Protein AF-A0A938NDD9-F1 (afdb_monomer)

Secondary structure (DSSP, 8-state):
--------EEEEEPPPBPPPS--SEEEEEPPPEEEEE-SS-EEEEEEEEEEE-SSS-B-EEEEEEEE--SSSS-EEEEEETTEEPPTT--EEEPPPB-TT-EEEEEEEEEE-S--SEEEEEEEEEESS-TT-EEEEEEEEEETT-SEEEEE--S-TTSTTHHHHHHGGGGTTS-EEEEETTT-PPPHHHHTT-SEEEEEEET-SS-S-HHHHHHHHHHHHTT-EEEEEESSHHHHHH-TTSTT--HHHHHHHHHHHSEEEEEE---SEEEEPTT-SSSTT-EEE-S-TTS-PEEEEE-SS-EEEEEETTSSEEEEEE-SSS-EEEESS-GGGS-HHHHHHHHHHHHHHHHSPPTT------SS-EEEEEESSSBSSEEEEEEEESS-EEEEEEEE-TT--EEEEEEEEEPSEEEEEEEE-B-TTSPBPPSEEEEEEEEETTEEEEEEEEE--

Nearest PDB structures (foldseek):
  4en2-assembly2_A  TM=3.956E-01  e=6.538E-02  Mus musculus
  7rwb-assembly1_M  TM=3.972E-01  e=9.165E-02  Mus musculus
  4hmy-assembly1_M  TM=3.831E-01  e=3.940E-02  Mus musculus
  1w63-assembly1_M  TM=3.929E-01  e=1.359E-01  Mus musculus
  7q62-assembly1_A  TM=2.021E-01  e=3.724E-02  Homo sapiens

Foldseek 3Di:
DDPDQQPDKDKAKFDKDDDPDDFQKDKDWDGWDFPDRDDQKTKIKTKMKIARQDQAKWKKKKFKDKDAPPDVQKFKWKDKQRRTDDRPDGIDIHDIAGHGGIIMIIIMIIGGNDFEKMKMKMKMATPVHRVNIIIIMMMMGRLQFQEEEEEQECDPVCLCVLVVLQVVLPVPGRYYYHHPNRHDDALVVLLSYQEYEYFNALHLCPQDPVNLVSLVSNQVSNHAYEYAYACNLVQDDPPVHPNYDPVSQVSCCVVFQKHWDDQALFFWKAFDVPALLRVPDIFGFQDRVSRFTFIDGNDPWAQTMAGPSGGGQWIFDQASGGYTYGSHGLSRGPSVSSSSNVVSSCVSRPDHRPVRPPQFPPAKAWDDWPPFQDAFKIKTKIAHSAWDKKKKFKADPVRDTFDIDIDTDHHTMDIHMDGQAGPVRHHDDFAKMKMWIDDPRDIDMDIGTYDD

Sequence (452 aa):
MRRHLLSSLLAWSLCGVALPAAAAVEFSWSTPTLVRTGGEFAYLEFYGLLSNTGTERDTYALHKEDLLPNDFVWSTSICVGGFCYAPFVTDITTPPVDPGSSLDIRLDFTIGMAVGTGYGRLRVSSVTDPQQMEERGFVAIHNAADLLVIDDCDDPFLAFGHFNAIAPQLAGETLGHWPRALQLPTLAELQTFPIVFWLTGESQSTLDASDRALLGSYLTGAGALLVSGDEIAWDLCDPASPHYSAANVQWVSSFFDITYELDMGGTSVVGAPGSDVGAGLAFALADPAANPDVISLSRAGALQFSYGGGGGAGSLSTGGKRILYLGFDLADVPAGPQAALLDNALIALAAPSASDTPALPARLTLLPNQPNPFNPKTTLRFQAPAAGLALVEVLDLRGRVLTSFTAELRAGENALPFTAVDAAGRPLASGTYFYRVQLNGESVSGKMTLLK

Radius of gyration: 27.54 Å; Cα contacts (8 Å, |Δi|>4): 1118; chains: 1; bounding box: 54×79×66 Å

Mean predicted aligned error: 13.43 Å

Structure (mmCIF, N/CA/C/O backbone):
data_AF-A0A938NDD9-F1
#
_entry.id   AF-A0A938NDD9-F1
#
loop_
_atom_site.group_PDB
_atom_site.id
_atom_site.type_symbol
_atom_site.label_atom_id
_atom_site.label_alt_id
_atom_site.label_comp_id
_atom_site.label_asym_id
_atom_site.label_entity_id
_atom_site.label_seq_id
_atom_site.pdbx_PDB_ins_code
_atom_site.Cartn_x
_atom_site.Cartn_y
_atom_site.Cartn_z
_atom_site.occupancy
_atom_site.B_iso_or_equiv
_atom_site.auth_seq_id
_atom_site.auth_comp_id
_atom_site.auth_asym_id
_atom_site.auth_atom_id
_atom_site.pdbx_PDB_model_num
ATOM 1 N N . MET A 1 1 ? -14.632 -15.851 -14.807 1.00 26.62 1 MET A N 1
ATOM 2 C CA . MET A 1 1 ? -15.510 -16.197 -13.664 1.00 26.62 1 MET A CA 1
ATOM 3 C C . MET A 1 1 ? -14.651 -16.724 -12.521 1.00 26.62 1 MET A C 1
ATOM 5 O O . MET A 1 1 ? -14.380 -17.918 -12.474 1.00 26.62 1 MET A O 1
ATOM 9 N N . ARG A 1 2 ? -14.168 -15.850 -11.632 1.00 31.27 2 ARG A N 1
ATOM 10 C CA . ARG A 1 2 ? -13.493 -16.271 -10.398 1.00 31.27 2 ARG A CA 1
ATOM 11 C C . ARG A 1 2 ? -14.512 -16.201 -9.264 1.00 31.27 2 ARG A C 1
ATOM 13 O O . ARG A 1 2 ? -15.023 -15.132 -8.961 1.00 31.27 2 ARG A O 1
ATOM 20 N N . ARG A 1 3 ? -14.863 -17.351 -8.684 1.00 29.61 3 ARG A N 1
ATOM 21 C CA . ARG A 1 3 ? -15.570 -17.397 -7.398 1.00 29.61 3 ARG A CA 1
ATOM 22 C C . ARG A 1 3 ? -14.522 -17.148 -6.318 1.00 29.61 3 ARG A C 1
ATOM 24 O O . ARG A 1 3 ? -13.796 -18.072 -5.963 1.00 29.61 3 ARG A O 1
ATOM 31 N N . HIS A 1 4 ? -14.416 -15.909 -5.855 1.00 37.78 4 HIS A N 1
ATOM 32 C CA . HIS A 1 4 ? -13.609 -15.574 -4.689 1.00 37.78 4 HIS A CA 1
ATOM 33 C C . HIS A 1 4 ? -14.416 -15.944 -3.442 1.00 37.78 4 HIS A C 1
ATOM 35 O O . HIS A 1 4 ? -15.384 -15.284 -3.088 1.00 37.78 4 HIS A O 1
ATOM 41 N N . LEU A 1 5 ? -14.064 -17.066 -2.814 1.00 38.53 5 LEU A N 1
ATOM 42 C CA . LEU A 1 5 ? -14.373 -17.252 -1.401 1.00 38.53 5 LEU A CA 1
ATOM 43 C C . LEU A 1 5 ? -13.483 -16.257 -0.646 1.00 38.53 5 LEU A C 1
ATOM 45 O O . LEU A 1 5 ? -12.270 -16.283 -0.844 1.00 38.53 5 LEU A O 1
ATOM 49 N N . LEU A 1 6 ? -14.086 -15.381 0.163 1.00 45.16 6 LEU A N 1
ATOM 50 C CA . LEU A 1 6 ? -13.425 -14.466 1.104 1.00 45.16 6 LEU A CA 1
ATOM 51 C C . LEU A 1 6 ? -12.530 -15.276 2.062 1.00 45.16 6 LEU A C 1
ATOM 53 O O . LEU A 1 6 ? -12.973 -15.697 3.129 1.00 45.16 6 LEU A O 1
ATOM 57 N N . SER A 1 7 ? -11.306 -15.607 1.649 1.00 46.94 7 SER A N 1
ATOM 58 C CA . SER A 1 7 ? -10.413 -16.495 2.408 1.00 46.94 7 SER A CA 1
ATOM 59 C C . SER A 1 7 ? -9.459 -15.755 3.349 1.00 46.94 7 SER A C 1
ATOM 61 O O . SER A 1 7 ? -8.748 -16.404 4.109 1.00 46.94 7 SER A O 1
ATOM 63 N N . SER A 1 8 ? -9.462 -14.423 3.335 1.00 56.59 8 SER A N 1
ATOM 64 C CA . SER A 1 8 ? -8.694 -13.567 4.247 1.00 56.59 8 SER A CA 1
ATOM 65 C C . SER A 1 8 ? -9.251 -12.143 4.179 1.00 56.59 8 SER A C 1
ATOM 67 O O . SER A 1 8 ? -9.709 -11.730 3.129 1.00 56.59 8 SER A O 1
ATOM 69 N N . LEU A 1 9 ? -9.262 -11.391 5.272 1.00 67.94 9 LEU A N 1
ATOM 70 C CA . LEU A 1 9 ? -9.542 -9.951 5.291 1.00 67.94 9 LEU A CA 1
ATOM 71 C C . LEU A 1 9 ? -8.440 -9.307 6.118 1.00 67.94 9 LEU A C 1
ATOM 73 O O . LEU A 1 9 ? -8.000 -9.911 7.098 1.00 67.94 9 LEU A O 1
ATOM 77 N N . LEU A 1 10 ? -7.994 -8.118 5.721 1.00 74.44 10 LEU A N 1
ATOM 78 C CA . LEU A 1 10 ? -7.074 -7.324 6.530 1.00 74.44 10 LEU A CA 1
ATOM 79 C C . LEU A 1 10 ? -7.901 -6.317 7.319 1.00 74.44 10 LEU A C 1
ATOM 81 O O . LEU A 1 10 ? -8.707 -5.594 6.734 1.00 74.44 10 LEU A O 1
ATOM 85 N N . ALA A 1 11 ? -7.740 -6.305 8.638 1.00 76.88 11 ALA A N 1
ATOM 86 C CA . ALA A 1 11 ? -8.528 -5.469 9.528 1.00 76.88 11 ALA A CA 1
ATOM 87 C C . ALA A 1 11 ? -7.724 -5.105 10.768 1.00 76.88 11 ALA A C 1
ATOM 89 O O . ALA A 1 11 ? -7.098 -5.989 11.356 1.00 76.88 11 ALA A O 1
ATOM 90 N N . TRP A 1 12 ? -7.767 -3.833 11.171 1.00 74.38 12 TRP A N 1
ATOM 91 C CA . TRP A 1 12 ? -6.928 -3.307 12.255 1.00 74.38 12 TRP A CA 1
ATOM 92 C C . TRP A 1 12 ? -7.608 -2.146 12.977 1.00 74.38 12 TRP A C 1
ATOM 94 O O . TRP A 1 12 ? -8.310 -1.340 12.362 1.00 74.38 12 TRP A O 1
ATOM 104 N N . SER A 1 13 ? -7.415 -2.081 14.294 1.00 66.44 13 SER A N 1
ATOM 105 C CA . SER A 1 13 ? -7.699 -0.880 15.074 1.00 66.44 13 SER A CA 1
ATOM 106 C C . SER A 1 13 ? -6.448 -0.016 15.060 1.00 66.44 13 SER A C 1
ATOM 108 O O . SER A 1 13 ? -5.395 -0.454 15.528 1.00 66.44 13 SER A O 1
ATOM 110 N N . LEU A 1 14 ? -6.565 1.194 14.547 1.00 63.34 14 LEU A N 1
ATOM 111 C CA . LEU A 1 14 ? -5.452 2.114 14.421 1.00 63.34 14 LEU A CA 1
ATOM 112 C C . LEU A 1 14 ? -5.219 2.858 15.744 1.00 63.34 14 LEU A C 1
ATOM 114 O O . LEU A 1 14 ? -6.073 2.840 16.640 1.00 63.34 14 LEU A O 1
ATOM 118 N N . CYS A 1 15 ? -4.043 3.461 15.916 1.00 57.12 15 CYS A N 1
ATOM 119 C CA . CYS A 1 15 ? -3.748 4.177 17.152 1.00 57.12 15 CYS A CA 1
ATOM 120 C C . CYS A 1 15 ? -4.562 5.475 17.221 1.00 57.12 15 CYS A C 1
ATOM 122 O O . CYS A 1 15 ? -4.749 6.162 16.219 1.00 57.12 15 CYS A O 1
ATOM 124 N N . GLY A 1 16 ? -5.080 5.773 18.408 1.00 53.62 16 GLY A N 1
ATOM 125 C CA . GLY A 1 16 ? -5.829 6.989 18.685 1.00 53.62 16 GLY A CA 1
ATOM 126 C C . GLY A 1 16 ? -4.946 8.098 19.237 1.00 53.62 16 GLY A C 1
ATOM 127 O O . GLY A 1 16 ? -3.890 7.824 19.808 1.00 53.62 16 GLY A O 1
ATOM 128 N N . VAL A 1 17 ? -5.390 9.350 19.126 1.00 54.59 17 VAL A N 1
ATOM 129 C CA . VAL A 1 17 ? -4.752 10.461 19.846 1.00 54.59 17 VAL A CA 1
ATOM 130 C C . VAL A 1 17 ? -5.033 10.274 21.339 1.00 54.59 17 VAL A C 1
ATOM 132 O O . VAL A 1 17 ? -6.167 10.430 21.788 1.00 54.59 17 VAL A O 1
ATOM 135 N N . ALA A 1 18 ? -4.004 9.899 22.101 1.00 48.75 18 ALA A N 1
ATOM 136 C CA . ALA A 1 18 ? -4.089 9.757 23.550 1.00 48.75 18 ALA A CA 1
ATOM 137 C C . ALA A 1 18 ? -3.927 11.118 24.249 1.00 48.75 18 ALA A C 1
ATOM 139 O O . ALA A 1 18 ? -3.080 11.935 23.882 1.00 48.75 18 ALA A O 1
ATOM 140 N N . LEU A 1 19 ? -4.739 11.344 25.281 1.00 50.09 19 LEU A N 1
ATOM 141 C CA . LEU A 1 19 ? -4.743 12.559 26.098 1.00 50.09 19 LEU A CA 1
ATOM 142 C C . LEU A 1 19 ? -3.541 12.663 27.057 1.00 50.09 19 LEU A C 1
ATOM 144 O O . LEU A 1 19 ? -2.886 11.661 27.351 1.00 50.09 19 LEU A O 1
ATOM 148 N N . PRO A 1 20 ? -3.265 13.864 27.613 1.00 47.09 20 PRO A N 1
ATOM 149 C CA . PRO A 1 20 ? -2.271 14.044 28.672 1.00 47.09 20 PRO A CA 1
ATOM 150 C C . PRO A 1 20 ? -2.564 13.199 29.929 1.00 47.09 20 PRO A C 1
ATOM 152 O O . PRO A 1 20 ? -3.694 12.806 30.200 1.00 47.09 20 PRO A O 1
ATOM 155 N N . ALA A 1 21 ? -1.506 12.957 30.713 1.00 44.34 21 ALA A N 1
ATOM 156 C CA . ALA A 1 21 ? -1.306 11.872 31.688 1.00 44.34 21 ALA A CA 1
ATOM 157 C C . ALA A 1 21 ? -2.221 11.800 32.944 1.00 44.34 21 ALA A C 1
ATOM 159 O O . ALA A 1 21 ? -1.785 11.309 33.985 1.00 44.34 21 ALA A O 1
ATOM 160 N N . ALA A 1 22 ? -3.471 12.260 32.886 1.00 51.06 22 ALA A N 1
ATOM 161 C CA . ALA A 1 22 ? -4.421 12.172 34.000 1.00 51.06 22 ALA A CA 1
ATOM 162 C C . ALA A 1 22 ? -5.885 11.989 33.542 1.00 51.06 22 ALA A C 1
ATOM 164 O O . ALA A 1 22 ? -6.784 12.618 34.095 1.00 51.06 22 ALA A O 1
ATOM 165 N N . ALA A 1 23 ? -6.140 11.167 32.520 1.00 55.59 23 ALA A N 1
ATOM 166 C CA . ALA A 1 23 ? -7.507 10.862 32.095 1.00 55.59 23 ALA A CA 1
ATOM 167 C C . ALA A 1 23 ? -8.235 9.990 33.142 1.00 55.59 23 ALA A C 1
ATOM 169 O O . ALA A 1 23 ? -7.685 8.990 33.605 1.00 55.59 23 ALA A O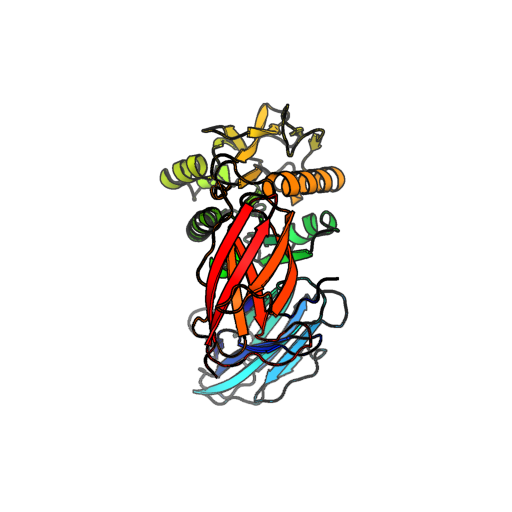 1
ATOM 170 N N . ALA A 1 24 ? -9.480 10.346 33.487 1.00 65.50 24 ALA A N 1
ATOM 171 C CA . ALA A 1 24 ? -10.397 9.548 34.316 1.00 65.50 24 ALA A CA 1
ATOM 172 C C . ALA A 1 24 ? -11.139 8.470 33.492 1.00 65.50 24 ALA A C 1
ATOM 174 O O . ALA A 1 24 ? -12.162 7.920 33.907 1.00 65.50 24 ALA A O 1
ATOM 175 N N . VAL A 1 25 ? -10.600 8.147 32.317 1.00 72.12 25 VAL A N 1
ATOM 176 C CA . VAL A 1 25 ? -11.083 7.100 31.428 1.00 72.12 25 VAL A CA 1
ATOM 177 C C . VAL A 1 25 ? -9.883 6.390 30.826 1.00 72.12 25 VAL A C 1
ATOM 179 O O . VAL A 1 25 ? -8.948 7.041 30.360 1.00 72.12 25 VAL A O 1
ATOM 182 N N . GLU A 1 26 ? -9.918 5.065 30.825 1.00 80.25 26 GLU A N 1
ATOM 183 C CA . GLU A 1 26 ? -8.954 4.229 30.117 1.00 80.25 26 GLU A CA 1
ATOM 184 C C . GLU A 1 26 ? -9.693 3.384 29.083 1.00 80.25 26 GLU A C 1
ATOM 186 O O . GLU A 1 26 ? -10.784 2.869 29.340 1.00 80.25 26 GLU A O 1
ATOM 191 N N . PHE A 1 27 ? -9.086 3.233 27.911 1.00 75.12 27 PHE A N 1
ATOM 192 C CA . PHE A 1 27 ? -9.596 2.378 26.856 1.00 75.12 27 PHE A CA 1
ATOM 193 C C . PHE A 1 27 ? -8.565 1.320 26.515 1.00 75.12 27 PHE A C 1
ATOM 195 O O . PHE A 1 27 ? -7.378 1.601 26.347 1.00 75.12 27 PHE A O 1
ATOM 202 N N . SER A 1 28 ? -9.040 0.095 26.333 1.00 76.38 28 SER A N 1
ATOM 203 C CA . SER A 1 28 ? -8.237 -0.960 25.728 1.00 76.38 28 SER A CA 1
ATOM 204 C C . SER A 1 28 ? -8.991 -1.568 24.561 1.00 76.38 28 SER A C 1
ATOM 206 O O . SER A 1 28 ? -10.202 -1.760 24.618 1.00 76.38 28 SER A O 1
ATOM 208 N N . TRP A 1 29 ? -8.266 -1.859 23.489 1.00 75.19 29 TRP A N 1
ATOM 209 C CA . TRP A 1 29 ? -8.818 -2.451 22.281 1.00 75.19 29 TRP A CA 1
ATOM 210 C C . TRP A 1 29 ? -8.132 -3.778 22.022 1.00 75.19 29 TRP A C 1
ATOM 212 O O . TRP A 1 29 ? -6.911 -3.905 22.126 1.00 75.19 29 TRP A O 1
ATOM 222 N N . SER A 1 30 ? -8.940 -4.782 21.720 1.00 74.19 30 SER A N 1
ATOM 223 C CA . SER A 1 30 ? -8.450 -6.088 21.305 1.00 74.19 30 SER A CA 1
ATOM 224 C C . SER A 1 30 ? -8.137 -6.095 19.812 1.00 74.19 30 SER A C 1
ATOM 226 O O . SER A 1 30 ? -8.624 -5.265 19.043 1.00 74.19 30 SER A O 1
ATOM 228 N N . THR A 1 31 ? -7.330 -7.065 19.392 1.00 69.31 31 THR A N 1
ATOM 229 C CA . THR A 1 31 ? -7.125 -7.350 17.972 1.00 69.31 31 THR A CA 1
ATOM 230 C C . THR A 1 31 ? -8.473 -7.720 17.341 1.00 69.31 31 THR A C 1
ATOM 232 O O . THR A 1 31 ? -9.217 -8.505 17.939 1.00 69.31 31 THR A O 1
ATOM 235 N N . PRO A 1 32 ? -8.814 -7.187 16.154 1.00 73.69 32 PRO A N 1
ATOM 236 C CA . PRO A 1 32 ? -10.083 -7.501 15.517 1.00 73.69 32 PRO A CA 1
ATOM 237 C C . PRO A 1 32 ? -10.246 -8.993 15.291 1.00 73.69 32 PRO A C 1
ATOM 239 O O . PRO A 1 32 ? -9.306 -9.703 14.928 1.00 73.69 32 PRO A O 1
ATOM 242 N N . THR A 1 33 ? -11.478 -9.457 15.461 1.00 72.88 33 THR A N 1
ATOM 243 C CA . THR A 1 33 ? -11.828 -10.852 15.213 1.00 72.88 33 THR A CA 1
ATOM 244 C C . THR A 1 33 ? -12.693 -10.941 13.963 1.00 72.88 33 THR A C 1
ATOM 246 O O . THR A 1 33 ? -13.735 -10.295 13.858 1.00 72.88 33 THR A O 1
ATOM 249 N N . LEU A 1 34 ? -12.274 -11.768 13.003 1.00 73.12 34 LEU A N 1
ATOM 250 C CA . LEU A 1 34 ? -13.118 -12.166 11.880 1.00 73.12 34 LEU A CA 1
ATOM 251 C C . LEU A 1 34 ? -14.116 -13.214 12.373 1.00 73.12 34 LEU A C 1
ATOM 253 O O . LEU A 1 34 ? -13.761 -14.374 12.585 1.00 73.12 34 LEU A O 1
ATOM 257 N N . VAL A 1 35 ? -15.363 -12.799 12.580 1.00 66.25 35 VAL A N 1
ATOM 258 C CA . VAL A 1 35 ? -16.364 -13.621 13.278 1.00 66.25 35 VAL A CA 1
ATOM 259 C C . VAL A 1 35 ? -17.106 -14.554 12.332 1.00 66.25 35 VAL A C 1
ATOM 261 O O . VAL A 1 35 ? -17.486 -15.663 12.715 1.00 66.25 35 VAL A O 1
ATOM 264 N N . ARG A 1 36 ? -17.297 -14.154 11.070 1.00 64.62 36 ARG A N 1
ATOM 265 C CA . ARG A 1 36 ? -17.959 -15.007 10.081 1.00 64.62 36 ARG A CA 1
ATOM 266 C C . ARG A 1 36 ? -17.565 -14.650 8.656 1.00 64.62 36 ARG A C 1
ATOM 268 O O . ARG A 1 36 ? -17.708 -13.506 8.234 1.00 64.62 36 ARG A O 1
ATOM 275 N N . THR A 1 37 ? -17.192 -15.673 7.894 1.00 59.97 37 THR A N 1
ATOM 276 C CA . THR A 1 37 ? -17.199 -15.666 6.430 1.00 59.97 37 THR A CA 1
ATOM 277 C C . THR A 1 37 ? -18.258 -16.667 5.973 1.00 59.97 37 THR A C 1
ATOM 279 O O . THR A 1 37 ? -18.211 -17.852 6.306 1.00 59.97 37 THR A O 1
ATOM 282 N N . GLY A 1 38 ? -19.300 -16.205 5.287 1.00 50.81 38 GLY A N 1
ATOM 283 C CA . GLY A 1 38 ? -20.362 -17.110 4.849 1.00 50.81 38 GLY A CA 1
ATOM 284 C C . GLY A 1 38 ? -21.503 -16.395 4.146 1.00 50.81 38 GLY A C 1
ATOM 285 O O . GLY A 1 38 ? -22.337 -15.780 4.802 1.00 50.81 38 GLY A O 1
ATOM 286 N N . GLY A 1 39 ? -21.559 -16.537 2.820 1.00 60.59 39 GLY A N 1
ATOM 287 C CA . GLY A 1 39 ? -22.465 -15.789 1.944 1.00 60.59 39 GLY A CA 1
ATOM 288 C C . GLY A 1 39 ? -21.720 -14.698 1.167 1.00 60.59 39 GLY A C 1
ATOM 289 O O . GLY A 1 39 ? -20.540 -14.868 0.873 1.00 60.59 39 GLY A O 1
ATOM 290 N N . GLU A 1 40 ? -22.417 -13.604 0.844 1.00 66.12 40 GLU A N 1
ATOM 291 C CA . GLU A 1 40 ? -21.900 -12.408 0.140 1.00 66.12 40 GLU A CA 1
ATOM 292 C C . GLU A 1 40 ? -21.222 -11.383 1.074 1.00 66.12 40 GLU A C 1
ATOM 294 O O . GLU A 1 40 ? -20.790 -10.333 0.610 1.00 66.12 40 GLU A O 1
ATOM 299 N N . PHE A 1 41 ? -21.127 -11.678 2.378 1.00 75.06 41 PHE A N 1
ATOM 300 C CA . PHE A 1 41 ? -20.628 -10.745 3.389 1.00 75.06 41 PHE A CA 1
ATOM 301 C C . PHE A 1 41 ? -19.592 -11.374 4.319 1.00 75.06 41 PHE A C 1
ATOM 303 O O . PHE A 1 41 ? -19.605 -12.586 4.585 1.00 75.06 41 PHE A O 1
ATOM 310 N N . ALA A 1 42 ? -18.754 -10.510 4.879 1.00 81.50 42 ALA A N 1
ATOM 311 C CA . ALA A 1 42 ? -17.901 -10.796 6.017 1.00 81.50 42 ALA A CA 1
ATOM 312 C C . ALA A 1 42 ? -18.185 -9.837 7.176 1.00 81.50 42 ALA A C 1
ATOM 314 O O . ALA A 1 42 ? -18.570 -8.688 6.968 1.00 81.50 42 ALA A O 1
ATOM 315 N N . TYR A 1 43 ? -17.978 -10.328 8.396 1.00 84.44 43 TYR A N 1
ATOM 316 C CA . TYR A 1 43 ? -18.195 -9.567 9.623 1.00 84.44 43 TYR A CA 1
ATOM 317 C C . TYR A 1 43 ? -16.903 -9.490 10.427 1.00 84.44 43 TYR A C 1
ATOM 319 O O . TYR A 1 43 ? -16.350 -10.529 10.809 1.00 84.44 43 TYR A O 1
ATOM 327 N N . LEU A 1 44 ? -16.444 -8.268 10.677 1.00 87.56 44 LEU A N 1
ATOM 328 C CA . LEU A 1 44 ? -15.294 -7.979 11.526 1.00 87.56 44 LEU A CA 1
ATOM 329 C C . LEU A 1 44 ? -15.774 -7.254 12.774 1.00 87.56 44 LEU A C 1
ATOM 331 O O . LEU A 1 44 ? -16.498 -6.267 12.675 1.00 87.56 44 LEU A O 1
ATOM 335 N N . GLU A 1 45 ? -15.349 -7.736 13.932 1.00 89.19 45 GLU A N 1
ATOM 336 C CA . GLU A 1 45 ? -15.661 -7.111 15.212 1.00 89.19 45 GLU A CA 1
ATOM 337 C C . GLU A 1 45 ? -14.392 -6.494 15.800 1.00 89.19 45 GLU A C 1
ATOM 339 O O . GLU A 1 45 ? -13.392 -7.190 16.018 1.00 89.19 45 GLU A O 1
ATOM 344 N N . PHE A 1 46 ? -14.445 -5.193 16.080 1.00 89.00 46 PHE A N 1
ATOM 345 C CA . PHE A 1 46 ? -13.421 -4.478 16.835 1.00 89.00 46 PHE A CA 1
ATOM 346 C C . PHE A 1 46 ? -13.911 -4.298 18.266 1.00 89.00 46 PHE A C 1
ATOM 348 O O . PHE A 1 46 ? -14.705 -3.402 18.546 1.00 89.00 46 PHE A O 1
ATOM 355 N N . TYR A 1 47 ? -13.472 -5.174 19.169 1.00 88.25 47 TYR A N 1
ATOM 356 C CA . TYR A 1 47 ? -13.883 -5.124 20.568 1.00 88.25 47 TYR A CA 1
ATOM 357 C C . TYR A 1 47 ? -12.966 -4.215 21.387 1.00 88.25 47 TYR A C 1
ATOM 359 O O . TYR A 1 47 ? -11.737 -4.324 21.307 1.00 88.25 47 TYR A O 1
ATOM 367 N N . GLY A 1 48 ? -13.586 -3.364 22.199 1.00 88.12 48 GLY A N 1
ATOM 368 C CA . GLY A 1 48 ? -12.942 -2.483 23.156 1.00 88.12 48 GLY A CA 1
ATOM 369 C C . GLY A 1 48 ? -13.592 -2.555 24.536 1.00 88.12 48 GLY A C 1
ATOM 370 O O . GLY A 1 48 ? -14.780 -2.847 24.686 1.00 88.12 48 GLY A O 1
ATOM 371 N N . LEU A 1 49 ? -12.791 -2.264 25.552 1.00 89.81 49 LEU A N 1
ATOM 372 C CA . LEU A 1 49 ? -13.215 -2.119 26.934 1.00 89.81 49 LEU A CA 1
ATOM 373 C C . LEU A 1 49 ? -13.012 -0.660 27.347 1.00 89.81 49 LEU A C 1
ATOM 375 O O . LEU A 1 49 ? -11.885 -0.162 27.340 1.00 89.81 49 LEU A O 1
ATOM 379 N N . LEU A 1 50 ? -14.113 0.005 27.689 1.00 90.81 50 LEU A N 1
ATOM 380 C CA . LEU A 1 50 ? -14.155 1.368 28.213 1.00 90.81 50 LEU A CA 1
ATOM 381 C C . LEU A 1 50 ? -14.203 1.303 29.741 1.00 90.81 50 LEU A C 1
ATOM 383 O O . LEU A 1 50 ? -15.172 0.794 30.304 1.00 90.81 50 LEU A O 1
ATOM 387 N N . SER A 1 51 ? -13.182 1.820 30.414 1.00 90.44 51 SER A N 1
ATOM 388 C CA . SER A 1 51 ? -13.039 1.774 31.870 1.00 90.44 51 SER A CA 1
ATOM 389 C C . SER A 1 51 ? -13.119 3.178 32.463 1.00 90.44 51 SER A C 1
ATOM 391 O O . SER A 1 51 ? -12.360 4.062 32.077 1.00 90.44 51 SER A O 1
ATOM 393 N N . ASN A 1 52 ? -14.009 3.383 33.438 1.00 91.69 52 ASN A N 1
ATOM 394 C CA . ASN A 1 52 ? -14.054 4.631 34.199 1.00 91.69 52 ASN A CA 1
ATOM 395 C C . ASN A 1 52 ? -12.977 4.583 35.293 1.00 91.69 52 ASN A C 1
ATOM 397 O O . ASN A 1 52 ? -13.135 3.883 36.294 1.00 91.69 52 ASN A O 1
ATOM 401 N N . THR A 1 53 ? -11.878 5.309 35.104 1.00 88.19 53 THR A N 1
ATOM 402 C CA . THR A 1 53 ? -10.781 5.424 36.082 1.00 88.19 53 THR A CA 1
ATOM 403 C C . THR A 1 53 ? -10.913 6.664 36.973 1.00 88.19 53 THR A C 1
ATOM 405 O O . THR A 1 53 ? -10.078 6.894 37.850 1.00 88.19 53 THR A O 1
ATOM 408 N N . GLY A 1 54 ? -11.974 7.451 36.780 1.00 85.50 54 GLY A N 1
ATOM 409 C CA . GLY A 1 54 ? -12.326 8.602 37.594 1.00 85.50 54 GLY A CA 1
ATOM 410 C C . GLY A 1 54 ? -12.881 8.245 38.965 1.00 85.50 54 GLY A C 1
ATOM 411 O O . GLY A 1 54 ? -13.007 7.087 39.360 1.00 85.50 54 GLY A O 1
ATOM 412 N N . THR A 1 55 ? -13.224 9.286 39.720 1.00 88.25 55 THR A N 1
ATOM 413 C CA . THR A 1 55 ? -13.757 9.168 41.085 1.00 88.25 55 THR A CA 1
ATOM 414 C C . THR A 1 55 ? -15.279 9.231 41.151 1.00 88.25 55 THR A C 1
ATOM 416 O O . THR A 1 55 ? -15.851 8.949 42.203 1.00 88.25 55 THR A O 1
ATOM 419 N N . GLU A 1 56 ? -15.941 9.607 40.056 1.00 90.06 56 GLU A N 1
ATOM 420 C CA . GLU A 1 56 ? -17.391 9.782 39.982 1.00 90.06 56 GLU A CA 1
ATOM 421 C C . GLU A 1 56 ? -18.009 8.925 38.876 1.00 90.06 56 GLU A C 1
ATOM 423 O O . GLU A 1 56 ? -17.349 8.524 37.919 1.00 90.06 56 GLU A O 1
ATOM 428 N N . ARG A 1 57 ? -19.298 8.613 39.037 1.00 93.56 57 ARG A N 1
ATOM 429 C CA . ARG A 1 57 ? -20.083 7.920 38.014 1.00 93.56 57 ARG A CA 1
ATOM 430 C C . ARG A 1 57 ? -20.236 8.830 36.802 1.00 93.56 57 ARG A C 1
ATOM 432 O O . ARG A 1 57 ? -20.652 9.973 36.958 1.00 93.56 57 ARG A O 1
ATOM 439 N N . ASP A 1 58 ? -20.013 8.279 35.616 1.00 93.62 58 ASP A N 1
ATOM 440 C CA . ASP A 1 58 ? -20.076 9.031 34.365 1.00 93.62 58 ASP A CA 1
ATOM 441 C C . ASP A 1 58 ? -20.869 8.283 33.287 1.00 93.62 58 ASP A C 1
ATOM 443 O O . ASP A 1 58 ? -21.173 7.097 33.414 1.00 93.62 58 ASP A O 1
ATOM 447 N N . THR A 1 59 ? -21.212 8.987 32.218 1.00 94.75 59 THR A N 1
ATOM 448 C CA . THR A 1 59 ? -21.711 8.434 30.958 1.00 94.75 59 THR A CA 1
ATOM 449 C C . THR A 1 59 ? -20.807 8.905 29.835 1.00 94.75 59 THR A C 1
ATOM 451 O O . THR A 1 59 ? -20.306 10.026 29.876 1.00 94.75 59 THR A O 1
ATOM 454 N N . TYR A 1 60 ? -20.654 8.091 28.800 1.00 93.62 60 TYR A N 1
ATOM 455 C CA . TYR A 1 60 ? -19.779 8.414 27.684 1.00 93.62 60 TYR A CA 1
ATOM 456 C C . TYR A 1 60 ? -20.598 8.588 26.409 1.00 93.62 60 TYR A C 1
ATOM 458 O O . TYR A 1 60 ? -21.461 7.767 26.091 1.00 93.62 60 TYR A O 1
ATOM 466 N N . ALA A 1 61 ? -20.356 9.681 25.692 1.00 94.81 61 ALA A N 1
ATOM 467 C CA . ALA A 1 61 ? -20.891 9.904 24.359 1.00 94.81 61 ALA A CA 1
ATOM 468 C C . ALA A 1 61 ? -19.974 9.217 23.346 1.00 94.81 61 ALA A C 1
ATOM 470 O O . ALA A 1 61 ? -18.766 9.445 23.353 1.00 94.81 61 ALA A O 1
ATOM 471 N N . LEU A 1 62 ? -20.542 8.359 22.504 1.00 95.06 62 LEU A N 1
ATOM 472 C CA . LEU A 1 62 ? -19.842 7.706 21.407 1.00 95.06 62 LEU A CA 1
ATOM 473 C C . LEU A 1 62 ? -20.351 8.314 20.105 1.00 95.06 62 LEU A C 1
ATOM 475 O O . LEU A 1 62 ? -21.556 8.308 19.853 1.00 95.06 62 LEU A O 1
ATOM 479 N N . HIS A 1 63 ? -19.422 8.798 19.293 1.00 94.25 63 HIS A N 1
ATOM 480 C CA . HIS A 1 63 ? -19.667 9.344 17.971 1.00 94.25 63 HIS A CA 1
ATOM 481 C C . HIS A 1 63 ? -18.913 8.515 16.933 1.00 94.25 63 HIS A C 1
ATOM 483 O O . HIS A 1 63 ? -17.702 8.318 17.048 1.00 94.25 63 HIS A O 1
ATOM 489 N N . LYS A 1 64 ? -19.632 8.024 15.928 1.00 92.44 64 LYS A N 1
ATOM 490 C CA . LYS A 1 64 ? -19.105 7.230 14.823 1.00 92.44 64 LYS A CA 1
ATOM 491 C C . LYS A 1 64 ? -19.139 8.029 13.527 1.00 92.44 64 LYS A C 1
ATOM 493 O O . LYS A 1 64 ? -20.198 8.515 13.131 1.00 92.44 64 LYS A O 1
ATOM 498 N N . GLU A 1 65 ? -18.005 8.053 12.840 1.00 89.00 65 GLU A N 1
ATOM 499 C CA . GLU A 1 65 ? -17.856 8.549 11.471 1.00 89.00 65 GLU A CA 1
ATOM 500 C C . GLU A 1 65 ? -17.379 7.400 10.579 1.00 89.00 65 GLU A C 1
ATOM 502 O O . GLU A 1 65 ? -16.523 6.619 10.991 1.00 89.00 65 GLU A O 1
ATOM 507 N N . ASP A 1 66 ? -17.892 7.301 9.353 1.00 86.88 66 ASP A N 1
ATOM 508 C CA . ASP A 1 66 ? -17.494 6.245 8.424 1.00 86.88 66 ASP A CA 1
ATOM 509 C C . ASP A 1 66 ? -17.167 6.804 7.042 1.00 86.88 66 ASP A C 1
ATOM 511 O O . ASP A 1 66 ? -17.866 7.679 6.526 1.00 86.88 66 ASP A O 1
ATOM 515 N N . LEU A 1 67 ? -16.144 6.231 6.415 1.00 83.56 67 LEU A N 1
ATOM 516 C CA . LEU A 1 67 ? -15.824 6.425 5.008 1.00 83.56 67 LEU A CA 1
ATOM 517 C C . LEU A 1 67 ? -15.755 5.045 4.354 1.00 83.56 67 LEU A C 1
ATOM 519 O O . LEU A 1 67 ? -14.743 4.349 4.432 1.00 83.56 67 LEU A O 1
ATOM 523 N N . LEU A 1 68 ? -16.871 4.617 3.769 1.00 85.31 68 LEU A N 1
ATOM 524 C CA . LEU A 1 68 ? -17.034 3.271 3.220 1.00 85.31 68 LEU A CA 1
ATOM 525 C C . LEU A 1 68 ? -17.142 3.311 1.690 1.00 85.31 68 LEU A C 1
ATOM 527 O O . LEU A 1 68 ? -17.612 4.313 1.142 1.00 85.31 68 LEU A O 1
ATOM 531 N N . PRO A 1 69 ? -16.764 2.226 0.990 1.00 78.75 69 PRO A N 1
ATOM 532 C CA . PRO A 1 69 ? -17.006 2.090 -0.440 1.00 78.75 69 PRO A CA 1
ATOM 533 C C . PRO A 1 69 ? -18.486 2.300 -0.799 1.00 78.75 69 PRO A C 1
ATOM 535 O O . PRO A 1 69 ? -19.400 1.895 -0.077 1.00 78.75 69 PRO A O 1
ATOM 538 N N . ASN A 1 70 ? -18.719 2.966 -1.930 1.00 64.50 70 ASN A N 1
ATOM 539 C CA . ASN A 1 70 ? -20.030 3.476 -2.334 1.00 64.50 70 ASN A CA 1
ATOM 540 C C . ASN A 1 70 ? -20.895 2.396 -3.016 1.00 64.50 70 ASN A C 1
ATOM 542 O O . ASN A 1 70 ? -21.075 2.423 -4.234 1.00 64.50 70 ASN A O 1
ATOM 546 N N . ASP A 1 71 ? -21.445 1.442 -2.259 1.00 62.19 71 ASP A N 1
ATOM 547 C CA . ASP A 1 71 ? -22.366 0.442 -2.833 1.00 62.19 71 ASP A CA 1
ATOM 548 C C . ASP A 1 71 ? -23.416 -0.170 -1.877 1.00 62.19 71 ASP A C 1
ATOM 550 O O . ASP A 1 71 ? -24.006 -1.205 -2.178 1.00 62.19 71 ASP A O 1
ATOM 554 N N . PHE A 1 72 ? -23.746 0.494 -0.761 1.00 68.06 72 PHE A N 1
ATOM 555 C CA . PHE A 1 72 ? -24.772 0.078 0.226 1.00 68.06 72 PHE A CA 1
ATOM 556 C C . PHE A 1 72 ? -24.557 -1.294 0.896 1.00 68.06 72 PHE A C 1
ATOM 558 O O . PHE A 1 72 ? -25.361 -1.682 1.745 1.00 68.06 72 PHE A O 1
ATOM 565 N N . VAL A 1 73 ? -23.503 -2.035 0.547 1.00 79.75 73 VAL A N 1
ATOM 566 C CA . VAL A 1 73 ? -23.203 -3.357 1.125 1.00 79.75 73 VAL A CA 1
ATOM 567 C C . VAL A 1 73 ? -22.114 -3.305 2.196 1.00 79.75 73 VAL A C 1
ATOM 569 O O . VAL A 1 73 ? -21.944 -4.279 2.928 1.00 79.75 73 VAL A O 1
ATOM 572 N N . TRP A 1 74 ? -21.425 -2.169 2.333 1.00 89.38 74 TRP A N 1
ATOM 573 C CA . TRP A 1 74 ? -20.571 -1.867 3.477 1.00 89.38 74 TRP A CA 1
ATOM 574 C C . TRP A 1 74 ? -21.344 -1.094 4.541 1.00 89.38 74 TRP A C 1
ATOM 576 O O . TRP A 1 74 ? -22.092 -0.164 4.238 1.00 89.38 74 TRP A O 1
ATOM 586 N N . SER A 1 75 ? -21.158 -1.466 5.804 1.00 91.19 75 SER A N 1
ATOM 587 C CA . SER A 1 75 ? -21.700 -0.704 6.928 1.00 91.19 75 SER A CA 1
ATOM 588 C C . SER A 1 75 ? -20.900 -0.940 8.201 1.00 91.19 75 SER A C 1
ATOM 590 O O . SER A 1 75 ? -20.241 -1.970 8.346 1.00 91.19 75 SER A O 1
ATOM 592 N N . THR A 1 76 ? -20.998 -0.012 9.143 1.00 92.88 76 THR A N 1
ATOM 593 C CA . THR A 1 76 ? -20.448 -0.157 10.492 1.00 92.88 76 THR A CA 1
ATOM 594 C C . THR A 1 76 ? -21.558 0.033 11.524 1.00 92.88 76 THR A C 1
ATOM 596 O O . THR A 1 76 ? -22.488 0.816 11.314 1.00 92.88 76 THR A O 1
ATOM 599 N N . SER A 1 77 ? -21.490 -0.667 12.651 1.00 94.44 77 SER A N 1
ATOM 600 C CA . SER A 1 77 ? -22.458 -0.546 13.749 1.00 94.44 77 SER A CA 1
ATOM 601 C C . SER A 1 77 ? -21.735 -0.371 15.077 1.00 94.44 77 SER A C 1
ATOM 603 O O . SER A 1 77 ? -20.769 -1.079 15.349 1.00 94.44 77 SER A O 1
ATOM 605 N N . ILE A 1 78 ? -22.210 0.554 15.914 1.00 95.56 78 ILE A N 1
ATOM 606 C CA . ILE A 1 78 ? -21.728 0.681 17.294 1.00 95.56 78 ILE A CA 1
ATOM 607 C C . ILE A 1 78 ? -22.466 -0.349 18.147 1.00 95.56 78 ILE A C 1
ATOM 609 O O . ILE A 1 78 ? -23.689 -0.469 18.043 1.00 95.56 78 ILE A O 1
ATOM 613 N N . CYS A 1 79 ? -21.756 -1.057 19.018 1.00 93.88 79 CYS A N 1
ATOM 614 C CA . CYS A 1 79 ? -22.353 -1.932 20.019 1.00 93.88 79 CYS A CA 1
ATOM 615 C C . CYS A 1 79 ? -21.905 -1.540 21.426 1.00 93.88 79 CYS A C 1
ATOM 617 O O . CYS A 1 79 ? -20.737 -1.231 21.638 1.00 93.88 79 CYS A O 1
ATOM 619 N N . VAL A 1 80 ? -22.823 -1.575 22.392 1.00 94.50 80 VAL A N 1
ATOM 620 C CA . VAL A 1 80 ? -22.563 -1.257 23.803 1.00 94.50 80 VAL A CA 1
ATOM 621 C C . VAL A 1 80 ? -23.263 -2.277 24.690 1.00 94.50 80 VAL A C 1
ATOM 623 O O . VAL A 1 80 ? -24.466 -2.498 24.549 1.00 94.50 80 VAL A O 1
ATOM 626 N N . GLY A 1 81 ? -22.523 -2.908 25.605 1.00 87.12 81 GLY A N 1
ATOM 627 C CA . GLY A 1 81 ? -23.087 -3.846 26.585 1.00 87.12 81 GLY A CA 1
ATOM 628 C C . GLY A 1 81 ? -23.864 -5.014 25.959 1.00 87.12 81 GLY A C 1
ATOM 629 O O . GLY A 1 81 ? -24.882 -5.441 26.499 1.00 87.12 81 GLY A O 1
ATOM 630 N N . GLY A 1 82 ? -23.426 -5.492 24.789 1.00 85.38 82 GLY A N 1
ATOM 631 C CA . GLY A 1 82 ? -24.069 -6.585 24.049 1.00 85.38 82 GLY A CA 1
ATOM 632 C C . GLY A 1 82 ? -25.250 -6.179 23.156 1.00 85.38 82 GLY A C 1
ATOM 633 O O . GLY A 1 82 ? -25.857 -7.048 22.533 1.00 85.38 82 GLY A O 1
ATOM 634 N N . PHE A 1 83 ? -25.575 -4.886 23.060 1.00 90.94 83 PHE A N 1
ATOM 635 C CA . PHE A 1 83 ? -26.583 -4.368 22.133 1.00 90.94 83 PHE A CA 1
ATOM 636 C C . PHE A 1 83 ? -25.929 -3.591 20.990 1.00 90.94 83 PHE A C 1
ATOM 638 O O . PHE A 1 83 ? -25.155 -2.674 21.249 1.00 90.94 83 PHE A O 1
ATOM 645 N N . CYS A 1 84 ? -26.266 -3.921 19.741 1.00 93.44 84 CYS A N 1
ATOM 646 C CA . CYS A 1 84 ? -25.778 -3.223 18.551 1.00 93.44 84 CYS A CA 1
ATOM 647 C C . CYS A 1 84 ? -26.853 -2.309 17.965 1.00 93.44 84 CYS A C 1
ATOM 649 O O . CYS A 1 84 ? -27.997 -2.722 17.757 1.00 93.44 84 CYS A O 1
ATOM 651 N N . TYR A 1 85 ? -26.470 -1.070 17.681 1.00 95.56 85 TYR A N 1
ATOM 652 C CA . TYR A 1 85 ? -27.332 -0.073 17.062 1.00 95.56 85 TYR A CA 1
ATOM 653 C C . TYR A 1 85 ? -27.355 -0.248 15.542 1.00 95.56 85 TYR A C 1
ATOM 655 O O . TYR A 1 85 ? -26.439 -0.817 14.952 1.00 95.56 85 TYR A O 1
ATOM 663 N N . ALA A 1 86 ? -28.420 0.233 14.897 1.00 94.44 86 ALA A N 1
ATOM 664 C CA . ALA A 1 86 ? -28.516 0.184 13.442 1.00 94.44 86 ALA A CA 1
ATOM 665 C C . ALA A 1 86 ? -27.386 1.010 12.790 1.00 94.44 86 ALA A C 1
ATOM 667 O O . ALA A 1 86 ? -27.002 2.034 13.355 1.00 94.44 86 ALA A O 1
ATOM 668 N N . PRO A 1 87 ? -26.900 0.650 11.588 1.00 91.88 87 PRO A N 1
ATOM 669 C CA . PRO A 1 87 ? -25.709 1.284 11.016 1.00 91.88 87 PRO A CA 1
ATOM 670 C C . PRO A 1 87 ? -25.788 2.799 10.792 1.00 91.88 87 PRO A C 1
ATOM 672 O O . PRO A 1 87 ? -24.768 3.480 10.795 1.00 91.88 87 PRO A O 1
ATOM 675 N N . PHE A 1 88 ? -26.996 3.337 10.605 1.00 91.00 88 PHE A N 1
ATOM 676 C CA . PHE A 1 88 ? -27.232 4.775 10.436 1.00 91.00 88 PHE A CA 1
ATOM 677 C C . PHE A 1 88 ? -27.193 5.564 11.755 1.00 91.00 88 PHE A C 1
ATOM 679 O O . PHE A 1 88 ? -27.324 6.784 11.737 1.00 91.00 88 PHE A O 1
ATOM 686 N N . VAL A 1 89 ? -27.064 4.889 12.902 1.00 95.44 89 VAL A N 1
ATOM 687 C CA . VAL A 1 89 ? -26.877 5.539 14.201 1.00 95.44 89 VAL A CA 1
ATOM 688 C C . VAL A 1 89 ? -25.404 5.914 14.343 1.00 95.44 89 VAL A C 1
ATOM 690 O O . VAL A 1 89 ? -24.538 5.043 14.432 1.00 95.44 89 VAL A O 1
ATOM 693 N N . THR A 1 90 ? -25.137 7.217 14.357 1.00 95.00 90 THR A N 1
ATOM 694 C CA . THR A 1 90 ? -23.797 7.798 14.523 1.00 95.00 90 THR A CA 1
ATOM 695 C C . THR A 1 90 ? -23.502 8.162 15.970 1.00 95.00 90 THR A C 1
ATOM 697 O O . THR A 1 90 ? -22.365 8.046 16.403 1.00 95.00 90 THR A O 1
ATOM 700 N N . ASP A 1 91 ? -24.521 8.554 16.732 1.00 96.44 91 ASP A N 1
ATOM 701 C CA . ASP A 1 91 ? -24.370 9.085 18.083 1.00 96.44 91 ASP A CA 1
ATOM 702 C C . ASP A 1 91 ? -25.143 8.239 19.088 1.00 96.44 91 ASP A C 1
ATOM 704 O O . ASP A 1 91 ? -26.349 8.016 18.938 1.00 96.44 91 ASP A O 1
ATOM 708 N N . ILE A 1 92 ? -24.457 7.796 20.139 1.00 95.81 92 ILE A N 1
ATOM 709 C CA . ILE A 1 92 ? -25.072 7.103 21.272 1.00 95.81 92 ILE A CA 1
ATOM 710 C C . ILE A 1 92 ? -24.479 7.595 22.591 1.00 95.81 92 ILE A C 1
ATOM 712 O O . ILE A 1 92 ? -23.366 8.111 22.651 1.00 95.81 92 ILE A O 1
ATOM 716 N N . THR A 1 93 ? -25.209 7.385 23.679 1.00 95.12 93 THR A N 1
ATOM 717 C CA . THR A 1 93 ? -24.699 7.589 25.037 1.00 95.12 93 THR A CA 1
ATOM 718 C C . THR A 1 93 ? -24.731 6.260 25.767 1.00 95.12 93 THR A C 1
ATOM 720 O O . THR A 1 93 ? -25.728 5.534 25.701 1.00 95.12 93 THR A O 1
ATOM 723 N N . THR A 1 94 ? -23.641 5.916 26.446 1.00 95.38 94 THR A N 1
ATOM 724 C CA . THR A 1 94 ? -23.580 4.686 27.233 1.00 95.38 94 THR A CA 1
ATOM 725 C C . THR A 1 94 ? -24.539 4.742 28.424 1.00 95.38 94 THR A C 1
ATOM 727 O O . THR A 1 94 ? -24.874 5.823 28.919 1.00 95.38 94 THR A O 1
ATOM 730 N N . PRO A 1 95 ? -24.928 3.583 28.979 1.00 94.94 95 PRO A N 1
ATOM 731 C CA . PRO A 1 95 ? -25.367 3.521 30.367 1.00 94.94 95 PRO A CA 1
ATOM 732 C C . PRO A 1 95 ? -24.308 4.126 31.313 1.00 94.94 95 PRO A C 1
ATOM 734 O O . PRO A 1 95 ? -23.120 4.130 30.964 1.00 94.94 95 PRO A O 1
ATOM 737 N N . PRO A 1 96 ? -24.701 4.608 32.508 1.00 94.88 96 PRO A N 1
ATOM 738 C CA . PRO A 1 96 ? -23.744 5.107 33.487 1.00 94.88 96 PRO A CA 1
ATOM 739 C C . PRO A 1 96 ? -22.741 4.029 33.913 1.00 94.88 96 PRO A C 1
ATOM 741 O O . PRO A 1 96 ? -23.137 2.903 34.217 1.00 94.88 96 PRO A O 1
ATOM 744 N N . VAL A 1 97 ? -21.463 4.392 33.978 1.00 94.44 97 VAL A N 1
ATOM 745 C CA . VAL A 1 97 ? -20.352 3.531 34.393 1.00 94.44 97 VAL A CA 1
ATOM 746 C C . VAL A 1 97 ? -19.824 4.042 35.729 1.00 94.44 97 VAL A C 1
ATOM 748 O O . VAL A 1 97 ? -19.394 5.191 35.850 1.00 94.44 97 VAL A O 1
ATOM 751 N N . ASP A 1 98 ? -19.890 3.197 36.755 1.00 95.62 98 ASP A N 1
ATOM 752 C CA . ASP A 1 98 ? -19.367 3.516 38.084 1.00 95.62 98 ASP A CA 1
ATOM 753 C C . ASP A 1 98 ? -17.828 3.595 38.092 1.00 95.62 98 ASP A C 1
ATOM 755 O O . ASP A 1 98 ? -17.183 2.903 37.300 1.00 95.62 98 ASP A O 1
ATOM 759 N N . PRO A 1 99 ? -17.222 4.373 39.010 1.00 93.62 99 PRO A N 1
ATOM 760 C CA . PRO A 1 99 ? -15.775 4.380 39.229 1.00 93.62 99 PRO A CA 1
ATOM 761 C C . PRO A 1 99 ? -15.190 2.969 39.360 1.00 93.62 99 PRO A C 1
ATOM 763 O O . PRO A 1 99 ? -15.701 2.142 40.120 1.00 93.62 99 PRO A O 1
ATOM 766 N N . GLY A 1 100 ? -14.121 2.684 38.617 1.00 91.00 100 GLY A N 1
ATOM 767 C CA . GLY A 1 100 ? -13.449 1.382 38.576 1.00 91.00 100 GLY A CA 1
ATOM 768 C C . GLY A 1 100 ? -14.209 0.282 37.828 1.00 91.00 100 GLY A C 1
ATOM 769 O O . GLY A 1 100 ? -13.717 -0.843 37.745 1.00 91.00 100 GLY A O 1
ATOM 770 N N . SER A 1 101 ? -15.398 0.573 37.291 1.00 94.38 101 SER A N 1
ATOM 771 C CA . SER A 1 101 ? -16.146 -0.356 36.440 1.00 94.38 101 SER A CA 1
ATOM 772 C C . SER A 1 101 ? -15.769 -0.181 34.973 1.00 94.38 101 SER A C 1
ATOM 774 O O . SER A 1 101 ? -15.111 0.782 34.575 1.00 94.38 101 SER A O 1
ATOM 776 N N . SER A 1 102 ? -16.165 -1.144 34.148 1.00 93.31 102 SER A N 1
ATOM 777 C CA . SER A 1 102 ? -15.902 -1.117 32.713 1.00 93.31 102 SER A CA 1
ATOM 778 C C . SER A 1 102 ? -17.116 -1.558 31.916 1.00 93.31 102 SER A C 1
ATOM 780 O O . SER A 1 102 ? -18.003 -2.239 32.437 1.00 93.31 102 SER A O 1
ATOM 782 N N . LEU A 1 103 ? -17.148 -1.146 30.656 1.00 93.12 103 LEU A N 1
ATOM 783 C CA . LEU A 1 103 ? -18.231 -1.386 29.726 1.00 93.12 103 LEU A CA 1
ATOM 784 C C . LEU A 1 103 ? -17.678 -1.866 28.386 1.00 93.12 103 LEU A C 1
ATOM 786 O O . LEU A 1 103 ? -16.775 -1.253 27.817 1.00 93.12 103 LEU A O 1
ATOM 790 N N . ASP A 1 104 ? -18.272 -2.938 27.876 1.00 92.62 104 ASP A N 1
ATOM 791 C CA . ASP A 1 104 ? -17.962 -3.464 26.553 1.00 92.62 104 ASP A CA 1
ATOM 792 C C . ASP A 1 104 ? -18.488 -2.521 25.474 1.00 92.62 104 ASP A C 1
ATOM 794 O O . ASP A 1 104 ? -19.690 -2.218 25.432 1.00 92.62 104 ASP A O 1
ATOM 798 N N . ILE A 1 105 ? -17.598 -2.119 24.572 1.00 92.81 105 ILE A N 1
ATOM 799 C CA . ILE A 1 105 ? -17.925 -1.362 23.368 1.00 92.81 105 ILE A CA 1
ATOM 800 C C . ILE A 1 105 ? -17.374 -2.091 22.143 1.00 92.81 105 ILE A C 1
ATOM 802 O O . ILE A 1 105 ? -16.315 -2.712 22.201 1.00 92.81 105 ILE A O 1
ATOM 806 N N . ARG A 1 106 ? -18.086 -2.047 21.017 1.00 91.06 106 ARG A N 1
ATOM 807 C CA . ARG A 1 106 ? -17.579 -2.580 19.747 1.00 91.06 106 ARG A CA 1
ATOM 808 C C . ARG A 1 106 ? -17.912 -1.667 18.585 1.00 91.06 106 ARG A C 1
ATOM 810 O O . ARG A 1 106 ? -18.954 -1.008 18.594 1.00 91.06 106 ARG A O 1
ATOM 817 N N . LEU A 1 107 ? -17.050 -1.694 17.579 1.00 91.94 107 LEU A N 1
ATOM 818 C CA . LEU A 1 107 ? -17.374 -1.230 16.240 1.00 91.94 107 LEU A CA 1
ATOM 819 C C . LEU A 1 107 ? -17.377 -2.448 15.315 1.00 91.94 107 LEU A C 1
ATOM 821 O O . LEU A 1 107 ? -16.344 -3.083 15.119 1.00 91.94 107 LEU A O 1
ATOM 825 N N . ASP A 1 108 ? -18.536 -2.792 14.770 1.00 91.94 108 ASP A N 1
ATOM 826 C CA . ASP A 1 108 ? -18.697 -3.975 13.927 1.00 91.94 108 ASP A CA 1
ATOM 827 C C . ASP A 1 108 ? -18.772 -3.543 12.462 1.00 91.94 108 ASP A C 1
ATOM 829 O O . ASP A 1 108 ? -19.651 -2.762 12.099 1.00 91.94 108 ASP A O 1
ATOM 833 N N . PHE A 1 109 ? -17.888 -4.062 11.612 1.00 91.31 109 PHE A N 1
ATOM 834 C CA . PHE A 1 109 ? -17.939 -3.872 10.163 1.00 91.31 109 PHE A CA 1
ATOM 835 C C . PHE A 1 109 ? -18.692 -5.028 9.512 1.00 91.31 109 PHE A C 1
ATOM 837 O O . PHE A 1 109 ? -18.347 -6.198 9.689 1.00 91.31 109 PHE A O 1
ATOM 844 N N . THR A 1 110 ? -19.676 -4.687 8.687 1.00 89.81 110 THR A N 1
ATOM 845 C CA . THR A 1 110 ? -20.239 -5.580 7.674 1.00 89.81 110 THR A CA 1
ATOM 846 C C . THR A 1 110 ? -19.617 -5.213 6.337 1.00 89.81 110 THR A C 1
ATOM 848 O O . THR A 1 110 ? -19.822 -4.107 5.841 1.00 89.81 110 THR A O 1
ATOM 851 N N . ILE A 1 111 ? -18.855 -6.141 5.770 1.00 86.62 111 ILE A N 1
ATOM 852 C CA . ILE A 1 111 ? -18.132 -5.975 4.510 1.00 86.62 111 ILE A CA 1
ATOM 853 C C . ILE A 1 111 ? -18.856 -6.756 3.431 1.00 86.62 111 ILE A C 1
ATOM 855 O O . ILE A 1 111 ? -19.011 -7.974 3.547 1.00 86.62 111 ILE A O 1
ATOM 859 N N . GLY A 1 112 ? -19.308 -6.043 2.405 1.00 78.81 112 GLY A N 1
ATOM 860 C CA . GLY A 1 112 ? -19.951 -6.618 1.232 1.00 78.81 112 GLY A CA 1
ATOM 861 C C . GLY A 1 112 ? -18.967 -7.054 0.153 1.00 78.81 112 GLY A C 1
ATOM 862 O O . GLY A 1 112 ? -17.769 -7.182 0.384 1.00 78.81 112 GLY A O 1
ATOM 863 N N . MET A 1 113 ? -19.490 -7.262 -1.056 1.00 75.75 113 MET A N 1
ATOM 864 C CA . MET A 1 113 ? -18.699 -7.707 -2.209 1.00 75.75 113 MET A CA 1
ATOM 865 C C . MET A 1 113 ? -17.897 -6.590 -2.894 1.00 75.75 113 MET A C 1
ATOM 867 O O . MET A 1 113 ? -17.066 -6.906 -3.748 1.00 75.75 113 MET A O 1
ATOM 871 N N . ALA A 1 114 ? -18.135 -5.312 -2.568 1.00 79.62 114 ALA A N 1
ATOM 872 C CA . ALA A 1 114 ? -17.286 -4.230 -3.064 1.00 79.62 114 ALA A CA 1
ATOM 873 C C . ALA A 1 114 ? -15.846 -4.448 -2.622 1.00 79.62 114 ALA A C 1
ATOM 875 O O . ALA A 1 114 ? -15.568 -4.556 -1.425 1.00 79.62 114 ALA A O 1
ATOM 876 N N . VAL A 1 115 ? -14.937 -4.434 -3.592 1.00 81.88 115 VAL A N 1
ATOM 877 C CA . VAL A 1 115 ? -13.505 -4.375 -3.322 1.00 81.88 115 VAL A CA 1
ATOM 878 C C . VAL A 1 115 ? -13.132 -2.931 -3.007 1.00 81.88 115 VAL A C 1
ATOM 880 O O . VAL A 1 115 ? -13.565 -2.013 -3.699 1.00 81.88 115 VAL A O 1
ATOM 883 N N . GLY A 1 116 ? -12.343 -2.736 -1.958 1.00 82.44 116 GLY A N 1
ATOM 884 C CA . GLY A 1 116 ? -11.875 -1.427 -1.532 1.00 82.44 116 GLY A CA 1
ATOM 885 C C . GLY A 1 116 ? -11.480 -1.427 -0.063 1.00 82.44 116 GLY A C 1
ATOM 886 O O . GLY A 1 116 ? -11.357 -2.486 0.566 1.00 82.44 116 GLY A O 1
ATOM 887 N N . THR A 1 117 ? -11.339 -0.224 0.483 1.00 86.75 117 THR A N 1
ATOM 888 C CA . THR A 1 117 ? -11.114 -0.006 1.909 1.00 86.75 117 THR A CA 1
ATOM 889 C C . THR A 1 117 ? -12.301 0.703 2.538 1.00 86.75 117 THR A C 1
ATOM 891 O O . THR A 1 117 ? -12.776 1.710 2.018 1.00 86.75 117 THR A O 1
ATOM 894 N N . GLY A 1 118 ? -12.756 0.190 3.677 1.00 86.50 118 GLY A N 1
ATOM 895 C CA . GLY A 1 118 ? -13.682 0.882 4.562 1.00 86.50 118 GLY A CA 1
ATOM 896 C C . GLY A 1 118 ? -12.963 1.403 5.795 1.00 86.50 118 GLY A C 1
ATOM 897 O O . GLY A 1 118 ? -12.182 0.680 6.419 1.00 86.50 118 GLY A O 1
ATOM 898 N N . TYR A 1 119 ? -13.282 2.638 6.162 1.00 85.62 119 TYR A N 1
ATOM 899 C CA . TYR A 1 119 ? -12.829 3.285 7.381 1.00 85.62 119 TYR A CA 1
ATOM 900 C C . TYR A 1 119 ? -14.005 3.557 8.299 1.00 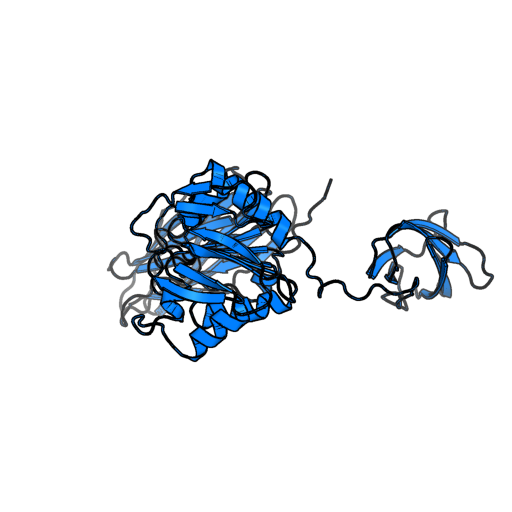85.62 119 TYR A C 1
ATOM 902 O O . TYR A 1 119 ? -15.072 3.986 7.862 1.00 85.62 119 TYR A O 1
ATOM 910 N N . GLY A 1 120 ? -13.770 3.336 9.580 1.00 85.50 120 GLY A N 1
ATOM 911 C CA . GLY A 1 120 ? -14.655 3.712 10.664 1.00 85.50 120 GLY A CA 1
ATOM 912 C C . GLY A 1 120 ? -13.826 4.437 11.705 1.00 85.50 120 GLY A C 1
ATOM 913 O O . GLY A 1 120 ? -12.684 4.072 11.966 1.00 85.50 120 GLY A O 1
ATOM 914 N N . ARG A 1 121 ? -14.379 5.476 12.300 1.00 84.44 121 ARG A N 1
ATOM 915 C CA . ARG A 1 121 ? -13.761 6.240 13.376 1.00 84.44 121 ARG A CA 1
ATOM 916 C C . ARG A 1 121 ? -14.752 6.282 14.519 1.00 84.44 121 ARG A C 1
ATOM 918 O O . ARG A 1 121 ? -15.916 6.608 14.311 1.00 84.44 121 ARG A O 1
ATOM 925 N N . LEU A 1 122 ? -14.291 5.950 15.718 1.00 88.44 122 LEU A N 1
ATOM 926 C CA . LEU A 1 122 ? -15.080 6.055 16.936 1.00 88.44 122 LEU A CA 1
ATOM 927 C C . LEU A 1 122 ? -14.416 7.060 17.868 1.00 88.44 122 LEU A C 1
ATOM 929 O O . LEU A 1 122 ? -13.303 6.833 18.342 1.00 88.44 122 LEU A O 1
ATOM 933 N N . ARG A 1 123 ? -15.119 8.151 18.151 1.00 88.19 123 ARG A N 1
ATOM 934 C CA . ARG A 1 123 ? -14.780 9.084 19.219 1.00 88.19 123 ARG A CA 1
ATOM 935 C C . ARG A 1 123 ? -15.613 8.748 20.443 1.00 88.19 123 ARG A C 1
ATOM 937 O O . ARG A 1 123 ? -16.825 8.584 20.336 1.00 88.19 123 ARG A O 1
ATOM 944 N N . VAL A 1 124 ? -14.976 8.663 21.599 1.00 89.75 124 VAL A N 1
ATOM 945 C CA . VAL A 1 124 ? -15.630 8.458 22.888 1.00 89.75 124 VAL A CA 1
ATOM 946 C C . VAL A 1 124 ? -15.255 9.609 23.799 1.00 89.75 124 VAL A C 1
ATOM 948 O O . VAL A 1 124 ? -14.072 9.833 24.019 1.00 89.75 124 VAL A O 1
ATOM 951 N N . SER A 1 125 ? -16.231 10.332 24.338 1.00 89.69 125 SER A N 1
ATOM 952 C CA . SER A 1 125 ? -15.996 11.460 25.243 1.00 89.69 125 SER A CA 1
ATOM 953 C C . SER A 1 125 ? -16.811 11.331 26.520 1.00 89.69 125 SER A C 1
ATOM 955 O O . SER A 1 125 ? -17.993 10.981 26.474 1.00 89.69 125 SER A O 1
ATOM 957 N N . SER A 1 126 ? -16.209 11.665 27.657 1.00 89.94 126 SER A N 1
ATOM 958 C CA . SER A 1 126 ? -16.940 11.874 28.906 1.00 89.94 126 SER A CA 1
ATOM 959 C C . SER A 1 126 ? -18.017 12.946 28.718 1.00 89.94 126 SER A C 1
ATOM 961 O O . SER A 1 126 ? -17.803 13.966 28.061 1.00 89.94 126 SER A O 1
ATOM 963 N N . VAL A 1 127 ? -19.204 12.707 29.278 1.00 91.44 127 VAL A N 1
ATOM 964 C CA . VAL A 1 127 ? -20.284 13.705 29.286 1.00 91.44 127 VAL A CA 1
ATOM 965 C C . VAL A 1 127 ? -20.046 14.752 30.376 1.00 91.44 127 VAL A C 1
ATOM 967 O O . VAL A 1 127 ? -20.420 15.912 30.198 1.00 91.44 127 VAL A O 1
ATOM 970 N N . THR A 1 128 ? -19.431 14.364 31.496 1.00 88.19 128 THR A N 1
ATOM 971 C CA . THR A 1 128 ? -19.139 15.279 32.612 1.00 88.19 128 THR A CA 1
ATOM 972 C C . THR A 1 128 ? -17.914 16.160 32.361 1.00 88.19 128 THR A C 1
ATOM 974 O O . THR A 1 128 ? -17.906 17.314 32.793 1.00 88.19 128 THR A O 1
ATOM 977 N N . ASP A 1 129 ? -16.929 15.668 31.608 1.00 86.12 129 ASP A N 1
ATOM 978 C CA . ASP A 1 129 ? -15.742 16.410 31.180 1.00 86.12 129 ASP A CA 1
ATOM 979 C C . ASP A 1 129 ? -15.386 16.088 29.714 1.00 86.12 129 ASP A C 1
ATOM 981 O O . ASP A 1 129 ? -14.532 15.243 29.451 1.00 86.12 129 ASP A O 1
ATOM 985 N N . PRO A 1 130 ? -15.995 16.769 28.724 1.00 85.19 130 PRO A N 1
ATOM 986 C CA . PRO A 1 130 ? -15.776 16.476 27.304 1.00 85.19 130 PRO A CA 1
ATOM 987 C C . PRO A 1 130 ? -14.339 16.664 26.803 1.00 85.19 130 PRO A C 1
ATOM 989 O O . PRO A 1 130 ? -14.037 16.242 25.691 1.00 85.19 130 PRO A O 1
ATOM 992 N N . GLN A 1 131 ? -13.451 17.298 27.582 1.00 81.88 131 GLN A N 1
ATOM 993 C CA . GLN A 1 131 ? -12.018 17.328 27.262 1.00 81.88 131 GLN A CA 1
ATOM 994 C C . GLN A 1 131 ? -11.375 15.943 27.434 1.00 81.88 131 GLN A C 1
ATOM 996 O O . GLN A 1 131 ? -10.340 15.664 26.832 1.00 81.88 131 GLN A O 1
ATOM 1001 N N . GLN A 1 132 ? -12.009 15.059 28.209 1.00 80.56 132 GLN A N 1
ATOM 1002 C CA . GLN A 1 132 ? -11.675 13.647 28.292 1.00 80.56 132 GLN A CA 1
ATOM 1003 C C . GLN A 1 132 ? -12.355 12.880 27.160 1.00 80.56 132 GLN A C 1
ATOM 1005 O O . GLN A 1 132 ? -13.454 12.343 27.307 1.00 80.56 132 GLN A O 1
ATOM 1010 N N . MET A 1 133 ? -11.685 12.843 26.015 1.00 82.69 133 MET A N 1
ATOM 1011 C CA . MET A 1 133 ? -12.043 12.025 24.870 1.00 82.69 133 MET A CA 1
ATOM 1012 C C . MET A 1 133 ? -10.887 11.152 24.372 1.00 82.69 133 MET A C 1
ATOM 1014 O O . MET A 1 133 ? -9.728 11.548 24.430 1.00 82.69 133 MET A O 1
ATOM 1018 N N . GLU A 1 134 ? -11.221 9.993 23.821 1.00 81.69 134 GLU A N 1
ATOM 1019 C CA . GLU A 1 134 ? -10.349 9.218 22.939 1.00 81.69 134 GLU A CA 1
ATOM 1020 C C . GLU A 1 134 ? -10.999 9.156 21.559 1.00 81.69 134 GLU A C 1
ATOM 1022 O O . GLU A 1 134 ? -12.221 9.065 21.432 1.00 81.69 134 GLU A O 1
ATOM 1027 N N . GLU A 1 135 ? -10.186 9.173 20.514 1.00 80.44 135 GLU A N 1
ATOM 1028 C CA . GLU A 1 135 ? -10.633 8.867 19.164 1.00 80.44 135 GLU A CA 1
ATOM 1029 C C . GLU A 1 135 ? -9.815 7.717 18.606 1.00 80.44 135 GLU A C 1
ATOM 1031 O O . GLU A 1 135 ? -8.596 7.709 18.750 1.00 80.44 135 GLU A O 1
ATOM 1036 N N . ARG A 1 136 ? -10.475 6.767 17.945 1.00 81.56 136 ARG A N 1
ATOM 1037 C CA . ARG A 1 136 ? -9.820 5.619 17.328 1.00 81.56 136 ARG A CA 1
ATOM 1038 C C . ARG A 1 136 ? -10.307 5.384 15.909 1.00 81.56 136 ARG A C 1
ATOM 1040 O O . ARG A 1 136 ? -11.510 5.328 15.666 1.00 81.56 136 ARG A O 1
ATOM 1047 N N . GLY A 1 137 ? -9.361 5.213 14.990 1.00 79.06 137 GLY A N 1
ATOM 1048 C CA . GLY A 1 137 ? -9.626 4.769 13.625 1.00 79.06 137 GLY A CA 1
ATOM 1049 C C . GLY A 1 137 ? -9.647 3.245 13.516 1.00 79.06 137 GLY A C 1
ATOM 1050 O O . GLY A 1 137 ? -8.961 2.540 14.250 1.00 79.06 137 GLY A O 1
ATOM 1051 N N . PHE A 1 138 ? -10.413 2.736 12.566 1.00 83.62 138 PHE A N 1
ATOM 1052 C CA . PHE A 1 138 ? -10.544 1.326 12.233 1.00 83.62 138 PHE A CA 1
ATOM 1053 C C . PHE A 1 138 ? -10.547 1.210 10.720 1.00 83.62 138 PHE A C 1
ATOM 1055 O O . PHE A 1 138 ? -11.246 1.960 10.036 1.00 83.62 138 PHE A O 1
ATOM 1062 N N . VAL A 1 139 ? -9.768 0.270 10.203 1.00 83.94 139 VAL A N 1
ATOM 1063 C CA . VAL A 1 139 ? -9.654 0.040 8.766 1.00 83.94 139 VAL A CA 1
ATOM 1064 C C . VAL A 1 139 ? -9.947 -1.413 8.459 1.00 83.94 139 VAL A C 1
ATOM 1066 O O . VAL A 1 139 ? -9.523 -2.316 9.188 1.00 83.94 139 VAL A O 1
ATOM 1069 N N . ALA A 1 140 ? -10.659 -1.637 7.363 1.00 86.69 140 ALA A N 1
ATOM 1070 C CA . ALA A 1 140 ? -10.799 -2.952 6.780 1.00 86.69 140 ALA A CA 1
ATOM 1071 C C . ALA A 1 140 ? -10.597 -2.895 5.269 1.00 86.69 140 ALA A C 1
ATOM 1073 O O . ALA A 1 140 ? -11.251 -2.119 4.572 1.00 86.69 140 ALA A O 1
ATOM 1074 N N . ILE A 1 141 ? -9.699 -3.742 4.774 1.00 86.25 141 ILE A N 1
ATOM 1075 C CA . ILE A 1 141 ? -9.334 -3.819 3.362 1.00 86.25 141 ILE A CA 1
ATOM 1076 C C . ILE A 1 141 ? -9.835 -5.146 2.807 1.00 86.25 141 ILE A C 1
ATOM 1078 O O . ILE A 1 141 ? -9.524 -6.227 3.327 1.00 86.25 141 ILE A O 1
ATOM 1082 N N . HIS A 1 142 ? -10.616 -5.061 1.733 1.00 82.50 142 HIS A N 1
ATOM 1083 C CA . HIS A 1 142 ? -11.081 -6.232 1.012 1.00 82.50 142 HIS A CA 1
ATOM 1084 C C . HIS A 1 142 ? -9.902 -6.898 0.290 1.00 82.50 142 HIS A C 1
ATOM 1086 O O . HIS A 1 142 ? -9.225 -6.288 -0.531 1.00 82.50 142 HIS A O 1
ATOM 1092 N N . ASN A 1 143 ? -9.676 -8.184 0.550 1.00 71.12 143 ASN A N 1
ATOM 1093 C CA . ASN A 1 143 ? -8.489 -8.920 0.094 1.00 71.12 143 ASN A CA 1
ATOM 1094 C C . ASN A 1 143 ? -8.364 -9.140 -1.419 1.00 71.12 143 ASN A C 1
ATOM 1096 O O . ASN A 1 143 ? -7.361 -9.674 -1.876 1.00 71.12 143 ASN A O 1
ATOM 1100 N N . ALA A 1 144 ? -9.408 -8.823 -2.177 1.00 71.56 144 ALA A N 1
ATOM 1101 C CA . ALA A 1 144 ? -9.377 -8.885 -3.630 1.00 71.56 144 ALA A CA 1
ATOM 1102 C C . ALA A 1 144 ? -8.695 -7.665 -4.270 1.00 71.56 144 ALA A C 1
ATOM 1104 O O . ALA A 1 144 ? -8.634 -7.645 -5.489 1.00 71.56 144 ALA A O 1
ATOM 1105 N N . ALA A 1 145 ? -8.230 -6.689 -3.478 1.00 79.50 145 ALA A N 1
ATOM 1106 C CA . ALA A 1 145 ? -7.456 -5.552 -3.962 1.00 79.50 145 ALA A CA 1
ATOM 1107 C C . ALA A 1 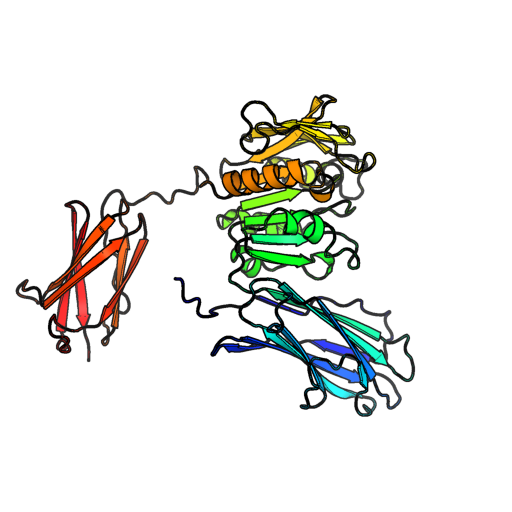145 ? -6.119 -6.002 -4.589 1.00 79.50 145 ALA A C 1
ATOM 1109 O O . ALA A 1 145 ? -5.381 -6.787 -3.993 1.00 79.50 145 ALA A O 1
ATOM 1110 N N . ASP A 1 146 ? -5.820 -5.490 -5.782 1.00 80.06 146 ASP A N 1
ATOM 1111 C CA . ASP A 1 146 ? -4.637 -5.807 -6.590 1.00 80.06 146 ASP A CA 1
ATOM 1112 C C . ASP A 1 146 ? -3.398 -4.998 -6.159 1.00 80.06 146 ASP A C 1
ATOM 1114 O O . ASP A 1 146 ? -2.265 -5.476 -6.262 1.00 80.06 146 ASP A O 1
ATOM 1118 N N . LEU A 1 147 ? -3.616 -3.785 -5.646 1.00 89.06 147 LEU A N 1
ATOM 1119 C CA . LEU A 1 147 ? -2.591 -2.804 -5.282 1.00 89.06 147 LEU A CA 1
ATOM 1120 C C . LEU A 1 147 ? -2.908 -2.202 -3.911 1.00 89.06 147 LEU A C 1
ATOM 1122 O O . LEU A 1 147 ? -4.060 -1.863 -3.636 1.00 89.06 147 LEU A O 1
ATOM 1126 N N . LEU A 1 148 ? -1.885 -2.020 -3.074 1.00 92.88 148 LEU A N 1
ATOM 1127 C CA . LEU A 1 148 ? -1.994 -1.219 -1.855 1.00 92.88 148 LEU A CA 1
ATOM 1128 C C . LEU A 1 148 ? -1.370 0.158 -2.067 1.00 92.88 148 LEU A C 1
ATOM 1130 O O . LEU A 1 148 ? -0.194 0.263 -2.408 1.00 92.88 148 LEU A O 1
ATOM 1134 N N . VAL A 1 149 ? -2.146 1.202 -1.808 1.00 93.44 149 VAL A N 1
ATOM 1135 C CA . VAL A 1 149 ? -1.671 2.579 -1.700 1.00 93.44 149 VAL A CA 1
ATOM 1136 C C . VAL A 1 149 ? -1.517 2.909 -0.223 1.00 93.44 149 VAL A C 1
ATOM 1138 O O . VAL A 1 149 ? -2.490 2.875 0.528 1.00 93.44 149 VAL A O 1
ATOM 1141 N N . ILE A 1 150 ? -0.295 3.214 0.186 1.00 92.31 150 ILE A N 1
ATOM 1142 C CA . ILE A 1 150 ? 0.046 3.707 1.512 1.00 92.31 150 ILE A CA 1
ATOM 1143 C C . ILE A 1 150 ? 0.179 5.223 1.411 1.00 92.31 150 ILE A C 1
ATOM 1145 O O . ILE A 1 150 ? 1.023 5.713 0.664 1.00 92.31 150 ILE A O 1
ATOM 1149 N N . ASP A 1 151 ? -0.677 5.933 2.137 1.00 89.31 151 ASP A N 1
ATOM 1150 C CA . ASP A 1 151 ? -0.653 7.388 2.274 1.00 89.31 151 ASP A CA 1
ATOM 1151 C C . ASP A 1 151 ? 0.113 7.719 3.567 1.00 89.31 151 ASP A C 1
ATOM 1153 O O . ASP A 1 151 ? -0.379 7.505 4.682 1.00 89.31 151 ASP A O 1
ATOM 1157 N N . ASP A 1 152 ? 1.373 8.109 3.397 1.00 88.31 152 ASP A N 1
ATOM 1158 C CA . ASP A 1 152 ? 2.376 8.421 4.420 1.00 88.31 152 ASP A CA 1
ATOM 1159 C C . ASP A 1 152 ? 2.563 9.927 4.583 1.00 88.31 152 ASP A C 1
ATOM 1161 O O . ASP A 1 152 ? 3.669 10.459 4.574 1.00 88.31 152 ASP A O 1
ATOM 1165 N N . CYS A 1 153 ? 1.430 10.614 4.712 1.00 75.69 153 CYS A N 1
ATOM 1166 C CA . CYS A 1 153 ? 1.364 12.017 5.076 1.00 75.69 153 CYS A CA 1
ATOM 1167 C C . CYS A 1 153 ? 1.290 12.174 6.605 1.00 75.69 153 CYS A C 1
ATOM 1169 O O . CYS A 1 153 ? 0.535 11.466 7.278 1.00 75.69 153 CYS A O 1
ATOM 1171 N N . ASP A 1 154 ? 2.009 13.161 7.148 1.00 65.56 154 ASP A N 1
ATOM 1172 C CA . ASP A 1 154 ? 2.000 13.506 8.578 1.00 65.56 154 ASP A CA 1
ATOM 1173 C C . ASP A 1 154 ? 0.665 14.131 9.050 1.00 65.56 154 ASP A C 1
ATOM 1175 O O . ASP A 1 154 ? 0.452 14.307 10.255 1.00 65.56 154 ASP A O 1
ATOM 1179 N N . ASP A 1 155 ? -0.260 14.447 8.133 1.00 58.53 155 ASP A N 1
ATOM 1180 C CA . ASP A 1 155 ? -1.582 14.990 8.455 1.00 58.53 155 ASP A CA 1
ATOM 1181 C C . ASP A 1 155 ? -2.686 13.905 8.398 1.00 58.53 155 ASP A C 1
ATOM 1183 O O . ASP A 1 155 ? -3.170 13.539 7.320 1.00 58.53 155 ASP A O 1
ATOM 1187 N N . PRO A 1 156 ? -3.190 13.422 9.555 1.00 49.84 156 PRO A N 1
ATOM 1188 C CA . PRO A 1 156 ? -4.256 12.421 9.603 1.00 49.84 156 PRO A CA 1
ATOM 1189 C C . PRO A 1 156 ? -5.615 12.936 9.085 1.00 49.84 156 PRO A C 1
ATOM 1191 O O . PRO A 1 156 ? -6.527 12.131 8.865 1.00 49.84 156 PRO A O 1
ATOM 1194 N N . PHE A 1 157 ? -5.784 14.250 8.888 1.00 47.03 157 PHE A N 1
ATOM 1195 C CA . PHE A 1 157 ? -6.963 14.861 8.262 1.00 47.03 157 PHE A CA 1
ATOM 1196 C C . PHE A 1 157 ? -6.849 14.937 6.733 1.00 47.03 157 PHE A C 1
ATOM 1198 O O . PHE A 1 157 ? -7.877 15.037 6.059 1.00 47.03 157 PHE A O 1
ATOM 1205 N N . LEU A 1 158 ? -5.633 14.813 6.193 1.00 55.06 158 LEU A N 1
ATOM 1206 C CA . LEU A 1 158 ? -5.342 14.651 4.767 1.00 55.06 158 LEU A CA 1
ATOM 1207 C C . LEU A 1 158 ? -5.002 13.209 4.398 1.00 55.06 158 LEU A C 1
ATOM 1209 O O . LEU A 1 158 ? -4.607 12.972 3.266 1.00 55.06 158 LEU A O 1
ATOM 1213 N N . ALA A 1 159 ? -5.246 12.242 5.286 1.00 55.31 159 ALA A N 1
ATOM 1214 C CA . ALA A 1 159 ? -4.927 10.821 5.119 1.00 55.31 159 ALA A CA 1
ATOM 1215 C C . ALA A 1 159 ? -5.529 10.131 3.877 1.00 55.31 159 ALA A C 1
ATOM 1217 O O . ALA A 1 159 ? -5.400 8.925 3.745 1.00 55.31 159 ALA A O 1
ATOM 1218 N N . PHE A 1 160 ? -6.250 10.861 3.023 1.00 70.94 160 PHE A N 1
ATOM 1219 C CA . PHE A 1 160 ? -6.811 10.410 1.754 1.00 70.94 160 PHE A CA 1
ATOM 1220 C C . PHE A 1 160 ? -6.408 11.301 0.575 1.00 70.94 160 PHE A C 1
ATOM 1222 O O . PHE A 1 160 ? -6.893 11.079 -0.530 1.00 70.94 160 PHE A O 1
ATOM 1229 N N . GLY A 1 161 ? -5.641 12.369 0.793 1.00 76.94 161 GLY A N 1
ATOM 1230 C CA . GLY A 1 161 ? -5.363 13.402 -0.201 1.00 76.94 161 GLY A CA 1
ATOM 1231 C C . GLY A 1 161 ? -4.633 12.819 -1.401 1.00 76.94 161 GLY A C 1
ATOM 1232 O O . GLY A 1 161 ? -5.136 12.902 -2.526 1.00 76.94 161 GLY A O 1
ATOM 1233 N N . HIS A 1 162 ? -3.517 12.135 -1.144 1.00 83.25 162 HIS A N 1
ATOM 1234 C CA . HIS A 1 162 ? -2.715 11.517 -2.194 1.00 83.25 162 HIS A CA 1
ATOM 1235 C C . HIS A 1 162 ? -3.464 10.331 -2.806 1.00 83.25 162 HIS A C 1
ATOM 1237 O O . HIS A 1 162 ? -3.549 10.223 -4.033 1.00 83.25 162 HIS A O 1
ATOM 1243 N N . PHE A 1 163 ? -4.124 9.504 -1.982 1.00 85.44 163 PHE A N 1
ATOM 1244 C CA . PHE A 1 163 ? -4.982 8.426 -2.487 1.00 85.44 163 PHE A CA 1
ATOM 1245 C C . PHE A 1 163 ? -6.073 8.936 -3.444 1.00 85.44 163 PHE A C 1
ATOM 1247 O O . PHE A 1 163 ? -6.238 8.396 -4.535 1.00 85.44 163 PHE A O 1
ATOM 1254 N N . ASN A 1 164 ? -6.801 9.993 -3.078 1.00 85.19 164 ASN A N 1
ATOM 1255 C CA . ASN A 1 164 ? -7.887 10.554 -3.884 1.00 85.19 164 ASN A CA 1
ATOM 1256 C C . ASN A 1 164 ? -7.387 11.236 -5.161 1.00 85.19 164 ASN A C 1
ATOM 1258 O O . ASN A 1 164 ? -8.144 11.317 -6.130 1.00 85.19 164 ASN A O 1
ATOM 1262 N N . ALA A 1 165 ? -6.144 11.720 -5.177 1.00 86.56 165 ALA A N 1
ATOM 1263 C CA . ALA A 1 165 ? -5.523 12.248 -6.384 1.00 86.56 165 ALA A CA 1
ATOM 1264 C C . ALA A 1 165 ? -5.228 11.125 -7.393 1.00 86.56 165 ALA A C 1
ATOM 1266 O O . ALA A 1 165 ? -5.530 11.270 -8.579 1.00 86.56 165 ALA A O 1
ATOM 1267 N N . ILE A 1 166 ? -4.706 9.983 -6.925 1.00 89.56 166 ILE A N 1
ATOM 1268 C CA . ILE A 1 166 ? -4.254 8.900 -7.813 1.00 89.56 166 ILE A CA 1
ATOM 1269 C C . ILE A 1 166 ? -5.335 7.864 -8.149 1.00 89.56 166 ILE A C 1
ATOM 1271 O O . ILE A 1 166 ? -5.373 7.355 -9.269 1.00 89.56 166 ILE A O 1
ATOM 1275 N N . ALA A 1 167 ? -6.237 7.550 -7.216 1.00 88.50 167 ALA A N 1
ATOM 1276 C CA . ALA A 1 167 ? -7.216 6.475 -7.367 1.00 88.50 167 ALA A CA 1
ATOM 1277 C C . ALA A 1 167 ? -8.133 6.647 -8.594 1.00 88.50 167 ALA A C 1
ATOM 1279 O O . ALA A 1 167 ? -8.366 5.658 -9.292 1.00 88.50 167 ALA A O 1
ATOM 1280 N N . PRO A 1 168 ? -8.607 7.864 -8.944 1.00 90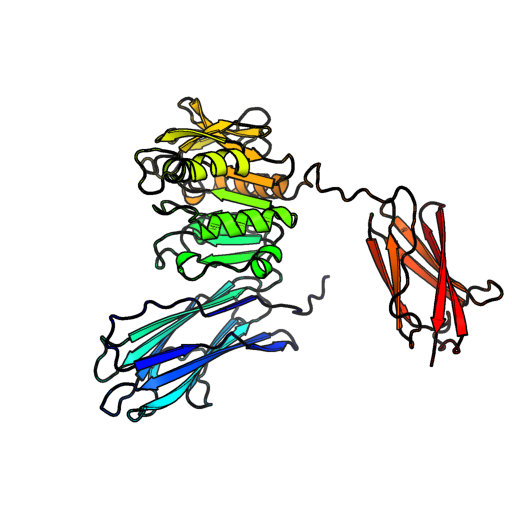.38 168 PRO A N 1
ATOM 1281 C CA . PRO A 1 168 ? -9.398 8.070 -10.157 1.00 90.38 168 PRO A CA 1
ATOM 1282 C C . PRO A 1 168 ? -8.650 7.737 -11.453 1.00 90.38 168 PRO A C 1
ATOM 1284 O O . PRO A 1 168 ? -9.295 7.417 -12.451 1.00 90.38 168 PRO A O 1
ATOM 1287 N N . GLN A 1 169 ? -7.314 7.806 -11.449 1.00 92.25 169 GLN A N 1
ATOM 1288 C CA . GLN A 1 169 ? -6.494 7.484 -12.619 1.00 92.25 169 GLN A CA 1
ATOM 1289 C C . GLN A 1 169 ? -6.263 5.977 -12.787 1.00 92.25 169 GLN A C 1
ATOM 1291 O O . GLN A 1 169 ? -5.882 5.532 -13.863 1.00 92.25 169 GLN A O 1
ATOM 1296 N N . LEU A 1 170 ? -6.547 5.186 -11.752 1.00 87.56 170 LEU A N 1
ATOM 1297 C CA . LEU A 1 170 ? -6.368 3.734 -11.704 1.00 87.56 170 LEU A CA 1
ATOM 1298 C C . LEU A 1 170 ? -7.704 2.992 -11.856 1.00 87.56 170 LEU A C 1
ATOM 1300 O O . LEU A 1 170 ? -7.939 1.969 -11.221 1.00 87.56 170 LEU A O 1
ATOM 1304 N N . ALA A 1 171 ? -8.607 3.497 -12.701 1.00 72.25 171 ALA A N 1
ATOM 1305 C CA . ALA A 1 171 ? -10.000 3.040 -12.792 1.00 72.25 171 ALA A CA 1
ATOM 1306 C C . ALA A 1 171 ? -10.203 1.558 -13.207 1.00 72.25 171 ALA A C 1
ATOM 1308 O O . ALA A 1 171 ? -11.340 1.082 -13.228 1.00 72.25 171 ALA A O 1
ATOM 1309 N N . GLY A 1 172 ? -9.135 0.834 -13.558 1.00 76.44 172 GLY A N 1
ATOM 1310 C CA . GLY A 1 172 ? -9.146 -0.603 -13.855 1.00 76.44 172 GLY A CA 1
ATOM 1311 C C . GLY A 1 172 ? -8.613 -1.501 -12.734 1.00 76.44 172 GLY A C 1
ATOM 1312 O O . GLY A 1 172 ? -8.843 -2.708 -12.788 1.00 76.44 172 GLY A O 1
ATOM 1313 N N . GLU A 1 173 ? -7.945 -0.928 -11.734 1.00 83.88 173 GLU A N 1
ATOM 1314 C CA . GLU A 1 173 ? -7.324 -1.662 -10.634 1.00 83.88 173 GLU A CA 1
ATOM 1315 C C . GLU A 1 173 ? -8.231 -1.660 -9.408 1.00 83.88 173 GLU A C 1
ATOM 1317 O O . GLU A 1 173 ? -8.930 -0.684 -9.115 1.00 83.88 173 GLU A O 1
ATOM 1322 N N . THR A 1 174 ? -8.211 -2.750 -8.648 1.00 83.50 174 THR A N 1
ATOM 1323 C CA . THR A 1 174 ? -8.854 -2.752 -7.337 1.00 83.50 174 THR A CA 1
ATOM 1324 C C . THR A 1 174 ? -7.861 -2.301 -6.271 1.00 83.50 174 THR A C 1
ATOM 1326 O O . THR A 1 174 ? -6.806 -2.903 -6.089 1.00 83.50 174 THR A O 1
ATOM 1329 N N . LEU A 1 175 ? -8.178 -1.215 -5.566 1.00 87.62 175 LEU A N 1
ATOM 1330 C CA . LEU A 1 175 ? -7.228 -0.552 -4.673 1.00 87.62 175 LEU A CA 1
ATOM 1331 C C . LEU A 1 175 ? -7.549 -0.814 -3.203 1.00 87.62 175 LEU A C 1
ATOM 1333 O O . LEU A 1 175 ? -8.676 -0.611 -2.748 1.00 87.62 175 LEU A O 1
ATOM 1337 N N . GLY A 1 176 ? -6.528 -1.214 -2.455 1.00 89.31 176 GLY A N 1
ATOM 1338 C CA . GLY A 1 176 ? -6.467 -1.036 -1.016 1.00 89.31 176 GLY A CA 1
ATOM 1339 C C . GLY A 1 176 ? -5.818 0.308 -0.707 1.00 89.31 176 GLY A C 1
ATOM 1340 O O . GLY A 1 176 ? -4.871 0.718 -1.368 1.00 89.31 176 GLY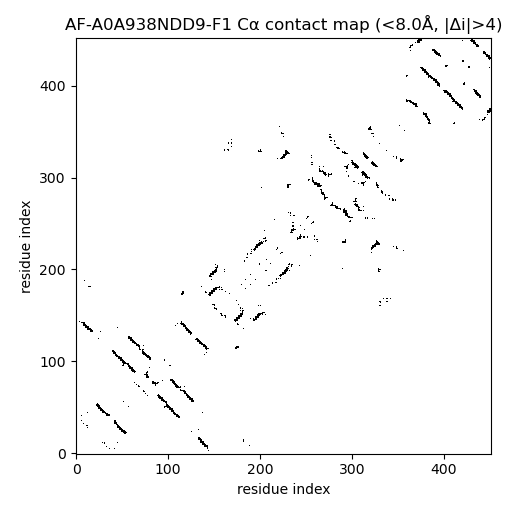 A O 1
ATOM 1341 N N . HIS A 1 177 ? -6.316 0.979 0.316 1.00 88.94 177 HIS A N 1
ATOM 1342 C CA . HIS A 1 177 ? -5.748 2.202 0.867 1.00 88.94 177 HIS A CA 1
ATOM 1343 C C . HIS A 1 177 ? -5.327 1.977 2.326 1.00 88.94 177 HIS A C 1
ATOM 1345 O O . HIS A 1 177 ? -6.030 1.287 3.075 1.00 88.94 177 HIS A O 1
ATOM 1351 N N . TRP A 1 178 ? -4.189 2.545 2.726 1.00 88.00 178 TRP A N 1
ATOM 1352 C CA . TRP A 1 178 ? -3.624 2.445 4.067 1.00 88.00 178 TRP A CA 1
ATOM 1353 C C . TRP A 1 178 ? -3.046 3.792 4.542 1.00 88.00 178 TRP A C 1
ATOM 1355 O O . TRP A 1 178 ? -2.007 4.213 4.044 1.00 88.00 178 TRP A O 1
ATOM 1365 N N . PRO A 1 179 ? -3.649 4.443 5.547 1.00 83.06 179 PRO A N 1
ATOM 1366 C CA . PRO A 1 179 ? -3.135 5.686 6.116 1.00 83.06 179 PRO A CA 1
ATOM 1367 C C . PRO A 1 179 ? -2.042 5.398 7.154 1.00 83.06 179 PRO A C 1
ATOM 1369 O O . PRO A 1 179 ? -2.315 4.906 8.257 1.00 83.06 179 PRO A O 1
ATOM 1372 N N . ARG A 1 180 ? -0.787 5.692 6.818 1.00 84.88 180 ARG A N 1
ATOM 1373 C CA . ARG A 1 180 ? 0.385 5.316 7.621 1.00 84.88 180 ARG A CA 1
ATOM 1374 C C . ARG A 1 180 ? 0.520 6.105 8.927 1.00 84.88 180 ARG A C 1
ATOM 1376 O O . ARG A 1 180 ? 0.959 5.520 9.923 1.00 84.88 180 ARG A O 1
ATOM 1383 N N . ALA A 1 181 ? 0.065 7.358 8.984 1.00 75.94 181 ALA A N 1
ATOM 1384 C CA . ALA A 1 181 ? 0.049 8.157 10.219 1.00 75.94 181 ALA A CA 1
ATOM 1385 C C . ALA A 1 181 ? -0.750 7.501 11.361 1.00 75.94 181 ALA A C 1
ATOM 1387 O O . ALA A 1 181 ? -0.494 7.744 12.540 1.00 75.94 181 ALA A O 1
ATOM 1388 N N . LEU A 1 182 ? -1.715 6.641 11.023 1.00 73.31 182 LEU A N 1
ATOM 1389 C CA . LEU A 1 182 ? -2.548 5.955 12.004 1.00 73.31 182 LEU A CA 1
ATOM 1390 C C . LEU A 1 182 ? -1.911 4.643 12.502 1.00 73.31 182 LEU A C 1
ATOM 1392 O O . LEU A 1 182 ? -2.047 4.301 13.683 1.00 73.31 182 LEU A O 1
ATOM 1396 N N . GLN A 1 183 ? -1.230 3.901 11.619 1.00 78.38 183 GLN A N 1
ATOM 1397 C CA . GLN A 1 183 ? -0.459 2.697 11.956 1.00 78.38 183 GLN A CA 1
ATOM 1398 C C . GLN A 1 183 ? 0.468 2.270 10.802 1.00 78.38 183 GLN A C 1
ATOM 1400 O O . GLN A 1 183 ? 0.069 2.300 9.641 1.00 78.38 183 GLN A O 1
ATOM 1405 N N . LEU A 1 184 ? 1.662 1.758 11.119 1.00 85.56 184 LEU A N 1
ATOM 1406 C CA . LEU A 1 184 ? 2.515 1.024 10.174 1.00 85.56 184 LEU A CA 1
ATOM 1407 C C . LEU A 1 184 ? 1.943 -0.385 9.884 1.00 85.56 184 LEU A C 1
ATOM 1409 O O . LEU A 1 184 ? 1.687 -1.119 10.847 1.00 85.56 184 LEU A O 1
ATOM 1413 N N . PRO A 1 185 ? 1.789 -0.810 8.612 1.00 88.62 185 PRO A N 1
ATOM 1414 C CA . PRO A 1 185 ? 1.382 -2.179 8.300 1.00 88.62 185 PRO A CA 1
ATOM 1415 C C . PRO A 1 185 ? 2.438 -3.204 8.730 1.00 88.62 185 PRO A C 1
ATOM 1417 O O . PRO A 1 185 ? 3.640 -2.939 8.731 1.00 88.62 185 PRO A O 1
ATOM 1420 N N . THR A 1 186 ? 2.017 -4.420 9.067 1.00 88.94 186 THR A N 1
ATOM 1421 C CA . THR A 1 186 ? 2.960 -5.524 9.272 1.00 88.94 186 THR A CA 1
ATOM 1422 C C . THR A 1 186 ? 3.488 -6.049 7.939 1.00 88.94 186 THR A C 1
ATOM 1424 O O . THR A 1 186 ? 2.866 -5.912 6.885 1.00 88.94 186 THR A O 1
ATOM 1427 N N . LEU A 1 187 ? 4.628 -6.746 7.981 1.00 89.12 187 LEU A N 1
ATOM 1428 C CA . LEU A 1 187 ? 5.180 -7.405 6.795 1.00 89.12 187 LEU A CA 1
ATOM 1429 C C . LEU A 1 187 ? 4.191 -8.395 6.163 1.00 89.12 187 LEU A C 1
ATOM 1431 O O . LEU A 1 187 ? 4.130 -8.494 4.942 1.00 89.12 187 LEU A O 1
ATOM 1435 N N . ALA A 1 188 ? 3.416 -9.112 6.980 1.00 84.38 188 ALA A N 1
ATOM 1436 C CA . ALA A 1 188 ? 2.456 -10.091 6.486 1.00 84.38 188 ALA A CA 1
ATOM 1437 C C . ALA A 1 188 ? 1.286 -9.428 5.746 1.00 84.38 188 ALA A C 1
ATOM 1439 O O . ALA A 1 188 ? 0.845 -9.972 4.738 1.00 84.38 188 ALA A O 1
ATOM 1440 N N . GLU A 1 189 ? 0.813 -8.262 6.207 1.00 85.50 189 GLU A N 1
ATOM 1441 C CA . GLU A 1 189 ? -0.166 -7.453 5.465 1.00 85.50 189 GLU A CA 1
ATOM 1442 C C . GLU A 1 189 ? 0.418 -6.963 4.150 1.00 85.50 189 GLU A C 1
ATOM 1444 O O . GLU A 1 189 ? -0.188 -7.155 3.097 1.00 85.50 189 GLU A O 1
ATOM 1449 N N . LEU A 1 190 ? 1.612 -6.372 4.204 1.00 88.25 190 LEU A N 1
ATOM 1450 C CA . LEU A 1 190 ? 2.234 -5.762 3.037 1.00 88.25 190 LEU A CA 1
ATOM 1451 C C . LEU A 1 190 ? 2.504 -6.800 1.937 1.00 88.25 190 LEU A C 1
ATOM 1453 O O . LEU A 1 190 ? 2.244 -6.551 0.766 1.00 88.25 190 LEU A O 1
ATOM 1457 N N . GLN A 1 191 ? 2.922 -8.010 2.320 1.00 86.50 191 GLN A N 1
ATOM 1458 C CA . GLN A 1 191 ? 3.164 -9.135 1.409 1.00 86.50 191 GLN A CA 1
ATOM 1459 C C . GLN A 1 191 ? 1.896 -9.760 0.808 1.00 86.50 191 GLN A C 1
ATOM 1461 O O . GLN A 1 191 ? 2.007 -10.638 -0.050 1.00 86.50 191 GLN A O 1
ATOM 1466 N N . THR A 1 192 ? 0.695 -9.346 1.225 1.00 85.06 192 THR A N 1
ATOM 1467 C CA . THR A 1 192 ? -0.528 -9.743 0.506 1.00 85.06 192 THR A CA 1
ATOM 1468 C C . THR A 1 192 ? -0.662 -9.038 -0.842 1.00 85.06 192 THR A C 1
ATOM 1470 O O . THR A 1 192 ? -1.352 -9.557 -1.720 1.00 85.06 192 THR A O 1
ATOM 1473 N N . PHE A 1 193 ? 0.038 -7.915 -1.025 1.00 87.81 193 PHE A N 1
ATOM 1474 C CA . PHE A 1 193 ? 0.007 -7.111 -2.237 1.00 87.81 193 PHE A CA 1
ATOM 1475 C C . PHE A 1 193 ? 1.301 -7.298 -3.036 1.00 87.81 193 PHE A C 1
ATOM 1477 O O . PHE A 1 193 ? 2.392 -7.181 -2.479 1.00 87.81 193 PHE A O 1
ATOM 1484 N N . PRO A 1 194 ? 1.218 -7.601 -4.342 1.00 85.31 194 PRO A N 1
ATOM 1485 C CA . PRO A 1 194 ? 2.402 -7.740 -5.190 1.00 85.31 194 PRO A CA 1
ATOM 1486 C C . PRO A 1 194 ? 3.054 -6.390 -5.514 1.00 85.31 194 PRO A C 1
ATOM 1488 O O . PRO A 1 194 ? 4.256 -6.332 -5.779 1.00 85.31 194 PRO A O 1
ATOM 1491 N N . ILE A 1 195 ? 2.258 -5.319 -5.519 1.00 92.12 195 ILE A N 1
ATOM 1492 C CA . ILE A 1 195 ? 2.690 -3.950 -5.778 1.00 92.12 195 ILE A CA 1
ATOM 1493 C C . ILE A 1 195 ? 2.172 -3.078 -4.636 1.00 92.12 195 ILE A C 1
ATOM 1495 O O . ILE A 1 195 ? 1.025 -3.219 -4.206 1.00 92.12 195 ILE A O 1
ATOM 1499 N N . VAL A 1 196 ? 3.032 -2.186 -4.154 1.00 95.44 196 VAL A N 1
ATOM 1500 C CA . VAL A 1 196 ? 2.716 -1.179 -3.141 1.00 95.44 196 VAL A CA 1
ATOM 1501 C C . VAL A 1 196 ? 3.126 0.179 -3.688 1.00 95.44 196 VAL A C 1
ATOM 1503 O O . VAL A 1 196 ? 4.248 0.332 -4.175 1.00 95.44 196 VAL A O 1
ATOM 1506 N N . PHE A 1 197 ? 2.235 1.158 -3.602 1.00 96.31 197 PHE A N 1
ATOM 1507 C CA . PHE A 1 197 ? 2.564 2.565 -3.810 1.00 96.31 197 PHE A CA 1
ATOM 1508 C C . PHE A 1 197 ? 2.684 3.219 -2.442 1.00 96.31 197 PHE A C 1
ATOM 1510 O O . PHE A 1 197 ? 1.737 3.179 -1.668 1.00 96.31 197 PHE A O 1
ATOM 1517 N N . TRP A 1 198 ? 3.849 3.773 -2.134 1.00 95.81 198 TRP A N 1
ATOM 1518 C CA . TRP A 1 198 ? 4.126 4.475 -0.889 1.00 95.81 198 TRP A CA 1
ATOM 1519 C C . TRP A 1 198 ? 4.267 5.961 -1.197 1.00 95.81 198 TRP A C 1
ATOM 1521 O O . TRP A 1 198 ? 5.223 6.369 -1.859 1.00 95.81 198 TRP A O 1
ATOM 1531 N N . LEU A 1 199 ? 3.277 6.743 -0.780 1.00 93.31 199 LEU A N 1
ATOM 1532 C CA . LEU A 1 199 ? 3.157 8.159 -1.103 1.00 93.31 199 LEU A CA 1
ATOM 1533 C C . LEU A 1 199 ? 3.465 8.961 0.153 1.00 93.31 199 LEU A C 1
ATOM 1535 O O . LEU A 1 199 ? 2.695 8.885 1.102 1.00 93.31 199 LEU A O 1
ATOM 1539 N N . THR A 1 200 ? 4.580 9.683 0.181 1.00 90.44 200 THR A N 1
ATOM 1540 C CA . THR A 1 200 ? 4.957 10.492 1.352 1.00 90.44 200 THR A CA 1
ATOM 1541 C C . THR A 1 200 ? 4.455 11.931 1.259 1.00 90.44 200 THR A C 1
ATOM 1543 O O . THR A 1 200 ? 4.430 12.629 2.268 1.00 90.44 200 THR A O 1
ATOM 1546 N N . GLY A 1 201 ? 4.051 12.378 0.064 1.00 83.38 201 GLY A N 1
ATOM 1547 C CA . GLY A 1 201 ? 3.636 13.763 -0.166 1.00 83.38 201 GLY A CA 1
ATOM 1548 C C . GLY A 1 201 ? 4.709 14.761 0.268 1.00 83.38 201 GLY A C 1
ATOM 1549 O O . GLY A 1 201 ? 5.895 14.473 0.128 1.00 83.38 201 GLY A O 1
ATOM 1550 N N . GLU A 1 202 ? 4.274 15.865 0.875 1.00 75.69 202 GLU A N 1
ATOM 1551 C CA . GLU A 1 202 ? 5.114 16.895 1.515 1.00 75.69 202 GLU A CA 1
ATOM 1552 C C . GLU A 1 202 ? 5.441 16.581 2.996 1.00 75.69 202 GLU A C 1
ATOM 1554 O O . GLU A 1 202 ? 5.597 17.487 3.823 1.00 75.69 202 GLU A O 1
ATOM 1559 N N . SER A 1 203 ? 5.452 15.303 3.395 1.00 73.62 203 SER A N 1
ATOM 1560 C CA . SER A 1 203 ? 5.830 14.924 4.764 1.00 73.62 203 SER A CA 1
ATOM 1561 C C . SER A 1 203 ? 7.240 15.427 5.088 1.00 73.62 203 SER A C 1
ATOM 1563 O O . SER A 1 203 ? 8.130 15.359 4.252 1.00 73.62 203 SER A O 1
ATOM 1565 N N . GLN A 1 204 ? 7.454 15.909 6.316 1.00 70.06 204 GLN A N 1
ATOM 1566 C CA . GLN A 1 204 ? 8.785 16.339 6.775 1.00 70.06 204 GLN A CA 1
ATOM 1567 C C . GLN A 1 204 ? 9.559 15.197 7.435 1.00 70.06 204 GLN A C 1
ATOM 1569 O O . GLN A 1 204 ? 10.710 15.372 7.824 1.00 70.06 204 GLN A O 1
ATOM 1574 N N . SER A 1 205 ? 8.909 14.051 7.650 1.00 77.25 205 SER A N 1
ATOM 1575 C CA . SER A 1 205 ? 9.501 12.873 8.275 1.00 77.25 205 SER A CA 1
ATOM 1576 C C . SER A 1 205 ? 9.430 11.654 7.356 1.00 77.25 205 SER A C 1
ATOM 1578 O O . SER A 1 205 ? 9.121 10.543 7.789 1.00 77.25 205 SER A O 1
ATOM 1580 N N . THR A 1 206 ? 9.755 11.862 6.075 1.00 88.56 206 THR A N 1
ATOM 1581 C CA . THR A 1 206 ? 9.609 10.843 5.030 1.00 88.56 206 THR A CA 1
ATOM 1582 C C . THR A 1 206 ? 10.366 9.548 5.343 1.00 88.56 206 THR A C 1
ATOM 1584 O O . THR A 1 206 ? 11.553 9.541 5.693 1.00 88.56 206 THR A O 1
ATOM 1587 N N . LEU A 1 207 ? 9.671 8.415 5.175 1.00 93.00 207 LEU A N 1
ATOM 1588 C CA . LEU A 1 207 ? 10.208 7.061 5.336 1.00 93.00 207 LEU A CA 1
ATOM 1589 C C . LEU A 1 207 ? 11.048 6.911 6.607 1.00 93.00 207 LEU A C 1
ATOM 1591 O O . LEU A 1 207 ? 12.272 6.741 6.530 1.00 93.00 207 LEU A O 1
ATOM 1595 N N . ASP A 1 208 ? 10.417 6.936 7.776 1.00 91.31 208 ASP A N 1
ATOM 1596 C CA . ASP A 1 208 ? 11.085 6.788 9.062 1.00 91.31 208 ASP A CA 1
ATOM 1597 C C . ASP A 1 208 ? 11.846 5.442 9.189 1.00 91.31 208 ASP A C 1
ATOM 1599 O O . ASP A 1 208 ? 11.842 4.564 8.319 1.00 91.31 208 ASP A O 1
ATOM 1603 N N . ALA A 1 209 ? 12.578 5.247 10.291 1.00 92.50 209 ALA A N 1
ATOM 1604 C CA . ALA A 1 209 ? 13.387 4.035 10.461 1.00 92.50 209 ALA A CA 1
ATOM 1605 C C . ALA A 1 209 ? 12.563 2.729 10.414 1.00 92.50 209 ALA A C 1
ATOM 1607 O O . ALA A 1 209 ? 13.090 1.687 10.009 1.00 92.50 209 ALA A O 1
ATOM 1608 N N . SER A 1 210 ? 11.298 2.777 10.832 1.00 92.81 210 SER A N 1
ATOM 1609 C CA . SER A 1 210 ? 10.378 1.643 10.797 1.00 92.81 210 SER A CA 1
ATOM 1610 C C . SER A 1 210 ? 9.848 1.379 9.384 1.00 92.81 210 SER A C 1
ATOM 1612 O O . SER A 1 210 ? 9.832 0.216 8.966 1.00 92.81 210 SER A O 1
ATOM 1614 N N . ASP A 1 211 ? 9.568 2.429 8.608 1.00 95.00 211 ASP A N 1
ATOM 1615 C CA . ASP A 1 211 ? 9.171 2.330 7.196 1.00 95.00 211 ASP A CA 1
ATOM 1616 C C . ASP A 1 211 ? 10.276 1.672 6.373 1.00 95.00 211 ASP A C 1
ATOM 1618 O O . ASP A 1 211 ? 10.059 0.669 5.687 1.00 95.00 211 ASP A O 1
ATOM 1622 N N . ARG A 1 212 ? 11.513 2.159 6.525 1.00 94.62 212 ARG A N 1
ATOM 1623 C CA . ARG A 1 212 ? 12.683 1.630 5.804 1.00 94.62 212 ARG A CA 1
ATOM 1624 C C . ARG A 1 212 ? 12.946 0.159 6.117 1.00 94.62 212 ARG A C 1
ATOM 1626 O O . ARG A 1 212 ? 13.313 -0.610 5.223 1.00 94.62 212 ARG A O 1
ATOM 1633 N N . ALA A 1 213 ? 12.761 -0.253 7.371 1.00 93.88 213 ALA A N 1
ATOM 1634 C CA . ALA A 1 213 ? 12.928 -1.646 7.781 1.00 93.88 213 ALA A CA 1
ATOM 1635 C C . ALA A 1 213 ? 11.848 -2.561 7.175 1.00 93.88 213 ALA A C 1
ATOM 1637 O O . ALA A 1 213 ? 12.153 -3.668 6.704 1.00 93.88 213 ALA A O 1
ATOM 1638 N N . LEU A 1 214 ? 10.597 -2.094 7.154 1.00 94.88 214 LEU A N 1
ATOM 1639 C CA . LEU A 1 214 ? 9.474 -2.815 6.564 1.00 94.88 214 LEU A CA 1
ATOM 1640 C C . LEU A 1 214 ? 9.630 -2.950 5.046 1.00 94.88 214 LEU A C 1
ATOM 1642 O O . LEU A 1 214 ? 9.569 -4.066 4.526 1.00 94.88 214 LEU A O 1
ATOM 1646 N N . LEU A 1 215 ? 9.899 -1.843 4.352 1.00 95.06 215 LEU A N 1
ATOM 1647 C CA . LEU A 1 215 ? 10.102 -1.798 2.902 1.00 95.06 215 LEU A CA 1
ATOM 1648 C C . LEU A 1 215 ? 11.268 -2.690 2.461 1.00 95.06 215 LEU A C 1
ATOM 1650 O O . LEU A 1 215 ? 11.147 -3.448 1.496 1.00 95.06 215 LEU A O 1
ATOM 1654 N N . GLY A 1 216 ? 12.371 -2.676 3.218 1.00 91.00 216 GLY A N 1
ATOM 1655 C CA . GLY A 1 216 ? 13.492 -3.595 3.019 1.00 91.00 216 GLY A CA 1
ATOM 1656 C C . GLY A 1 216 ? 13.060 -5.060 3.054 1.00 91.00 216 GLY A C 1
ATOM 1657 O O . GLY A 1 216 ? 13.422 -5.837 2.172 1.00 91.00 216 GLY A O 1
ATOM 1658 N N . SER A 1 217 ? 12.242 -5.431 4.038 1.00 90.38 217 SER A N 1
ATOM 1659 C CA . SER A 1 217 ? 11.746 -6.802 4.194 1.00 90.38 217 SER A CA 1
ATOM 1660 C C . SER A 1 217 ? 10.734 -7.183 3.109 1.00 90.38 217 SER A C 1
ATOM 1662 O O . SER A 1 217 ? 10.783 -8.294 2.579 1.00 90.38 217 SER A O 1
ATOM 1664 N N . TYR A 1 218 ? 9.851 -6.261 2.730 1.00 90.75 218 TYR A N 1
ATOM 1665 C CA . TYR A 1 218 ? 8.838 -6.463 1.694 1.00 90.75 218 TYR A CA 1
ATOM 1666 C C . TYR A 1 218 ? 9.452 -6.828 0.339 1.00 90.75 218 TYR A C 1
ATOM 1668 O O . TYR A 1 218 ? 9.056 -7.823 -0.274 1.00 90.75 218 TYR A O 1
ATOM 1676 N N . LEU A 1 219 ? 10.494 -6.111 -0.086 1.00 87.06 219 LEU A N 1
ATOM 1677 C CA . LEU A 1 219 ? 11.144 -6.364 -1.374 1.00 87.06 219 LEU A CA 1
ATOM 1678 C C . LEU A 1 219 ? 11.888 -7.707 -1.437 1.00 87.06 219 LEU A C 1
ATOM 1680 O O . LEU A 1 219 ? 12.029 -8.268 -2.522 1.00 87.06 219 LEU A O 1
ATOM 1684 N N . THR A 1 220 ? 12.296 -8.286 -0.299 1.00 77.31 220 THR A N 1
ATOM 1685 C CA . THR A 1 220 ? 12.851 -9.658 -0.284 1.00 77.31 220 THR A CA 1
ATOM 1686 C C . THR A 1 220 ? 11.811 -10.731 -0.631 1.00 77.31 220 THR A C 1
ATOM 1688 O O . THR A 1 220 ? 12.177 -11.830 -1.043 1.00 77.31 220 THR A O 1
ATOM 1691 N N . GLY A 1 221 ? 10.519 -10.416 -0.493 1.00 66.00 221 GLY A N 1
ATOM 1692 C CA . GLY A 1 221 ? 9.389 -11.308 -0.765 1.00 66.00 221 GLY A CA 1
ATOM 1693 C C . GLY A 1 221 ? 8.843 -11.233 -2.192 1.00 66.00 221 GLY A C 1
ATOM 1694 O O . GLY A 1 221 ? 7.686 -11.585 -2.393 1.00 66.00 221 GLY A O 1
ATOM 1695 N N . ALA A 1 222 ? 9.638 -10.763 -3.163 1.00 74.38 222 ALA A N 1
ATOM 1696 C CA . ALA A 1 222 ? 9.196 -10.444 -4.525 1.00 74.38 222 ALA A CA 1
ATOM 1697 C C . ALA A 1 222 ? 8.125 -9.332 -4.587 1.00 74.38 222 ALA A C 1
ATOM 1699 O O . ALA A 1 222 ? 7.333 -9.286 -5.526 1.00 74.38 222 ALA A O 1
ATOM 1700 N N . GLY A 1 223 ? 8.118 -8.409 -3.623 1.00 85.44 223 GLY A N 1
ATOM 1701 C CA . GLY A 1 223 ? 7.327 -7.183 -3.723 1.00 85.44 223 GLY A CA 1
ATOM 1702 C C . GLY A 1 223 ? 7.842 -6.247 -4.822 1.00 85.44 223 GLY A C 1
ATOM 1703 O O . GLY A 1 223 ? 9.007 -6.319 -5.229 1.00 85.44 223 GLY A O 1
ATOM 1704 N N . ALA A 1 224 ? 6.975 -5.365 -5.308 1.00 93.44 224 ALA A N 1
ATOM 1705 C CA . ALA A 1 224 ? 7.341 -4.213 -6.123 1.00 93.44 224 ALA A CA 1
ATOM 1706 C C . ALA A 1 224 ? 6.842 -2.924 -5.462 1.00 93.44 224 ALA A C 1
ATOM 1708 O O . ALA A 1 224 ? 5.804 -2.924 -4.794 1.00 93.44 224 ALA A O 1
ATOM 1709 N N . LEU A 1 225 ? 7.598 -1.845 -5.623 1.00 96.69 225 LEU A N 1
ATOM 1710 C CA . LEU A 1 225 ? 7.382 -0.597 -4.905 1.00 96.69 225 LEU A CA 1
ATOM 1711 C C . LEU A 1 225 ? 7.417 0.590 -5.866 1.00 96.69 225 LEU A C 1
ATOM 1713 O O . LEU A 1 225 ? 8.371 0.749 -6.624 1.00 96.69 225 LEU A O 1
ATOM 1717 N N . LEU A 1 226 ? 6.406 1.445 -5.791 1.00 97.69 226 LEU A N 1
ATOM 1718 C CA . LEU A 1 226 ? 6.517 2.837 -6.210 1.00 97.69 226 LEU A CA 1
ATOM 1719 C C . LEU A 1 226 ? 6.690 3.667 -4.942 1.00 97.69 226 LEU A C 1
ATOM 1721 O O . LEU A 1 226 ? 5.900 3.505 -4.016 1.00 97.69 226 LEU A O 1
ATOM 1725 N N . VAL A 1 227 ? 7.691 4.539 -4.900 1.00 96.94 227 VAL A N 1
ATOM 1726 C CA . VAL A 1 227 ? 7.801 5.581 -3.874 1.00 96.94 227 VAL A CA 1
ATOM 1727 C C . VAL A 1 227 ? 7.781 6.941 -4.549 1.00 96.94 227 VAL A C 1
ATOM 1729 O O . VAL A 1 227 ? 8.485 7.147 -5.541 1.00 96.94 227 VAL A O 1
ATOM 1732 N N . SER A 1 228 ? 6.960 7.839 -4.023 1.00 94.94 228 SER A N 1
ATOM 1733 C CA . SER A 1 228 ? 6.808 9.197 -4.526 1.00 94.94 228 SER A CA 1
ATOM 1734 C C . SER A 1 228 ? 6.467 10.146 -3.392 1.00 94.94 228 SER A C 1
ATOM 1736 O O . SER A 1 228 ? 5.764 9.777 -2.452 1.00 94.94 228 SER A O 1
ATOM 1738 N N . GLY A 1 229 ? 6.976 11.357 -3.514 1.00 90.00 229 GLY A N 1
ATOM 1739 C CA . GLY A 1 229 ? 6.771 12.445 -2.587 1.00 90.00 229 GLY A CA 1
ATOM 1740 C C . GLY A 1 229 ? 7.852 13.482 -2.798 1.00 90.00 229 GLY A C 1
ATOM 1741 O O . GLY A 1 229 ? 8.818 13.255 -3.540 1.00 90.00 229 GLY A O 1
ATOM 1742 N N . ASP A 1 230 ? 7.655 14.604 -2.145 1.00 84.88 230 ASP A N 1
ATOM 1743 C CA . ASP A 1 230 ? 8.587 15.706 -2.166 1.00 84.88 230 ASP A CA 1
ATOM 1744 C C . ASP A 1 230 ? 9.673 15.464 -1.119 1.00 84.88 230 ASP A C 1
ATOM 1746 O O . ASP A 1 230 ? 9.451 14.790 -0.113 1.00 84.88 230 ASP A O 1
ATOM 1750 N N . GLU A 1 231 ? 10.883 15.935 -1.412 1.00 89.81 231 GLU A N 1
ATOM 1751 C CA . GLU A 1 231 ? 12.009 15.982 -0.469 1.00 89.81 231 GLU A CA 1
ATOM 1752 C C . GLU A 1 231 ? 12.442 14.638 0.180 1.00 89.81 231 GLU A C 1
ATOM 1754 O O . GLU A 1 231 ? 13.282 14.641 1.076 1.00 89.81 231 GLU A O 1
ATOM 1759 N N . ILE A 1 232 ? 11.982 13.459 -0.278 1.00 93.81 232 ILE A N 1
ATOM 1760 C CA . ILE A 1 232 ? 12.383 12.148 0.291 1.00 93.81 232 ILE A CA 1
ATOM 1761 C C . ILE A 1 232 ? 13.913 11.988 0.367 1.00 93.81 232 ILE A C 1
ATOM 1763 O O . ILE A 1 232 ? 14.477 11.476 1.341 1.00 93.81 232 ILE A O 1
ATOM 1767 N N . ALA A 1 233 ? 14.609 12.331 -0.715 1.00 94.94 233 ALA A N 1
ATOM 1768 C CA . ALA A 1 233 ? 16.055 12.217 -0.787 1.00 94.94 233 ALA A CA 1
ATOM 1769 C C . ALA A 1 233 ? 16.738 13.363 -0.033 1.00 94.94 233 ALA A C 1
ATOM 1771 O O . ALA A 1 233 ? 17.742 13.087 0.630 1.00 94.94 233 ALA A O 1
ATOM 1772 N N . TRP A 1 234 ? 16.195 14.582 -0.067 1.00 94.69 234 TRP A N 1
ATOM 1773 C CA . TRP A 1 234 ? 16.651 15.690 0.774 1.00 94.69 234 TRP A CA 1
ATOM 1774 C C . TRP A 1 234 ? 16.612 15.332 2.264 1.00 94.69 234 TRP A C 1
ATOM 1776 O O . TRP A 1 234 ? 17.643 15.382 2.938 1.00 94.69 234 TRP A O 1
ATOM 1786 N N . ASP A 1 235 ? 15.472 14.852 2.759 1.00 93.56 235 ASP A N 1
ATOM 1787 C CA . ASP A 1 235 ? 15.254 14.489 4.159 1.00 93.56 235 ASP A CA 1
ATOM 1788 C C . ASP A 1 235 ? 16.281 13.476 4.661 1.00 93.56 235 ASP A C 1
ATOM 1790 O O . ASP A 1 235 ? 16.868 13.579 5.744 1.00 93.56 235 ASP A O 1
ATOM 1794 N N . LEU A 1 236 ? 16.518 12.454 3.846 1.00 95.25 236 LEU A N 1
ATOM 1795 C CA . LEU A 1 236 ? 17.375 11.343 4.224 1.00 95.25 236 LEU A CA 1
ATOM 1796 C C . LEU A 1 236 ? 18.862 11.624 3.959 1.00 95.25 236 LEU A C 1
ATOM 1798 O O . LEU A 1 236 ? 19.711 10.991 4.604 1.00 95.25 236 LEU A O 1
ATOM 1802 N N . CYS A 1 237 ? 19.203 12.531 3.034 1.00 96.38 237 CYS A N 1
ATOM 1803 C CA . CYS A 1 237 ? 20.570 12.681 2.521 1.00 96.38 237 CYS A CA 1
ATOM 1804 C C . CYS A 1 237 ? 21.209 14.062 2.680 1.00 96.38 237 CYS A C 1
ATOM 1806 O O . CYS A 1 237 ? 22.444 14.118 2.687 1.00 96.38 237 CYS A O 1
ATOM 1808 N N . ASP A 1 238 ? 20.449 15.146 2.810 1.00 95.69 238 ASP A N 1
ATOM 1809 C CA . ASP A 1 238 ? 21.008 16.495 2.910 1.00 95.69 238 ASP A CA 1
ATOM 1810 C C . ASP A 1 238 ? 21.428 16.812 4.356 1.00 95.69 238 ASP A C 1
ATOM 1812 O O . ASP A 1 238 ? 20.606 16.713 5.262 1.00 95.69 238 ASP A O 1
ATOM 1816 N N . PRO A 1 239 ? 22.681 17.229 4.626 1.00 95.81 239 PRO A N 1
ATOM 1817 C CA . PRO A 1 239 ? 23.123 17.608 5.971 1.00 95.81 239 PRO A CA 1
ATOM 1818 C C . PRO A 1 239 ? 22.322 18.734 6.647 1.00 95.81 239 PRO A C 1
ATOM 1820 O O . PRO A 1 239 ? 22.493 18.936 7.853 1.00 95.81 239 PRO A O 1
ATOM 1823 N N . ALA A 1 240 ? 21.524 19.499 5.896 1.00 93.94 240 ALA A N 1
ATOM 1824 C CA . ALA A 1 240 ? 20.612 20.507 6.425 1.00 93.94 240 ALA A CA 1
ATOM 1825 C C . ALA A 1 240 ? 19.309 19.911 6.988 1.00 93.94 240 ALA A C 1
ATOM 1827 O O . ALA A 1 240 ? 18.678 20.566 7.823 1.00 93.94 240 ALA A O 1
ATOM 1828 N N . SER A 1 241 ? 18.930 18.691 6.595 1.00 92.56 241 SER A N 1
ATOM 1829 C CA . SER A 1 241 ? 17.731 18.032 7.112 1.00 92.56 241 SER A CA 1
ATOM 1830 C C . SER A 1 241 ? 17.929 17.533 8.553 1.00 92.56 241 SER A C 1
ATOM 1832 O O . SER A 1 241 ? 18.975 16.954 8.881 1.00 92.56 241 SER A O 1
ATOM 1834 N N . PRO A 1 242 ? 16.921 17.673 9.439 1.00 92.06 242 PRO A N 1
ATOM 1835 C CA . PRO A 1 242 ? 16.942 17.053 10.765 1.00 92.06 242 PRO A CA 1
ATOM 1836 C C . PRO A 1 242 ? 16.950 15.514 10.722 1.00 92.06 242 PRO A C 1
ATOM 1838 O O . PRO A 1 242 ? 17.294 14.885 11.728 1.00 92.06 242 PRO A O 1
ATOM 1841 N N . HIS A 1 243 ? 16.609 14.905 9.582 1.00 92.06 243 HIS A N 1
ATOM 1842 C CA . HIS A 1 243 ? 16.552 13.454 9.389 1.00 92.06 243 HIS A CA 1
ATOM 1843 C C . HIS A 1 243 ? 17.818 12.876 8.739 1.00 92.06 243 HIS A C 1
ATOM 1845 O O . HIS A 1 243 ? 17.946 11.655 8.582 1.00 92.06 243 HIS A O 1
ATOM 1851 N N . TYR A 1 244 ? 18.813 13.722 8.467 1.00 94.75 244 TYR A N 1
ATOM 1852 C CA . TYR A 1 244 ? 20.093 13.315 7.911 1.00 94.75 244 TYR A CA 1
ATOM 1853 C C . TYR A 1 244 ? 20.845 12.306 8.782 1.00 94.75 244 TYR A C 1
ATOM 1855 O O . TYR A 1 244 ? 21.076 12.491 9.982 1.00 94.75 244 TYR A O 1
ATOM 1863 N N . SER A 1 245 ? 21.369 11.262 8.140 1.00 96.12 245 SER A N 1
ATOM 1864 C CA . SER A 1 245 ? 22.477 10.488 8.695 1.00 96.12 245 SER A CA 1
ATOM 1865 C C . SER A 1 245 ? 23.282 9.805 7.594 1.00 96.12 245 SER A C 1
ATOM 1867 O O . SER A 1 245 ? 22.749 9.433 6.551 1.00 96.12 2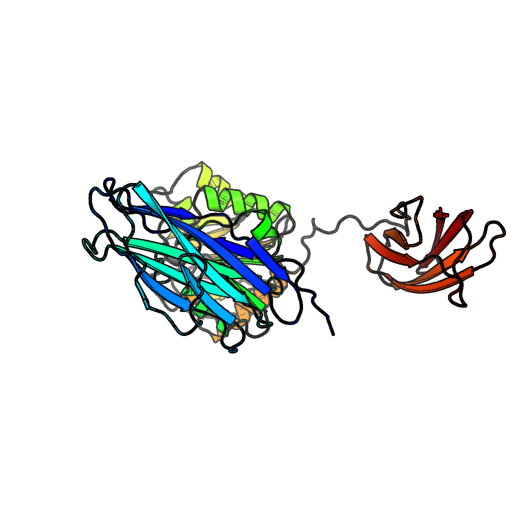45 SER A O 1
ATOM 1869 N N . ALA A 1 246 ? 24.564 9.528 7.847 1.00 96.56 246 ALA A N 1
ATOM 1870 C CA . ALA A 1 246 ? 25.384 8.756 6.906 1.00 96.56 246 ALA A CA 1
ATOM 1871 C C . ALA A 1 246 ? 24.798 7.357 6.612 1.00 96.56 246 ALA A C 1
ATOM 1873 O O . ALA A 1 246 ? 25.005 6.814 5.529 1.00 96.56 246 ALA A O 1
ATOM 1874 N N . ALA A 1 247 ? 24.057 6.779 7.565 1.00 95.75 247 ALA A N 1
ATOM 1875 C CA . ALA A 1 247 ? 23.344 5.521 7.372 1.00 95.75 247 ALA A CA 1
ATOM 1876 C C . ALA A 1 247 ? 22.155 5.679 6.411 1.00 95.75 247 ALA A C 1
ATOM 1878 O O . ALA A 1 247 ? 21.953 4.813 5.564 1.00 95.75 247 ALA A O 1
ATOM 1879 N N . ASN A 1 248 ? 21.415 6.788 6.497 1.00 95.81 248 ASN A N 1
ATOM 1880 C CA . ASN A 1 248 ? 20.309 7.091 5.588 1.00 95.81 248 ASN A CA 1
ATOM 1881 C C . ASN A 1 248 ? 20.812 7.340 4.163 1.00 95.81 248 ASN A C 1
ATOM 1883 O O . ASN A 1 248 ? 20.289 6.729 3.239 1.00 95.81 248 ASN A O 1
ATOM 1887 N N . VAL A 1 249 ? 21.903 8.095 3.989 1.00 95.81 249 VAL A N 1
ATOM 1888 C CA . VAL A 1 249 ? 22.552 8.288 2.675 1.00 95.81 249 VAL A CA 1
ATOM 1889 C C . VAL A 1 249 ? 22.932 6.945 2.038 1.00 95.81 249 VAL A C 1
ATOM 1891 O O . VAL A 1 249 ? 22.645 6.681 0.869 1.00 95.81 249 VAL A O 1
ATOM 1894 N N . GLN A 1 250 ? 23.569 6.056 2.808 1.00 94.19 250 GLN A N 1
ATOM 1895 C CA . GLN A 1 250 ? 23.930 4.718 2.328 1.00 94.19 250 GLN A CA 1
ATOM 1896 C C . GLN A 1 250 ? 22.698 3.867 2.011 1.00 94.19 250 GLN A C 1
ATOM 1898 O O . GLN A 1 250 ? 22.705 3.103 1.039 1.00 94.19 250 GLN A O 1
ATOM 1903 N N . TRP A 1 251 ? 21.649 3.987 2.823 1.00 94.12 251 TRP A N 1
ATOM 1904 C CA . TRP A 1 251 ? 20.391 3.299 2.592 1.00 94.12 251 TRP A CA 1
ATOM 1905 C C . TRP A 1 251 ? 19.741 3.782 1.297 1.00 94.12 251 TRP A C 1
ATOM 1907 O O . TRP A 1 251 ? 19.540 2.950 0.426 1.00 94.12 251 TRP A O 1
ATOM 1917 N N . VAL A 1 252 ? 19.541 5.087 1.091 1.00 94.69 252 VAL A N 1
ATOM 1918 C CA . VAL A 1 252 ? 18.986 5.656 -0.154 1.00 94.69 252 VAL A CA 1
ATOM 1919 C C . VAL A 1 252 ? 19.784 5.182 -1.368 1.00 94.69 252 VAL A C 1
ATOM 1921 O O . VAL A 1 252 ? 19.212 4.652 -2.323 1.00 94.69 252 VAL A O 1
ATOM 1924 N N . SER A 1 253 ? 21.117 5.253 -1.296 1.00 92.25 253 SER A N 1
ATOM 1925 C CA . SER A 1 253 ? 21.976 4.814 -2.397 1.00 92.25 253 SER A CA 1
ATOM 1926 C C . SER A 1 253 ? 21.856 3.330 -2.721 1.00 92.25 253 SER A C 1
ATOM 1928 O O . SER A 1 253 ? 21.844 2.950 -3.888 1.00 92.25 253 SER A O 1
ATOM 1930 N N . SER A 1 254 ? 21.755 2.465 -1.716 1.00 88.75 254 SER A N 1
ATOM 1931 C CA . SER A 1 254 ? 21.671 1.017 -1.934 1.00 88.75 254 SER A CA 1
ATOM 1932 C C . SER A 1 254 ? 20.251 0.509 -2.168 1.00 88.75 254 SER A C 1
ATOM 1934 O O . SER A 1 254 ? 20.073 -0.516 -2.828 1.00 88.75 254 SER A O 1
ATOM 1936 N N . PHE A 1 255 ? 19.249 1.200 -1.632 1.00 90.94 255 PHE A N 1
ATOM 1937 C CA . PHE A 1 255 ? 17.845 0.832 -1.697 1.00 90.94 255 PHE A CA 1
ATOM 1938 C C . PHE A 1 255 ? 17.230 1.333 -2.997 1.00 90.94 255 PHE A C 1
ATOM 1940 O O . PHE A 1 255 ? 16.739 0.515 -3.768 1.00 90.94 255 PHE A O 1
ATOM 1947 N N . PHE A 1 256 ? 17.380 2.615 -3.331 1.00 92.69 256 PHE A N 1
ATOM 1948 C CA . PHE A 1 256 ? 16.829 3.184 -4.563 1.00 92.69 256 PHE A CA 1
ATOM 1949 C C . PHE A 1 256 ? 17.782 3.124 -5.769 1.00 92.69 256 PHE A C 1
ATOM 1951 O O . PHE A 1 256 ? 17.310 3.232 -6.892 1.00 92.69 256 PHE A O 1
ATOM 1958 N N . ASP A 1 257 ? 19.084 2.866 -5.575 1.00 91.88 257 ASP A N 1
ATOM 1959 C CA . ASP A 1 257 ? 20.139 2.976 -6.613 1.00 91.88 257 ASP A CA 1
ATOM 1960 C C . ASP A 1 257 ? 20.363 4.405 -7.133 1.00 91.88 257 ASP A C 1
ATOM 1962 O O . ASP A 1 257 ? 20.797 4.614 -8.269 1.00 91.88 257 ASP A O 1
ATOM 1966 N N . ILE A 1 258 ? 20.141 5.400 -6.270 1.00 94.38 258 ILE A N 1
ATOM 1967 C CA . ILE A 1 258 ? 20.265 6.828 -6.597 1.00 94.38 258 ILE A CA 1
ATOM 1968 C C . ILE A 1 258 ? 21.316 7.531 -5.730 1.00 94.38 258 ILE A C 1
ATOM 1970 O O . ILE A 1 258 ? 21.780 6.975 -4.739 1.00 94.38 258 ILE A O 1
ATOM 1974 N N . THR A 1 259 ? 21.707 8.739 -6.102 1.00 95.38 259 THR A N 1
ATOM 1975 C CA . THR A 1 259 ? 22.410 9.697 -5.240 1.00 95.38 259 THR A CA 1
ATOM 1976 C C . THR A 1 259 ? 21.594 10.979 -5.251 1.00 95.38 259 THR A C 1
ATOM 1978 O O . THR A 1 259 ? 21.178 11.409 -6.324 1.00 95.38 259 THR A O 1
ATOM 1981 N N . TYR A 1 260 ? 21.360 11.567 -4.083 1.00 96.12 260 TYR A N 1
ATOM 1982 C CA . TYR A 1 260 ? 20.786 12.905 -3.970 1.00 96.12 260 TYR A CA 1
ATOM 1983 C C . TYR A 1 260 ? 21.799 13.954 -4.452 1.00 96.12 260 TYR A C 1
ATOM 1985 O O . TYR A 1 260 ? 22.970 13.895 -4.071 1.00 96.12 260 TYR A O 1
ATOM 1993 N N . GLU A 1 261 ? 21.358 14.884 -5.296 1.00 95.00 261 GLU A N 1
ATOM 1994 C CA . GLU A 1 261 ? 22.214 15.909 -5.903 1.00 95.00 261 GLU A CA 1
ATOM 1995 C C . GLU A 1 261 ? 21.814 17.324 -5.486 1.00 95.00 261 GLU A C 1
ATOM 1997 O O . GLU A 1 261 ? 22.689 18.139 -5.186 1.00 95.00 261 GLU A O 1
ATOM 2002 N N . LEU A 1 262 ? 20.515 17.638 -5.518 1.00 91.12 262 LEU A N 1
ATOM 2003 C CA . LEU A 1 262 ? 20.030 18.996 -5.291 1.00 91.12 262 LEU A CA 1
ATOM 2004 C C . LEU A 1 262 ? 18.565 19.026 -4.846 1.00 91.12 262 LEU A C 1
ATOM 2006 O O . LEU A 1 262 ? 17.718 18.369 -5.444 1.00 91.12 262 LEU A O 1
ATOM 2010 N N . ASP A 1 263 ? 18.307 19.893 -3.879 1.00 85.06 263 ASP A N 1
ATOM 2011 C CA . ASP A 1 263 ? 17.006 20.397 -3.459 1.00 85.06 263 ASP A CA 1
ATOM 2012 C C . ASP A 1 263 ? 16.506 21.426 -4.488 1.00 85.06 263 ASP A C 1
ATOM 2014 O O . ASP A 1 263 ? 17.107 22.497 -4.600 1.00 85.06 263 ASP A O 1
ATOM 2018 N N . MET A 1 264 ? 15.466 21.123 -5.273 1.00 82.94 264 MET A N 1
ATOM 2019 C CA . MET A 1 264 ? 14.907 21.924 -6.388 1.00 82.94 264 MET A CA 1
ATOM 2020 C C . MET A 1 264 ? 15.412 21.614 -7.809 1.00 82.94 264 MET A C 1
ATOM 2022 O O . MET A 1 264 ? 16.190 22.352 -8.425 1.00 82.94 264 MET A O 1
ATOM 2026 N N . GLY A 1 265 ? 14.809 20.596 -8.423 1.00 79.25 265 GLY A N 1
ATOM 2027 C CA . GLY A 1 265 ? 14.905 20.326 -9.864 1.00 79.25 265 GLY A CA 1
ATOM 2028 C C . GLY A 1 265 ? 14.106 21.273 -10.764 1.00 79.25 265 GLY A C 1
ATOM 2029 O O . GLY A 1 265 ? 14.332 21.331 -11.977 1.00 79.25 265 GLY A O 1
ATOM 2030 N N . GLY A 1 266 ? 13.194 22.053 -10.179 1.00 86.31 266 GLY A N 1
ATOM 2031 C CA . GLY A 1 266 ? 12.183 22.828 -10.897 1.00 86.31 266 GLY A CA 1
ATOM 2032 C C . GLY A 1 266 ? 10.972 21.978 -11.298 1.00 86.31 266 GLY A C 1
ATOM 2033 O O . GLY A 1 266 ? 10.953 20.768 -11.125 1.00 86.31 266 GLY A O 1
ATOM 2034 N N . THR A 1 267 ? 9.940 22.608 -11.861 1.00 90.81 267 THR A N 1
ATOM 2035 C CA . THR A 1 267 ? 8.631 21.951 -12.052 1.00 90.81 267 THR A CA 1
ATOM 2036 C C . THR A 1 267 ? 8.450 21.229 -13.378 1.00 90.81 267 THR A C 1
ATOM 2038 O O . THR A 1 267 ? 7.495 20.479 -13.539 1.00 90.81 267 THR A O 1
ATOM 2041 N N . SER A 1 268 ? 9.316 21.459 -14.365 1.00 94.94 268 SER A N 1
ATOM 2042 C CA . SER A 1 268 ? 9.189 20.821 -15.678 1.00 94.94 268 SER A CA 1
ATOM 2043 C C . SER A 1 268 ? 9.811 19.431 -15.644 1.00 94.94 268 SER A C 1
ATOM 2045 O O . SER A 1 268 ? 11.023 19.327 -15.488 1.00 94.94 268 SER A O 1
ATOM 2047 N N . VAL A 1 269 ? 9.023 18.391 -15.901 1.00 97.06 269 VAL A N 1
ATOM 2048 C CA . VAL A 1 269 ? 9.457 16.988 -15.913 1.00 97.06 269 VAL A CA 1
ATOM 2049 C C . VAL A 1 269 ? 9.278 16.401 -17.311 1.00 97.06 269 VAL A C 1
ATOM 2051 O O . VAL A 1 269 ? 8.247 16.593 -17.959 1.00 97.06 269 VAL A O 1
ATOM 2054 N N . VAL A 1 270 ? 10.288 15.680 -17.799 1.00 97.62 270 VAL A N 1
ATOM 2055 C CA . VAL A 1 270 ? 10.263 14.996 -19.100 1.00 97.62 270 VAL A CA 1
ATOM 2056 C C . VAL A 1 270 ? 10.765 13.567 -18.939 1.00 97.62 270 VAL A C 1
ATOM 2058 O O . VAL A 1 270 ? 11.712 13.308 -18.196 1.00 97.62 270 VAL A O 1
ATOM 2061 N N . GLY A 1 271 ? 10.146 12.630 -19.651 1.00 97.81 271 GLY A N 1
ATOM 2062 C CA . GLY A 1 271 ? 10.614 11.255 -19.736 1.00 97.81 271 GLY A CA 1
ATOM 2063 C C . GLY A 1 271 ? 12.031 11.146 -20.288 1.00 97.81 271 GLY A C 1
ATOM 2064 O O . GLY A 1 271 ? 12.358 11.727 -21.325 1.00 97.81 271 GLY A O 1
ATOM 2065 N N . ALA A 1 272 ? 12.872 10.364 -19.619 1.00 94.62 272 ALA A N 1
ATOM 2066 C CA . ALA A 1 272 ? 14.227 10.111 -20.083 1.00 94.62 272 ALA A CA 1
ATOM 2067 C C . ALA A 1 272 ? 14.227 9.251 -21.370 1.00 94.62 272 ALA A C 1
ATOM 2069 O O . ALA A 1 272 ? 13.346 8.407 -21.567 1.00 94.62 272 ALA A O 1
ATOM 2070 N N . PRO A 1 273 ? 15.215 9.411 -22.269 1.00 89.62 273 PRO A N 1
ATOM 2071 C CA . PRO A 1 273 ? 15.336 8.560 -23.450 1.00 89.62 273 PRO A CA 1
ATOM 2072 C C . PRO A 1 273 ? 15.460 7.073 -23.083 1.00 89.62 273 PRO A C 1
ATOM 2074 O O . PRO A 1 273 ? 16.345 6.695 -22.322 1.00 89.62 273 PRO A O 1
ATOM 2077 N N . GLY A 1 274 ? 14.598 6.228 -23.657 1.00 88.38 274 GLY A N 1
ATOM 2078 C CA . GLY A 1 274 ? 14.580 4.785 -23.372 1.00 88.38 274 GLY A CA 1
ATOM 2079 C C . GLY A 1 274 ? 13.961 4.406 -22.022 1.00 88.38 274 GLY A C 1
ATOM 2080 O O . GLY A 1 274 ? 14.085 3.257 -21.617 1.00 88.38 274 GLY A O 1
ATOM 2081 N N . SER A 1 275 ? 13.322 5.360 -21.342 1.00 94.25 275 SER A N 1
ATOM 2082 C CA . SER A 1 275 ? 12.538 5.144 -20.126 1.00 94.25 275 SER A CA 1
ATOM 2083 C C . SER A 1 275 ? 11.339 4.235 -20.396 1.00 94.25 275 SER A C 1
ATOM 2085 O O . SER A 1 275 ? 10.649 4.428 -21.395 1.00 94.25 275 SER A O 1
ATOM 2087 N N . ASP A 1 276 ? 11.074 3.281 -19.505 1.00 93.06 276 ASP A N 1
ATOM 2088 C CA . ASP A 1 276 ? 9.891 2.416 -19.579 1.00 93.06 276 ASP A CA 1
ATOM 2089 C C . ASP A 1 276 ? 8.652 3.149 -19.044 1.00 93.06 276 ASP A C 1
ATOM 2091 O O . ASP A 1 276 ? 7.559 3.023 -19.590 1.00 93.06 276 ASP A O 1
ATOM 2095 N N . VAL A 1 277 ? 8.831 3.960 -17.997 1.00 97.00 277 VAL A N 1
ATOM 2096 C CA . VAL A 1 277 ? 7.744 4.658 -17.295 1.00 97.00 277 VAL A CA 1
ATOM 2097 C C . VAL A 1 277 ? 7.466 6.033 -17.899 1.00 97.00 277 VAL A C 1
ATOM 2099 O O . VAL A 1 277 ? 6.320 6.430 -18.097 1.00 97.00 277 VAL A O 1
ATOM 2102 N N . GLY A 1 278 ? 8.524 6.769 -18.221 1.00 97.00 278 GLY A N 1
ATOM 2103 C CA . GLY A 1 278 ? 8.460 8.140 -18.723 1.00 97.00 278 GLY A CA 1
ATOM 2104 C C . GLY A 1 278 ? 8.293 8.268 -20.235 1.00 97.00 278 GLY A C 1
ATOM 2105 O O . GLY A 1 278 ? 8.177 9.389 -20.726 1.00 97.00 278 GLY A O 1
ATOM 2106 N N . ALA A 1 279 ? 8.295 7.171 -21.000 1.00 93.94 279 ALA A N 1
ATOM 2107 C CA . ALA A 1 279 ? 8.224 7.217 -22.461 1.00 93.94 279 ALA A CA 1
ATOM 2108 C C . ALA A 1 279 ? 7.069 8.100 -22.970 1.00 93.94 279 ALA A C 1
ATOM 2110 O O . ALA A 1 279 ? 5.895 7.815 -22.755 1.00 93.94 279 ALA A O 1
ATOM 2111 N N . GLY A 1 280 ? 7.415 9.168 -23.696 1.00 93.31 280 GLY A N 1
ATOM 2112 C CA . GLY A 1 280 ? 6.437 10.077 -24.301 1.00 93.31 280 GLY A CA 1
ATOM 2113 C C . GLY A 1 280 ? 5.764 11.052 -23.330 1.00 93.31 280 GLY A C 1
ATOM 2114 O O . GLY A 1 280 ? 4.889 11.802 -23.761 1.00 93.31 280 GLY A O 1
ATOM 2115 N N . LEU A 1 281 ? 6.172 11.081 -22.059 1.00 97.94 281 LEU A N 1
ATOM 2116 C CA . LEU A 1 281 ? 5.626 11.992 -21.057 1.00 97.94 281 LEU A CA 1
ATOM 2117 C C . LEU A 1 281 ? 6.444 13.281 -20.959 1.00 97.94 281 LEU A C 1
ATOM 2119 O O . LEU A 1 281 ? 7.676 13.271 -20.944 1.00 97.94 281 LEU A O 1
ATOM 2123 N N . ALA A 1 282 ? 5.730 14.397 -20.861 1.00 97.25 282 ALA A N 1
ATOM 2124 C CA . ALA A 1 282 ? 6.259 15.702 -20.495 1.00 97.25 282 ALA A CA 1
ATOM 2125 C C . ALA A 1 282 ? 5.148 16.498 -19.804 1.00 97.25 282 ALA A C 1
ATOM 2127 O O . ALA A 1 282 ? 4.030 16.571 -20.321 1.00 97.25 282 ALA A O 1
ATOM 2128 N N . PHE A 1 283 ? 5.437 17.071 -18.641 1.00 97.12 283 PHE A N 1
ATOM 2129 C CA . PHE A 1 283 ? 4.460 17.797 -17.834 1.00 97.12 283 PHE A CA 1
ATOM 2130 C C . PHE A 1 283 ? 5.140 18.819 -16.921 1.00 97.12 283 PHE A C 1
ATOM 2132 O O . PHE A 1 283 ? 6.360 18.826 -16.771 1.00 97.12 283 PHE A O 1
ATOM 2139 N N . ALA A 1 284 ? 4.334 19.704 -16.343 1.00 95.94 284 ALA A N 1
ATOM 2140 C CA . ALA A 1 284 ? 4.749 20.574 -15.255 1.00 95.94 284 ALA A CA 1
ATOM 2141 C C . ALA A 1 284 ? 4.017 20.141 -13.982 1.00 95.94 284 ALA A C 1
ATOM 2143 O O . ALA A 1 284 ? 2.813 19.883 -14.056 1.00 95.94 284 ALA A O 1
ATOM 2144 N N . LEU A 1 285 ? 4.743 20.052 -12.869 1.00 93.62 285 LEU A N 1
ATOM 2145 C CA . LEU A 1 285 ? 4.182 19.823 -11.538 1.00 93.62 285 LEU A CA 1
ATOM 2146 C C . LEU A 1 285 ? 3.257 20.985 -11.150 1.00 93.62 285 LEU A C 1
ATOM 2148 O O . LEU A 1 285 ? 3.512 22.137 -11.529 1.00 93.62 285 LEU A O 1
ATOM 2152 N N . ALA A 1 286 ? 2.158 20.658 -10.472 1.00 90.62 286 ALA A N 1
ATOM 2153 C CA . ALA A 1 286 ? 1.123 21.610 -10.096 1.00 90.62 286 ALA A CA 1
ATOM 2154 C C . ALA A 1 286 ? 1.585 22.561 -8.986 1.00 90.62 286 ALA A C 1
ATOM 2156 O O . ALA A 1 286 ? 1.293 23.758 -9.091 1.00 90.62 286 ALA A O 1
ATOM 2157 N N . ASP A 1 287 ? 2.331 22.062 -7.996 1.00 84.56 287 ASP A N 1
ATOM 2158 C CA . ASP A 1 287 ? 2.939 22.889 -6.962 1.00 84.56 287 ASP A CA 1
ATOM 2159 C C . ASP A 1 287 ? 4.393 23.277 -7.314 1.00 84.56 287 ASP A C 1
ATOM 2161 O O . ASP A 1 287 ? 5.293 22.441 -7.405 1.00 84.56 287 ASP A O 1
ATOM 2165 N N . PRO A 1 288 ? 4.676 24.569 -7.564 1.00 67.94 288 PRO A N 1
ATOM 2166 C CA . PRO A 1 288 ? 6.035 25.047 -7.778 1.00 67.94 288 PRO A CA 1
ATOM 2167 C C . PRO A 1 288 ? 6.870 25.224 -6.506 1.00 67.94 288 PRO A C 1
ATOM 2169 O O . PRO A 1 288 ? 8.050 25.558 -6.633 1.00 67.94 288 PRO A O 1
ATOM 2172 N N . ALA A 1 289 ? 6.277 25.063 -5.323 1.00 74.38 289 ALA A N 1
ATOM 2173 C CA . ALA A 1 289 ? 6.931 25.156 -4.021 1.00 74.38 289 ALA A CA 1
ATOM 2174 C C . ALA A 1 289 ? 7.279 23.786 -3.410 1.00 74.38 289 ALA A C 1
ATOM 2176 O O . ALA A 1 289 ? 7.965 23.762 -2.394 1.00 74.38 289 ALA A O 1
ATOM 2177 N N . ALA A 1 290 ? 6.893 22.687 -4.064 1.00 71.19 290 ALA A N 1
ATOM 2178 C CA . ALA A 1 290 ? 7.136 21.300 -3.655 1.00 71.19 290 ALA A CA 1
ATOM 2179 C C . ALA A 1 290 ? 8.615 20.841 -3.702 1.00 71.19 290 ALA A C 1
ATOM 2181 O O . ALA A 1 290 ? 8.903 19.673 -3.504 1.00 71.19 290 ALA A O 1
ATOM 2182 N N . ASN A 1 291 ? 9.570 21.735 -4.007 1.00 84.69 291 ASN A N 1
ATOM 2183 C CA . ASN A 1 291 ? 11.026 21.489 -3.971 1.00 84.69 291 ASN A CA 1
ATOM 2184 C C . ASN A 1 291 ? 11.477 20.080 -4.418 1.00 84.69 291 ASN A C 1
ATOM 2186 O O . ASN A 1 291 ? 12.122 19.347 -3.674 1.00 84.69 291 ASN A O 1
ATOM 2190 N N . PRO A 1 292 ? 11.180 19.675 -5.660 1.00 88.94 292 PRO A N 1
ATOM 2191 C CA . PRO A 1 292 ? 11.385 18.295 -6.065 1.00 88.94 292 PRO A CA 1
ATOM 2192 C C . PRO A 1 292 ? 12.880 17.928 -6.094 1.00 88.94 292 PRO A C 1
ATOM 2194 O O . PRO A 1 292 ? 13.720 18.700 -6.580 1.00 88.94 292 PRO A O 1
ATOM 2197 N N . ASP A 1 293 ? 13.201 16.725 -5.621 1.00 92.62 293 ASP A N 1
ATOM 2198 C CA . ASP A 1 293 ? 14.556 16.202 -5.472 1.00 92.62 293 ASP A CA 1
ATOM 2199 C C . ASP A 1 293 ? 15.205 15.888 -6.817 1.00 92.62 293 ASP A C 1
ATOM 2201 O O . ASP A 1 293 ? 14.691 15.096 -7.620 1.00 92.62 293 ASP A O 1
ATOM 2205 N N . VAL A 1 294 ? 16.406 16.427 -7.030 1.00 94.88 294 VAL A N 1
ATOM 2206 C CA . VAL A 1 294 ? 17.283 16.041 -8.137 1.00 94.88 294 VAL A CA 1
ATOM 2207 C C . VAL A 1 294 ? 18.174 14.888 -7.720 1.00 94.88 294 VAL A C 1
ATOM 2209 O O . VAL A 1 294 ? 18.884 14.949 -6.716 1.00 94.88 294 VAL A O 1
ATOM 2212 N N . ILE A 1 295 ? 18.209 13.863 -8.566 1.00 96.06 295 ILE A N 1
ATOM 2213 C CA . ILE A 1 295 ? 19.000 12.659 -8.339 1.00 96.06 295 ILE A CA 1
ATOM 2214 C C . ILE A 1 295 ? 19.941 12.336 -9.503 1.00 96.06 295 ILE A C 1
ATOM 2216 O O . ILE A 1 295 ? 19.716 12.711 -10.660 1.00 96.06 295 ILE A O 1
ATOM 2220 N N . SER A 1 296 ? 20.970 11.548 -9.210 1.00 94.44 296 SER A N 1
ATOM 2221 C CA . SER A 1 296 ? 21.738 10.783 -10.192 1.00 94.44 296 SER A CA 1
ATOM 2222 C C . SER A 1 296 ? 21.640 9.284 -9.900 1.00 94.44 296 SER A C 1
ATOM 2224 O O . SER A 1 296 ? 21.171 8.872 -8.843 1.00 94.44 296 SER A O 1
ATOM 2226 N N . LEU A 1 297 ? 22.045 8.436 -10.847 1.00 92.31 297 LEU A N 1
ATOM 2227 C CA . LEU A 1 297 ? 22.070 6.987 -10.637 1.00 92.31 297 LEU A CA 1
ATOM 2228 C C . LEU A 1 297 ? 23.376 6.592 -9.943 1.00 92.31 297 LEU A C 1
ATOM 2230 O O . LEU A 1 297 ? 24.460 6.846 -10.469 1.00 92.31 297 LEU A O 1
ATOM 2234 N N . SER A 1 298 ? 23.283 5.929 -8.792 1.00 83.06 298 SER A N 1
ATOM 2235 C CA . SER A 1 298 ? 24.459 5.449 -8.055 1.00 83.06 298 SER A CA 1
ATOM 2236 C C . SER A 1 298 ? 24.878 4.032 -8.460 1.00 83.06 298 SER A C 1
ATOM 2238 O O . SER A 1 298 ? 26.041 3.655 -8.290 1.00 83.06 298 SER A O 1
ATOM 2240 N N . ARG A 1 299 ? 23.944 3.229 -8.992 1.00 78.06 299 ARG A N 1
ATOM 2241 C CA . ARG A 1 299 ? 24.157 1.823 -9.391 1.00 78.06 299 ARG A CA 1
ATOM 2242 C C . ARG A 1 299 ? 23.351 1.465 -10.649 1.00 78.06 299 ARG A C 1
ATOM 2244 O O . ARG A 1 299 ? 22.987 2.335 -11.433 1.00 78.06 299 ARG A O 1
ATOM 2251 N N . ALA A 1 300 ? 23.122 0.166 -10.867 1.00 66.94 300 ALA A N 1
ATOM 2252 C CA . ALA A 1 300 ? 22.355 -0.383 -11.980 1.00 66.94 300 ALA A CA 1
ATOM 2253 C C . ALA A 1 300 ? 20.847 -0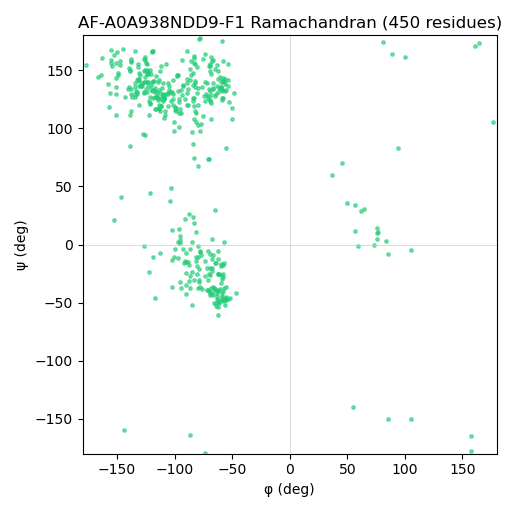.088 -11.834 1.00 66.94 300 ALA A C 1
ATOM 2255 O O . ALA A 1 300 ? 20.059 -0.980 -11.533 1.00 66.94 300 ALA A O 1
ATOM 2256 N N . GLY A 1 301 ? 20.470 1.168 -12.061 1.00 76.62 301 GLY A N 1
ATOM 2257 C CA . GLY A 1 301 ? 19.099 1.621 -12.286 1.00 76.62 301 GLY A CA 1
ATOM 2258 C C . GLY A 1 301 ? 18.969 2.271 -13.665 1.00 76.62 301 GLY A C 1
ATOM 2259 O O . GLY A 1 301 ? 19.969 2.580 -14.317 1.00 76.62 301 GLY A O 1
ATOM 2260 N N . ALA A 1 302 ? 17.740 2.469 -14.126 1.00 90.56 302 ALA A N 1
ATOM 2261 C CA . ALA A 1 302 ? 17.442 3.196 -15.354 1.00 90.56 302 ALA A CA 1
ATOM 2262 C C . ALA A 1 302 ? 16.758 4.519 -15.010 1.00 90.56 302 ALA A C 1
ATOM 2264 O O . ALA A 1 302 ? 15.747 4.537 -14.307 1.00 90.56 302 ALA A O 1
ATOM 2265 N N . LEU A 1 303 ? 17.287 5.626 -15.527 1.00 95.38 303 LEU A N 1
ATOM 2266 C CA . LEU A 1 303 ? 16.671 6.935 -15.353 1.00 95.38 303 LEU A CA 1
ATOM 2267 C C . LEU A 1 303 ? 15.314 6.947 -16.065 1.00 95.38 303 LEU A C 1
ATOM 2269 O O . LEU A 1 303 ? 15.246 6.588 -17.239 1.00 95.38 303 LEU A O 1
ATOM 2273 N N . GLN A 1 304 ? 14.252 7.345 -15.364 1.00 97.94 304 GLN A N 1
ATOM 2274 C CA . GLN A 1 304 ? 12.900 7.367 -15.926 1.00 97.94 304 GLN A CA 1
ATOM 2275 C C . GLN A 1 304 ? 12.449 8.769 -16.319 1.00 97.94 304 GLN A C 1
ATOM 2277 O O . GLN A 1 304 ? 11.794 8.930 -17.351 1.00 97.94 304 GLN A O 1
ATOM 2282 N N . PHE A 1 305 ? 12.840 9.771 -15.534 1.00 98.00 305 PHE A N 1
ATOM 2283 C CA . PHE A 1 305 ? 12.467 11.167 -15.729 1.00 98.00 305 PHE A CA 1
ATOM 2284 C C . PHE A 1 305 ? 13.659 12.092 -15.488 1.00 98.00 305 PHE A C 1
ATOM 2286 O O . PHE A 1 305 ? 14.615 11.745 -14.790 1.00 98.00 305 PHE A O 1
ATOM 2293 N N . SER A 1 306 ? 13.606 13.285 -16.063 1.00 96.38 306 SER A N 1
ATOM 2294 C CA . SER A 1 306 ? 14.573 14.360 -15.849 1.00 96.38 306 SER A CA 1
ATOM 2295 C C . SER A 1 306 ? 13.852 15.692 -15.727 1.00 96.38 306 SER A C 1
ATOM 2297 O O . SER A 1 306 ? 12.819 15.893 -16.372 1.00 96.38 306 SER A O 1
ATOM 2299 N N . TYR A 1 307 ? 14.418 16.611 -14.950 1.00 95.38 307 TYR A N 1
ATOM 2300 C CA . TYR A 1 307 ? 13.895 17.969 -14.893 1.00 95.38 307 TYR A CA 1
ATOM 2301 C C . TYR A 1 307 ? 14.379 18.810 -16.075 1.00 95.38 307 TYR A C 1
ATOM 2303 O O . TYR A 1 307 ? 15.466 18.598 -16.617 1.00 95.38 307 TYR A O 1
ATOM 2311 N N . GLY A 1 308 ? 13.593 19.818 -16.454 1.00 85.88 308 GLY A N 1
ATOM 2312 C CA . GLY A 1 308 ? 13.934 20.767 -17.518 1.00 85.88 308 GLY A CA 1
ATOM 2313 C C . GLY A 1 308 ? 15.199 21.587 -17.228 1.00 85.88 308 GLY A C 1
ATOM 2314 O O . GLY A 1 308 ? 15.875 22.005 -18.166 1.00 85.88 308 GLY A O 1
ATOM 2315 N N . GLY A 1 309 ? 15.544 21.776 -15.946 1.00 77.88 309 GLY A N 1
ATOM 2316 C CA . GLY A 1 309 ? 16.802 22.390 -15.500 1.00 77.88 309 GLY A CA 1
ATOM 2317 C C . GLY A 1 309 ? 18.025 21.464 -15.574 1.00 77.88 309 GLY A C 1
ATOM 2318 O O . GLY A 1 309 ? 19.154 21.933 -15.430 1.00 77.88 309 GLY A O 1
ATOM 2319 N N . GLY A 1 310 ? 17.815 20.173 -15.853 1.00 83.81 310 GLY A N 1
ATOM 2320 C CA . GLY A 1 310 ? 18.830 19.123 -15.808 1.00 83.81 310 GLY A CA 1
ATOM 2321 C C . GLY A 1 310 ? 18.767 18.294 -14.521 1.00 83.81 310 GLY A C 1
ATOM 2322 O O . GLY A 1 310 ? 18.182 18.703 -13.526 1.00 83.81 310 GLY A O 1
ATOM 2323 N N . GLY A 1 311 ? 19.382 17.109 -14.559 1.00 90.06 311 GLY A N 1
ATOM 2324 C CA . GLY A 1 311 ? 19.352 16.147 -13.455 1.00 90.06 311 GLY A CA 1
ATOM 2325 C C . GLY A 1 311 ? 18.164 15.182 -13.513 1.00 90.06 311 GLY A C 1
ATOM 2326 O O . GLY A 1 311 ? 17.224 15.361 -14.293 1.00 90.06 311 GLY A O 1
ATOM 2327 N N . GLY A 1 312 ? 18.251 14.095 -12.749 1.00 95.81 312 GLY A N 1
ATOM 2328 C CA . GLY A 1 312 ? 17.235 13.051 -12.724 1.00 95.81 312 GLY A CA 1
ATOM 2329 C C . GLY A 1 312 ? 16.064 13.402 -11.813 1.00 95.81 312 GLY A C 1
ATOM 2330 O O . GLY A 1 312 ? 16.275 13.937 -10.735 1.00 95.81 312 GLY A O 1
ATOM 2331 N N . ALA A 1 313 ? 14.852 13.061 -12.249 1.00 96.50 313 ALA A N 1
ATOM 2332 C CA . ALA A 1 313 ? 13.600 13.260 -11.510 1.00 96.50 313 ALA A CA 1
ATOM 2333 C C . ALA A 1 313 ? 12.947 11.934 -11.077 1.00 96.50 313 ALA A C 1
ATOM 2335 O O . ALA A 1 313 ? 11.950 11.909 -10.366 1.00 96.50 313 ALA A O 1
ATOM 2336 N N . GLY A 1 314 ? 13.484 10.802 -11.531 1.00 96.88 314 GLY A N 1
ATOM 2337 C CA . GLY A 1 314 ? 12.987 9.491 -11.143 1.00 96.88 314 GLY A CA 1
ATOM 2338 C C . GLY A 1 314 ? 13.814 8.363 -11.737 1.00 96.88 314 GLY A C 1
ATOM 2339 O O . GLY A 1 314 ? 14.459 8.525 -12.779 1.00 96.88 314 GLY A O 1
ATOM 2340 N N . SER A 1 315 ? 13.799 7.211 -11.079 1.00 96.44 315 SER A N 1
ATOM 2341 C CA . SER A 1 315 ? 14.590 6.038 -11.451 1.00 96.44 315 SER A CA 1
ATOM 2342 C C . SER A 1 315 ? 13.789 4.751 -11.291 1.00 96.44 315 SER A C 1
ATOM 2344 O O . SER A 1 315 ? 12.886 4.670 -10.463 1.00 96.44 315 SER A O 1
ATOM 2346 N N . LEU A 1 316 ? 14.133 3.744 -12.089 1.00 95.12 316 LEU A N 1
ATOM 2347 C CA . LEU A 1 316 ? 13.597 2.396 -11.986 1.00 95.12 316 LEU A CA 1
ATOM 2348 C C . LEU A 1 316 ? 14.746 1.419 -11.751 1.00 95.12 316 LEU A C 1
ATOM 2350 O O . LEU A 1 316 ? 15.655 1.293 -12.577 1.00 95.12 316 LEU A O 1
ATOM 2354 N N . SER A 1 317 ? 14.666 0.696 -10.645 1.00 90.94 317 SER A N 1
ATOM 2355 C CA . SER A 1 317 ? 15.651 -0.295 -10.229 1.00 90.94 317 SER A CA 1
ATOM 2356 C C . SER A 1 317 ? 15.057 -1.688 -10.395 1.00 90.94 317 SER A C 1
ATOM 2358 O O . SER A 1 317 ? 14.080 -2.010 -9.724 1.00 90.94 317 SER A O 1
ATOM 2360 N N . THR A 1 318 ? 15.627 -2.488 -11.309 1.00 78.81 318 THR A N 1
ATOM 2361 C CA . THR A 1 318 ? 15.145 -3.838 -11.698 1.00 78.81 318 THR A CA 1
ATOM 2362 C C . THR A 1 318 ? 16.155 -4.965 -11.420 1.00 78.81 318 THR A C 1
ATOM 2364 O O . THR A 1 318 ? 15.838 -6.156 -11.506 1.00 78.81 318 THR A O 1
ATOM 2367 N N . GLY A 1 319 ? 17.402 -4.613 -11.082 1.00 67.00 319 GLY A N 1
ATOM 2368 C CA . GLY A 1 319 ? 18.510 -5.543 -10.851 1.00 67.00 319 GLY A CA 1
ATOM 2369 C C . GLY A 1 319 ? 18.486 -6.196 -9.467 1.00 67.00 319 GLY A C 1
ATOM 2370 O O . GLY A 1 319 ? 19.368 -5.931 -8.655 1.00 67.00 319 GLY A O 1
ATOM 2371 N N . GLY A 1 320 ? 17.496 -7.050 -9.192 1.00 71.62 320 GLY A N 1
ATOM 2372 C CA . GLY A 1 320 ? 17.352 -7.744 -7.897 1.00 71.62 320 GLY A CA 1
ATOM 2373 C C . GLY A 1 320 ? 16.244 -7.207 -6.986 1.00 71.62 320 GLY A C 1
ATOM 2374 O O . GLY A 1 320 ? 15.999 -7.768 -5.924 1.00 71.62 320 GLY A O 1
ATOM 2375 N N . LYS A 1 321 ? 15.593 -6.122 -7.400 1.00 83.44 321 LYS A N 1
ATOM 2376 C CA . LYS A 1 321 ? 14.480 -5.423 -6.742 1.00 83.44 321 LYS A CA 1
ATOM 2377 C C . LYS A 1 321 ? 13.616 -4.785 -7.830 1.00 83.44 321 LYS A C 1
ATOM 2379 O O . LYS A 1 321 ? 14.084 -4.700 -8.960 1.00 83.44 321 LYS A O 1
ATOM 2384 N N . ARG A 1 322 ? 12.396 -4.354 -7.502 1.00 90.06 322 ARG A N 1
ATOM 2385 C CA . ARG A 1 322 ? 11.513 -3.574 -8.389 1.00 90.06 322 ARG A CA 1
ATOM 2386 C C . ARG A 1 322 ? 11.072 -2.329 -7.658 1.00 90.06 322 ARG A C 1
ATOM 2388 O O . ARG A 1 322 ? 10.143 -2.390 -6.855 1.00 90.06 322 ARG A O 1
ATOM 2395 N N . ILE A 1 323 ? 11.791 -1.238 -7.887 1.00 95.06 323 ILE A N 1
ATOM 2396 C CA . ILE A 1 323 ? 11.492 0.038 -7.244 1.00 95.06 323 ILE A CA 1
ATOM 2397 C C . ILE A 1 323 ? 11.459 1.138 -8.289 1.00 95.06 323 ILE A C 1
ATOM 2399 O O . ILE A 1 323 ? 12.466 1.373 -8.955 1.00 95.06 323 ILE A O 1
ATOM 2403 N N . LEU A 1 324 ? 10.317 1.804 -8.407 1.00 97.50 324 LEU A N 1
ATOM 2404 C CA . LEU A 1 324 ? 10.187 3.088 -9.076 1.00 97.50 324 LEU A CA 1
ATOM 2405 C C . LEU A 1 324 ? 10.266 4.175 -8.005 1.00 97.50 324 LEU A C 1
ATOM 2407 O O . LEU A 1 324 ? 9.387 4.262 -7.154 1.00 97.50 324 LEU A O 1
ATOM 2411 N N . TYR A 1 325 ? 11.321 4.978 -8.040 1.00 97.56 325 TYR A N 1
ATOM 2412 C CA . TYR A 1 325 ? 11.456 6.169 -7.208 1.00 97.56 325 TYR A CA 1
ATOM 2413 C C . TYR A 1 325 ? 11.151 7.405 -8.056 1.00 97.56 325 TYR A C 1
ATOM 2415 O O . TYR A 1 325 ? 11.713 7.545 -9.148 1.00 97.56 325 TYR A O 1
ATOM 2423 N N . LEU A 1 326 ? 10.301 8.294 -7.550 1.00 97.50 326 LEU A N 1
ATOM 2424 C CA . LEU A 1 326 ? 10.011 9.608 -8.121 1.00 97.50 326 LEU A CA 1
ATOM 2425 C C . LEU A 1 326 ? 10.444 10.671 -7.109 1.00 97.50 326 LEU A C 1
ATOM 2427 O O . LEU A 1 326 ? 10.035 10.602 -5.956 1.00 97.50 326 LEU A O 1
ATOM 2431 N N . GLY A 1 327 ? 11.265 11.629 -7.542 1.00 94.81 327 GLY A N 1
ATOM 2432 C CA . GLY A 1 327 ? 11.723 12.749 -6.708 1.00 94.81 327 GLY A CA 1
ATOM 2433 C C . GLY A 1 327 ? 10.728 13.911 -6.657 1.00 94.81 327 GLY A C 1
ATOM 2434 O O . GLY A 1 327 ? 11.140 15.050 -6.503 1.00 94.81 327 GLY A O 1
ATOM 2435 N N . PHE A 1 328 ? 9.455 13.632 -6.913 1.00 93.88 328 PHE A N 1
ATOM 2436 C CA . PHE A 1 328 ? 8.351 14.584 -6.906 1.00 93.88 328 PHE A CA 1
ATOM 2437 C C . PHE A 1 328 ? 7.087 13.862 -6.432 1.00 93.88 328 PHE A C 1
ATOM 2439 O O . PHE A 1 328 ? 6.961 12.638 -6.630 1.00 93.88 328 PHE A O 1
ATOM 2446 N N . ASP A 1 329 ? 6.137 14.601 -5.865 1.00 91.94 329 ASP A N 1
ATOM 2447 C CA . ASP A 1 329 ? 4.828 14.062 -5.511 1.00 91.94 329 ASP A CA 1
ATOM 2448 C C . ASP A 1 329 ? 3.999 13.718 -6.759 1.00 91.94 329 ASP A C 1
ATOM 2450 O O . ASP A 1 329 ? 3.799 14.498 -7.696 1.00 91.94 329 ASP A O 1
ATOM 2454 N N . LEU A 1 330 ? 3.481 12.493 -6.780 1.00 93.06 330 LEU A N 1
ATOM 2455 C CA . LEU A 1 330 ? 2.538 12.028 -7.780 1.00 93.06 330 LEU A CA 1
ATOM 2456 C C . LEU A 1 330 ? 1.265 12.867 -7.791 1.00 93.06 330 LEU A C 1
ATOM 2458 O O . LEU A 1 330 ? 0.683 13.007 -8.869 1.00 93.06 330 LEU A O 1
ATOM 2462 N N . ALA A 1 331 ? 0.820 13.394 -6.647 1.00 90.06 331 ALA A N 1
ATOM 2463 C CA . ALA A 1 331 ? -0.381 14.224 -6.554 1.00 90.06 331 ALA A CA 1
ATOM 2464 C C . ALA A 1 331 ? -0.263 15.529 -7.364 1.00 90.06 331 ALA A C 1
ATOM 2466 O O . ALA A 1 331 ? -1.274 16.022 -7.869 1.00 90.06 331 ALA A O 1
ATOM 2467 N N . ASP A 1 332 ? 0.961 16.012 -7.585 1.00 92.00 332 ASP A N 1
ATOM 2468 C CA . ASP A 1 332 ? 1.252 17.201 -8.387 1.00 92.00 332 ASP A CA 1
ATOM 2469 C C . ASP A 1 332 ? 1.290 16.958 -9.894 1.00 92.00 332 ASP A C 1
ATOM 2471 O O . ASP A 1 332 ? 1.324 17.901 -10.695 1.00 92.00 332 ASP A O 1
ATOM 2475 N N . VAL A 1 333 ? 1.280 15.698 -10.325 1.00 94.94 333 VAL A N 1
ATOM 2476 C CA . VAL A 1 333 ? 1.261 15.368 -11.747 1.00 94.94 333 VAL A CA 1
ATOM 2477 C C . VAL A 1 333 ? -0.144 15.633 -12.306 1.00 94.94 333 VAL A C 1
ATOM 2479 O O . VAL A 1 333 ? -1.126 15.088 -11.799 1.00 94.94 333 VAL A O 1
ATOM 2482 N N . PRO A 1 334 ? -0.291 16.400 -13.405 1.00 95.50 334 PRO A N 1
ATOM 2483 C CA . PRO A 1 334 ? -1.600 16.625 -14.010 1.00 95.50 334 PRO A CA 1
ATOM 2484 C C . PRO A 1 334 ? -2.275 15.307 -14.418 1.00 95.50 334 PRO A C 1
ATOM 2486 O O . PRO A 1 334 ? -1.624 14.434 -14.988 1.00 95.50 334 PRO A O 1
ATOM 2489 N N . ALA A 1 335 ? -3.593 15.196 -14.220 1.00 93.31 335 ALA A N 1
ATOM 2490 C CA . ALA A 1 335 ? -4.354 13.943 -14.361 1.00 93.31 335 ALA A CA 1
ATOM 2491 C C . ALA A 1 335 ? -4.065 13.130 -15.644 1.00 93.31 335 ALA A C 1
ATOM 2493 O O . ALA A 1 335 ? -3.929 11.913 -15.588 1.00 93.31 335 ALA A O 1
ATOM 2494 N N . GLY A 1 336 ? -3.939 13.787 -16.806 1.00 94.25 336 GLY A N 1
ATOM 2495 C CA . GLY A 1 336 ? -3.642 13.104 -18.074 1.00 94.25 336 GLY A CA 1
ATOM 2496 C C . GLY A 1 336 ? -2.276 12.395 -18.068 1.00 94.25 336 GLY A C 1
ATOM 2497 O O . GLY A 1 336 ? -2.226 11.175 -18.221 1.00 94.25 336 GLY A O 1
ATOM 2498 N N . PRO A 1 337 ? -1.165 13.133 -17.887 1.00 97.00 337 PRO A N 1
ATOM 2499 C CA . PRO A 1 337 ? 0.154 12.547 -17.650 1.00 97.00 337 PRO A CA 1
ATOM 2500 C C . PRO A 1 337 ? 0.219 11.579 -16.460 1.00 97.00 337 PRO A C 1
ATOM 2502 O O . PRO A 1 337 ? 0.918 10.576 -16.559 1.00 97.00 337 PRO A O 1
ATOM 2505 N N . GLN A 1 338 ? -0.514 11.844 -15.374 1.00 96.94 338 GLN A N 1
ATOM 2506 C CA . GLN A 1 338 ? -0.544 11.006 -14.172 1.00 96.94 338 GLN A CA 1
ATOM 2507 C C . GLN A 1 338 ? -1.103 9.614 -14.479 1.00 96.94 338 GLN A C 1
ATOM 2509 O O . GLN A 1 338 ? -0.472 8.621 -14.131 1.00 96.94 338 GLN A O 1
ATOM 2514 N N . ALA A 1 339 ? -2.225 9.526 -15.200 1.00 94.88 339 ALA A N 1
ATOM 2515 C CA . ALA A 1 339 ? -2.791 8.248 -15.628 1.00 94.88 339 ALA A CA 1
ATOM 2516 C C . ALA A 1 339 ? -1.807 7.441 -16.485 1.00 94.88 339 ALA A C 1
ATOM 2518 O O . ALA A 1 339 ? -1.547 6.276 -16.203 1.00 94.88 339 ALA A O 1
ATOM 2519 N N . ALA A 1 340 ? -1.185 8.080 -17.481 1.00 95.69 340 ALA A N 1
ATOM 2520 C CA . ALA A 1 340 ? -0.216 7.408 -18.344 1.00 95.69 340 ALA A CA 1
ATOM 2521 C C . ALA A 1 340 ? 1.055 6.967 -17.590 1.00 95.69 340 ALA A C 1
ATOM 2523 O O . ALA A 1 340 ? 1.592 5.894 -17.860 1.00 95.69 340 ALA A O 1
ATOM 2524 N N . LEU A 1 341 ? 1.532 7.774 -16.635 1.00 97.75 341 LEU A N 1
ATOM 2525 C CA . LEU A 1 341 ? 2.647 7.413 -15.760 1.00 97.75 341 LEU A CA 1
ATOM 2526 C C . LEU A 1 341 ? 2.298 6.176 -14.931 1.00 97.75 341 LEU A C 1
ATOM 2528 O O . LEU A 1 341 ? 3.082 5.229 -14.910 1.00 97.75 341 LEU A O 1
ATOM 2532 N N . LEU A 1 342 ? 1.137 6.177 -14.273 1.00 96.56 342 LEU A N 1
ATOM 2533 C CA . LEU A 1 342 ? 0.690 5.083 -13.413 1.00 96.56 342 LEU A CA 1
ATOM 2534 C C . LEU A 1 342 ? 0.489 3.783 -14.206 1.00 96.56 342 LEU A C 1
ATOM 2536 O O . LEU A 1 342 ? 0.964 2.737 -13.764 1.00 96.56 342 LEU A O 1
ATOM 2540 N N . ASP A 1 343 ? -0.097 3.849 -15.404 1.00 93.12 343 ASP A N 1
ATOM 2541 C CA . ASP A 1 343 ? -0.217 2.698 -16.310 1.00 93.12 343 ASP A CA 1
ATOM 2542 C C . ASP A 1 343 ? 1.160 2.109 -16.655 1.00 93.12 343 ASP A C 1
ATOM 2544 O O . ASP A 1 343 ? 1.392 0.901 -16.525 1.00 93.12 343 ASP A O 1
ATOM 2548 N N . ASN A 1 344 ? 2.115 2.959 -17.049 1.00 95.25 344 ASN A N 1
ATOM 2549 C CA . ASN A 1 344 ? 3.462 2.497 -17.374 1.00 95.25 344 ASN A CA 1
ATOM 2550 C C . ASN A 1 344 ? 4.194 1.955 -16.133 1.00 95.25 344 ASN A C 1
ATOM 2552 O O . ASN A 1 344 ? 4.930 0.970 -16.230 1.00 95.25 344 ASN A O 1
ATOM 2556 N N . ALA A 1 345 ? 3.984 2.565 -14.963 1.00 95.81 345 ALA A N 1
ATOM 2557 C CA . ALA A 1 345 ? 4.559 2.122 -13.699 1.00 95.81 345 ALA A CA 1
ATOM 2558 C C . ALA A 1 345 ? 4.053 0.730 -13.308 1.00 95.81 345 ALA A C 1
ATOM 2560 O O . ALA A 1 345 ? 4.862 -0.124 -12.948 1.00 95.81 345 ALA A O 1
ATOM 2561 N N . LEU A 1 346 ? 2.749 0.464 -13.435 1.00 92.88 346 LEU A N 1
ATOM 2562 C CA . LEU A 1 346 ? 2.177 -0.860 -13.182 1.00 92.88 346 LEU A CA 1
ATOM 2563 C C . LEU A 1 346 ? 2.794 -1.922 -14.094 1.00 92.88 346 LEU A C 1
ATOM 2565 O O . LEU A 1 346 ? 3.186 -2.986 -13.618 1.00 92.88 346 LEU A O 1
ATOM 2569 N N . ILE A 1 347 ? 2.955 -1.621 -15.385 1.00 90.19 347 ILE A N 1
ATOM 2570 C CA . ILE A 1 347 ? 3.601 -2.534 -16.339 1.00 90.19 347 ILE A CA 1
ATOM 2571 C C . ILE A 1 347 ? 5.059 -2.799 -15.935 1.00 90.19 347 ILE A C 1
ATOM 2573 O O . ILE A 1 347 ? 5.485 -3.957 -15.879 1.00 90.19 347 ILE A O 1
ATOM 2577 N N . ALA A 1 348 ? 5.818 -1.745 -15.629 1.00 91.19 348 ALA A N 1
ATOM 2578 C CA . ALA A 1 348 ? 7.228 -1.848 -15.262 1.00 91.19 348 ALA A CA 1
ATOM 2579 C C . ALA A 1 348 ? 7.441 -2.610 -13.941 1.00 91.19 348 ALA A C 1
ATOM 2581 O O . ALA A 1 348 ? 8.364 -3.418 -13.833 1.00 91.19 348 ALA A O 1
ATOM 2582 N N . LEU A 1 349 ? 6.575 -2.392 -12.948 1.00 92.12 349 LEU A N 1
ATOM 2583 C CA . LEU A 1 349 ? 6.645 -3.026 -11.627 1.00 92.12 349 LEU A CA 1
ATOM 2584 C C . LEU A 1 349 ? 6.078 -4.453 -11.613 1.00 92.12 349 LEU A C 1
ATOM 2586 O O . LEU A 1 349 ? 6.500 -5.264 -10.791 1.00 92.12 349 LEU A O 1
ATOM 2590 N N . ALA A 1 350 ? 5.163 -4.788 -12.525 1.00 86.88 350 ALA A N 1
ATOM 2591 C CA . ALA A 1 350 ? 4.665 -6.153 -12.701 1.00 86.88 350 ALA A CA 1
ATOM 2592 C C . ALA A 1 350 ? 5.619 -7.038 -13.523 1.00 86.88 350 ALA A C 1
ATOM 2594 O O . ALA A 1 350 ? 5.513 -8.270 -13.485 1.00 86.88 350 ALA A O 1
ATOM 2595 N N . ALA A 1 351 ? 6.549 -6.440 -14.275 1.00 78.88 351 ALA A N 1
ATOM 2596 C CA . ALA A 1 351 ? 7.541 -7.192 -15.026 1.00 78.88 351 ALA A CA 1
ATOM 2597 C C . ALA A 1 351 ? 8.425 -8.025 -14.071 1.00 78.88 351 ALA A C 1
ATOM 2599 O O . ALA A 1 351 ? 8.881 -7.532 -13.037 1.00 78.88 351 ALA A O 1
ATOM 2600 N N . PRO A 1 352 ? 8.694 -9.306 -14.372 1.00 63.34 352 PRO A N 1
ATOM 2601 C CA . PRO A 1 352 ? 9.536 -10.126 -13.512 1.00 63.34 352 PRO A CA 1
ATOM 2602 C C . PRO A 1 352 ? 10.962 -9.561 -13.459 1.00 63.34 352 PRO A C 1
ATOM 2604 O O . PRO A 1 352 ? 11.586 -9.341 -14.497 1.00 63.34 352 PRO A O 1
ATOM 2607 N N . SER A 1 353 ? 11.501 -9.369 -12.249 1.00 55.00 353 SER A N 1
ATOM 2608 C CA . SER A 1 353 ? 12.917 -9.054 -12.045 1.00 55.00 353 SER A CA 1
ATOM 2609 C C . SER A 1 353 ? 13.760 -10.150 -12.696 1.00 55.00 353 SER A C 1
ATOM 2611 O O . SER A 1 353 ? 13.432 -11.332 -12.582 1.00 55.00 353 SER A O 1
ATOM 2613 N N . ALA A 1 354 ? 14.890 -9.810 -13.319 1.00 49.94 354 ALA A N 1
ATOM 2614 C CA . ALA A 1 354 ? 15.795 -10.814 -13.895 1.00 49.94 354 ALA A CA 1
ATOM 2615 C C . ALA A 1 354 ? 16.301 -11.849 -12.854 1.00 49.94 354 ALA A C 1
ATOM 2617 O O . ALA A 1 354 ? 16.751 -12.932 -13.221 1.00 49.94 354 ALA A O 1
ATOM 2618 N N . SER A 1 355 ? 16.190 -11.534 -11.557 1.00 47.44 355 SER A N 1
ATOM 2619 C CA . SER A 1 355 ? 16.463 -12.407 -10.407 1.00 47.44 355 SER A CA 1
ATOM 2620 C C . SER A 1 355 ? 15.269 -13.248 -9.924 1.00 47.44 355 SER A C 1
ATOM 2622 O O . SER A 1 355 ? 15.479 -14.200 -9.179 1.00 47.44 355 SER A O 1
ATOM 2624 N N . ASP A 1 356 ? 14.041 -12.921 -10.338 1.00 44.75 356 ASP A N 1
ATOM 2625 C CA . ASP A 1 356 ? 12.778 -13.522 -9.866 1.00 44.75 356 ASP A CA 1
ATOM 2626 C C . ASP A 1 356 ? 12.273 -14.646 -10.768 1.00 44.75 356 ASP A C 1
ATOM 2628 O O . ASP A 1 356 ? 11.131 -15.084 -10.649 1.00 44.75 356 ASP A O 1
ATOM 2632 N N . THR A 1 357 ? 13.101 -15.150 -11.681 1.00 43.66 357 THR A N 1
ATOM 2633 C CA . THR A 1 357 ? 12.791 -16.435 -12.306 1.00 43.66 357 THR A CA 1
ATOM 2634 C C . THR A 1 357 ? 13.319 -17.517 -11.367 1.00 43.66 357 THR A C 1
ATOM 2636 O O . THR A 1 357 ? 14.516 -17.816 -11.438 1.00 43.66 357 THR A O 1
ATOM 2639 N N . PRO A 1 358 ? 12.501 -18.129 -10.477 1.00 49.28 358 PRO A N 1
ATOM 2640 C CA . PRO A 1 358 ? 12.915 -19.379 -9.864 1.00 49.28 358 PRO A CA 1
ATOM 2641 C C . PRO A 1 358 ? 13.295 -20.294 -11.017 1.00 49.28 358 PRO A C 1
ATOM 2643 O O . PRO A 1 358 ? 12.500 -20.463 -11.944 1.00 49.28 358 PRO A O 1
ATOM 2646 N N . ALA A 1 359 ? 14.535 -20.787 -11.008 1.00 59.88 359 ALA A N 1
ATOM 2647 C CA . ALA A 1 359 ? 15.059 -21.587 -12.100 1.00 59.88 359 ALA A CA 1
ATOM 2648 C C . ALA A 1 359 ? 14.045 -22.693 -12.409 1.00 59.88 359 ALA A C 1
ATOM 2650 O O . ALA A 1 359 ? 13.829 -23.594 -11.593 1.00 59.88 359 ALA A O 1
ATOM 2651 N N . LEU A 1 360 ? 13.358 -22.567 -13.549 1.00 76.00 360 LEU A N 1
ATOM 2652 C CA . LEU A 1 360 ? 12.371 -23.550 -13.961 1.00 76.00 360 LEU A CA 1
ATOM 2653 C C . LEU A 1 360 ? 13.086 -24.897 -14.035 1.00 76.00 360 LEU A C 1
ATOM 2655 O O . LEU A 1 360 ? 14.247 -24.955 -14.464 1.00 76.00 360 LEU A O 1
ATOM 2659 N N . PRO A 1 361 ? 12.444 -25.990 -13.597 1.00 73.88 361 PRO A N 1
ATOM 2660 C CA . PRO A 1 361 ? 13.088 -27.284 -13.693 1.00 73.88 361 PRO A CA 1
ATOM 2661 C C . PRO A 1 361 ? 13.375 -27.552 -15.172 1.00 73.88 361 PRO A C 1
ATOM 2663 O O . PRO A 1 361 ? 12.543 -27.277 -16.031 1.00 73.88 361 PRO A O 1
ATOM 2666 N N . ALA A 1 362 ? 14.539 -28.114 -15.494 1.00 83.38 362 ALA A N 1
ATOM 2667 C CA . ALA A 1 362 ? 14.868 -28.427 -16.887 1.00 83.38 362 ALA A CA 1
ATOM 2668 C C . ALA A 1 362 ? 13.941 -29.502 -17.493 1.00 83.38 362 ALA A C 1
ATOM 2670 O O . ALA A 1 362 ? 13.934 -29.697 -18.706 1.00 83.38 362 ALA A O 1
ATOM 2671 N N . ARG A 1 363 ? 13.206 -30.236 -16.643 1.00 89.56 363 ARG A N 1
ATOM 2672 C CA . ARG A 1 363 ? 12.332 -31.362 -16.993 1.00 89.56 363 ARG A CA 1
ATOM 2673 C C . ARG A 1 363 ? 11.134 -31.440 -16.061 1.00 89.56 363 ARG A C 1
ATOM 2675 O O . ARG A 1 363 ? 11.194 -30.982 -14.917 1.00 89.56 363 ARG A O 1
ATOM 2682 N N . LEU A 1 364 ? 10.074 -32.093 -16.520 1.00 91.50 364 LEU A N 1
ATOM 2683 C CA . LEU A 1 364 ? 8.928 -32.428 -15.687 1.00 91.50 364 LEU A CA 1
ATOM 2684 C C . LEU A 1 364 ? 9.392 -33.290 -14.501 1.00 91.50 364 LEU A C 1
ATOM 2686 O O . LEU A 1 364 ? 10.014 -34.333 -14.690 1.00 91.50 364 LEU A O 1
ATOM 2690 N N . THR A 1 365 ? 9.104 -32.852 -13.276 1.00 92.06 365 THR A N 1
ATOM 2691 C CA . THR A 1 365 ? 9.556 -33.515 -12.040 1.00 92.06 365 THR A CA 1
ATOM 2692 C C . THR A 1 365 ? 8.380 -33.743 -11.099 1.00 92.06 365 THR A C 1
ATOM 2694 O O . THR A 1 365 ? 7.550 -32.857 -10.916 1.00 92.06 365 THR A O 1
ATOM 2697 N N . LEU A 1 366 ? 8.288 -34.923 -10.482 1.00 91.88 366 LEU A N 1
ATOM 2698 C CA . LEU A 1 366 ? 7.250 -35.208 -9.488 1.00 91.88 366 LEU A CA 1
ATOM 2699 C C . LEU A 1 366 ? 7.671 -34.781 -8.091 1.00 91.88 366 LEU A C 1
ATOM 2701 O O . LEU A 1 366 ? 8.803 -35.008 -7.672 1.00 91.88 366 LEU A O 1
ATOM 2705 N N . LEU A 1 367 ? 6.703 -34.258 -7.348 1.00 91.38 367 LEU A N 1
ATOM 2706 C CA . LEU A 1 367 ? 6.791 -34.070 -5.910 1.00 91.38 367 LEU A CA 1
ATOM 2707 C C . LEU A 1 367 ? 5.890 -35.112 -5.223 1.00 91.38 367 LEU A C 1
ATOM 2709 O O . LEU A 1 367 ? 4.929 -35.595 -5.833 1.00 91.38 367 LEU A O 1
ATOM 2713 N N . PRO A 1 368 ? 6.168 -35.481 -3.961 1.00 89.94 368 PRO A N 1
ATOM 2714 C CA . PRO A 1 368 ? 5.298 -36.380 -3.213 1.00 89.94 368 PRO A CA 1
ATOM 2715 C C . PRO A 1 368 ? 3.863 -35.846 -3.161 1.00 89.94 368 PRO A C 1
ATOM 2717 O O . PRO A 1 368 ? 3.635 -34.671 -2.865 1.00 89.94 368 PRO A O 1
ATOM 2720 N N . ASN A 1 369 ? 2.886 -36.714 -3.431 1.00 94.12 369 ASN A N 1
ATOM 2721 C CA . ASN A 1 369 ? 1.487 -36.362 -3.235 1.00 94.12 369 ASN A CA 1
ATOM 2722 C C . ASN A 1 369 ? 1.180 -36.209 -1.735 1.00 94.12 369 ASN A C 1
ATOM 2724 O O . ASN A 1 369 ? 1.758 -36.918 -0.908 1.00 94.12 369 ASN A O 1
ATOM 2728 N N . GLN A 1 370 ? 0.268 -35.301 -1.380 1.00 92.69 370 GLN A N 1
ATOM 27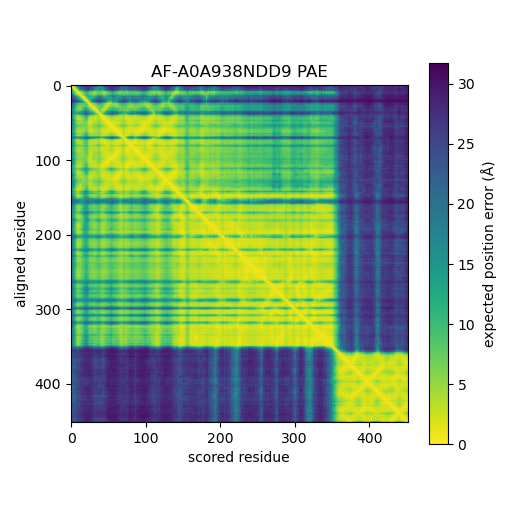29 C CA . GLN A 1 370 ? -0.039 -34.991 0.020 1.00 92.69 370 GLN A CA 1
ATOM 2730 C C . GLN A 1 370 ? -1.554 -34.911 0.274 1.00 92.69 370 GLN A C 1
ATOM 2732 O O . GLN A 1 370 ? -2.244 -34.187 -0.443 1.00 92.69 370 GLN A O 1
ATOM 2737 N N . PRO A 1 371 ? -2.082 -35.616 1.295 1.00 93.38 371 PRO A N 1
ATOM 2738 C CA . PRO A 1 371 ? -1.393 -36.612 2.132 1.00 93.38 371 PRO A CA 1
ATOM 2739 C C . PRO A 1 371 ? -1.019 -37.894 1.354 1.00 93.38 371 PRO A C 1
ATOM 2741 O O . PRO A 1 371 ? -1.567 -38.149 0.281 1.00 93.38 371 PRO A O 1
ATOM 2744 N N . ASN A 1 372 ? -0.084 -38.693 1.882 1.00 91.56 372 ASN A N 1
ATOM 2745 C CA . ASN A 1 372 ? 0.225 -40.061 1.436 1.00 91.56 372 ASN A CA 1
ATOM 2746 C C . ASN A 1 372 ? 0.770 -40.882 2.632 1.00 91.56 372 ASN A C 1
ATOM 2748 O O . ASN A 1 372 ? 1.876 -40.582 3.083 1.00 91.56 372 ASN A O 1
ATOM 2752 N N . PRO A 1 373 ? 0.052 -41.897 3.161 1.00 96.12 373 PRO A N 1
ATOM 2753 C CA . PRO A 1 373 ? -1.225 -42.426 2.677 1.00 96.12 373 PRO A CA 1
ATOM 2754 C C . PRO A 1 373 ? -2.383 -41.419 2.734 1.00 96.12 373 PRO A C 1
ATOM 2756 O O . PRO A 1 373 ? -2.355 -40.483 3.526 1.00 96.12 373 PRO A O 1
ATOM 2759 N N . PHE A 1 374 ? -3.393 -41.599 1.884 1.00 97.12 374 PHE A N 1
ATOM 2760 C CA . PHE A 1 374 ? -4.546 -40.696 1.772 1.00 97.12 374 PHE A CA 1
ATOM 2761 C C . PHE A 1 374 ? -5.885 -41.425 1.922 1.00 97.12 374 PHE A C 1
ATOM 2763 O O . PHE A 1 374 ? -5.926 -42.643 1.761 1.00 97.12 374 PHE A O 1
ATOM 2770 N N . ASN A 1 375 ? -6.969 -40.689 2.215 1.00 90.62 375 ASN A N 1
ATOM 2771 C CA . ASN A 1 375 ? -8.337 -41.221 2.323 1.00 90.62 375 ASN A CA 1
ATOM 2772 C C . ASN A 1 375 ? -9.423 -40.142 2.106 1.00 90.62 375 ASN A C 1
ATOM 2774 O O . ASN A 1 375 ? -9.508 -39.198 2.887 1.00 90.62 375 ASN A O 1
ATOM 2778 N N . PRO A 1 376 ? -10.289 -40.245 1.083 1.00 91.75 376 PRO A N 1
ATOM 2779 C CA . PRO A 1 376 ? -9.996 -40.715 -0.266 1.00 91.75 376 PRO A CA 1
ATOM 2780 C C . PRO A 1 376 ? -9.373 -39.606 -1.142 1.00 91.75 376 PRO A C 1
ATOM 2782 O O . PRO A 1 376 ? -9.287 -39.776 -2.358 1.00 91.75 376 PRO A O 1
ATOM 2785 N N . LYS A 1 377 ? -8.979 -38.460 -0.560 1.00 96.94 377 LYS A N 1
ATOM 2786 C CA . LYS A 1 377 ? -8.469 -37.278 -1.277 1.00 96.94 377 LYS A CA 1
ATOM 2787 C C . LYS A 1 377 ? -6.974 -37.052 -1.048 1.00 96.94 377 LYS A C 1
ATOM 2789 O O . LYS A 1 377 ? -6.502 -37.180 0.076 1.00 96.94 377 LYS A O 1
ATOM 2794 N N . THR A 1 378 ? -6.253 -36.680 -2.100 1.00 96.19 378 THR A N 1
ATOM 2795 C CA . THR A 1 378 ? -4.843 -36.255 -2.062 1.00 96.19 378 THR A CA 1
ATOM 2796 C C . THR A 1 378 ? -4.607 -35.158 -3.096 1.00 96.19 378 THR A C 1
ATOM 2798 O O . THR A 1 378 ? -5.450 -34.931 -3.962 1.00 96.19 378 THR A O 1
ATOM 2801 N N . THR A 1 379 ? -3.461 -34.496 -3.028 1.00 96.38 379 THR A N 1
ATOM 2802 C CA . THR A 1 379 ? -3.015 -33.525 -4.025 1.00 96.38 379 THR A CA 1
ATOM 2803 C C . THR A 1 379 ? -1.783 -34.068 -4.733 1.00 96.38 379 THR A C 1
ATOM 2805 O O . THR A 1 379 ? -0.764 -34.329 -4.093 1.00 96.38 379 THR A O 1
ATOM 2808 N N . LEU A 1 380 ? -1.867 -34.237 -6.053 1.00 95.38 380 LEU A N 1
ATOM 2809 C CA . LEU A 1 380 ? -0.744 -34.616 -6.907 1.00 95.38 380 LEU A CA 1
ATOM 2810 C C . LEU A 1 380 ? 0.102 -33.370 -7.179 1.00 95.38 380 LEU A C 1
ATOM 2812 O O . LEU A 1 380 ? -0.409 -32.394 -7.726 1.00 95.38 380 LEU A O 1
ATOM 2816 N N . ARG A 1 381 ? 1.379 -33.391 -6.790 1.00 93.25 381 ARG A N 1
ATOM 2817 C CA . ARG A 1 381 ? 2.291 -32.248 -6.928 1.00 93.25 381 ARG A CA 1
ATOM 2818 C C . ARG A 1 381 ? 3.401 -32.551 -7.930 1.00 93.25 381 ARG A C 1
ATOM 2820 O O . ARG A 1 381 ? 3.903 -33.675 -7.986 1.00 93.25 381 ARG A O 1
ATOM 2827 N N . PHE A 1 382 ? 3.781 -31.559 -8.724 1.00 91.12 382 PHE A N 1
ATOM 2828 C CA . PHE A 1 382 ? 4.841 -31.681 -9.728 1.00 91.12 382 PHE A CA 1
ATOM 2829 C C . PHE A 1 382 ? 5.334 -30.305 -10.175 1.00 91.12 382 PHE A C 1
ATOM 2831 O O . PHE A 1 382 ? 4.650 -29.301 -9.993 1.00 91.12 382 PHE A O 1
ATOM 2838 N N . GLN A 1 383 ? 6.523 -30.257 -10.763 1.00 91.75 383 GLN A N 1
ATOM 2839 C CA . GLN A 1 383 ? 7.105 -29.055 -11.344 1.00 91.75 383 GLN A CA 1
ATOM 2840 C C . GLN A 1 383 ? 7.249 -29.238 -12.855 1.00 91.75 383 GLN A C 1
ATOM 2842 O O . GLN A 1 383 ? 7.808 -30.242 -13.300 1.00 91.75 383 GLN A O 1
ATOM 2847 N N . ALA A 1 384 ? 6.739 -28.288 -13.636 1.00 90.38 384 ALA A N 1
ATOM 2848 C CA . ALA A 1 384 ? 6.758 -28.323 -15.093 1.00 90.38 384 ALA A CA 1
ATOM 2849 C C . ALA A 1 384 ? 7.801 -27.341 -15.662 1.00 90.38 384 ALA A C 1
ATOM 2851 O O . ALA A 1 384 ? 7.901 -26.215 -15.171 1.00 90.38 384 ALA A O 1
ATOM 2852 N N . PRO A 1 385 ? 8.553 -27.725 -16.709 1.00 87.38 385 PRO A N 1
ATOM 2853 C CA . PRO A 1 385 ? 9.545 -26.853 -17.344 1.00 87.38 385 PRO A CA 1
ATOM 2854 C C . PRO A 1 385 ? 8.898 -25.701 -18.127 1.00 87.38 385 PRO A C 1
ATOM 2856 O O . PRO A 1 385 ? 9.511 -24.659 -18.324 1.00 87.38 385 PRO A O 1
ATOM 2859 N N . ALA A 1 386 ? 7.655 -25.887 -18.577 1.00 84.38 386 ALA A N 1
ATOM 2860 C CA . ALA A 1 386 ? 6.870 -24.919 -19.331 1.00 84.38 386 ALA A CA 1
ATOM 2861 C C . ALA A 1 386 ? 5.372 -25.164 -19.096 1.00 84.38 386 ALA A C 1
ATOM 2863 O O . ALA A 1 386 ? 4.981 -26.238 -18.634 1.00 84.38 386 ALA A O 1
ATOM 2864 N N . ALA A 1 387 ? 4.538 -24.180 -19.429 1.00 82.94 387 ALA A N 1
ATOM 2865 C CA . ALA A 1 387 ? 3.089 -24.342 -19.407 1.00 82.94 3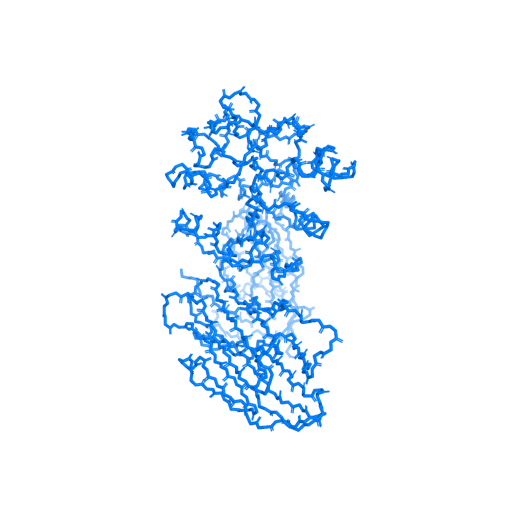87 ALA A CA 1
ATOM 2866 C C . ALA A 1 387 ? 2.604 -25.273 -20.536 1.00 82.94 387 ALA A C 1
ATOM 2868 O O . ALA A 1 387 ? 3.245 -25.386 -21.584 1.00 82.94 387 ALA A O 1
ATOM 2869 N N . GLY A 1 388 ? 1.460 -25.928 -20.335 1.00 87.44 388 GLY A N 1
ATOM 2870 C CA . GLY A 1 388 ? 0.826 -26.753 -21.365 1.00 87.44 388 GLY A CA 1
ATOM 2871 C C . GLY A 1 388 ? -0.243 -27.699 -20.827 1.00 87.44 388 GLY A C 1
ATOM 2872 O O . GLY A 1 388 ? -0.435 -27.832 -19.620 1.00 87.44 388 GLY A O 1
ATOM 2873 N N . LEU A 1 389 ? -0.950 -28.367 -21.738 1.00 92.69 389 LEU A N 1
ATOM 2874 C CA . LEU A 1 389 ? -1.994 -29.326 -21.390 1.00 92.69 389 LEU A CA 1
ATOM 2875 C C . LEU A 1 389 ? -1.368 -30.685 -21.052 1.00 92.69 389 LEU A C 1
ATOM 2877 O O . LEU A 1 389 ? -0.793 -31.340 -21.922 1.00 92.69 389 LEU A O 1
ATOM 2881 N N . ALA A 1 390 ? -1.495 -31.115 -19.799 1.00 94.00 390 ALA A N 1
ATOM 2882 C CA . ALA A 1 390 ? -1.022 -32.417 -19.352 1.00 94.00 390 ALA A CA 1
ATOM 2883 C C . ALA A 1 390 ? -2.134 -33.466 -19.337 1.00 94.00 390 ALA A C 1
ATOM 2885 O O . ALA A 1 390 ? -3.278 -33.174 -18.985 1.00 94.00 390 ALA A O 1
ATOM 2886 N N . LEU A 1 391 ? -1.768 -34.710 -19.646 1.00 97.12 391 LEU A N 1
ATOM 2887 C CA . LEU A 1 391 ? -2.589 -35.895 -19.407 1.00 97.12 391 LEU A CA 1
ATOM 2888 C C . LEU A 1 391 ? -2.155 -36.542 -18.089 1.00 97.12 391 LEU A C 1
ATOM 2890 O O . LEU A 1 391 ? -0.995 -36.931 -17.935 1.00 97.12 391 LEU A O 1
ATOM 2894 N N . VAL A 1 392 ? -3.093 -36.683 -17.156 1.00 97.25 392 VAL A N 1
ATOM 2895 C CA . VAL A 1 392 ? -2.893 -37.376 -15.884 1.00 97.25 392 VAL A CA 1
ATOM 2896 C C . VAL A 1 392 ? -3.668 -38.685 -15.903 1.00 97.25 392 VAL A C 1
ATOM 2898 O O . VAL A 1 392 ? -4.872 -38.700 -16.144 1.00 97.25 392 VAL A O 1
ATOM 2901 N N . GLU A 1 393 ? -2.990 -39.789 -15.622 1.00 97.75 393 GLU A N 1
ATOM 2902 C CA . GLU A 1 393 ? -3.577 -41.128 -15.559 1.00 97.75 393 GLU A CA 1
ATOM 2903 C C . GLU A 1 393 ? -3.303 -41.750 -14.196 1.00 97.75 393 GLU A C 1
ATOM 2905 O O . GLU A 1 393 ? -2.199 -41.641 -13.670 1.00 97.75 393 GLU A O 1
ATOM 2910 N N . VAL A 1 394 ? -4.285 -42.450 -13.639 1.00 97.56 394 VAL A N 1
ATOM 2911 C CA . VAL A 1 394 ? -4.134 -43.250 -12.422 1.00 97.56 394 VAL A CA 1
ATOM 2912 C C . VAL A 1 394 ? -4.224 -44.720 -12.790 1.00 97.56 394 VAL A C 1
ATOM 2914 O O . VAL A 1 394 ? -5.167 -45.134 -13.461 1.00 97.56 394 VAL A O 1
ATOM 2917 N N . LEU A 1 395 ? -3.247 -45.509 -12.352 1.00 97.69 395 LEU A N 1
ATOM 2918 C CA . LEU A 1 395 ? -3.037 -46.893 -12.751 1.00 97.69 395 LEU A CA 1
ATOM 2919 C C . LEU A 1 395 ? -3.026 -47.834 -11.541 1.00 97.69 395 LEU A C 1
ATOM 2921 O O . LEU A 1 395 ? -2.561 -47.476 -10.454 1.00 97.69 395 LEU A O 1
ATOM 2925 N N . ASP A 1 396 ? -3.505 -49.061 -11.744 1.00 95.56 396 ASP A N 1
ATOM 2926 C CA . ASP A 1 396 ? -3.309 -50.152 -10.786 1.00 95.56 396 ASP A CA 1
ATOM 2927 C C . ASP A 1 396 ? -1.901 -50.775 -10.884 1.00 95.56 396 ASP A C 1
ATOM 2929 O O . ASP A 1 396 ? -1.092 -50.430 -11.746 1.00 95.56 396 ASP A O 1
ATOM 2933 N N . LEU A 1 397 ? -1.603 -51.733 -9.997 1.00 93.62 397 LEU A N 1
ATOM 2934 C CA . LEU A 1 397 ? -0.323 -52.456 -9.959 1.00 93.62 397 LEU A CA 1
ATOM 2935 C C . LEU A 1 397 ? 0.007 -53.227 -11.250 1.00 93.62 397 LEU A C 1
ATOM 2937 O O . LEU A 1 397 ? 1.152 -53.629 -11.437 1.00 93.62 397 LEU A O 1
ATOM 2941 N N . ARG A 1 398 ? -0.978 -53.467 -12.126 1.00 93.94 398 ARG A N 1
ATOM 2942 C CA . ARG A 1 398 ? -0.791 -54.147 -13.418 1.00 93.94 398 ARG A CA 1
ATOM 2943 C C . ARG A 1 398 ? -0.597 -53.147 -14.561 1.00 93.94 398 ARG A C 1
ATOM 2945 O O . ARG A 1 398 ? -0.523 -53.563 -15.712 1.00 93.94 398 ARG A O 1
ATOM 2952 N N . GLY A 1 399 ? -0.544 -51.847 -14.261 1.00 91.75 399 GLY A N 1
ATOM 2953 C CA . GLY A 1 399 ? -0.417 -50.780 -15.251 1.00 91.75 399 GLY A CA 1
ATOM 2954 C C . GLY A 1 399 ? -1.708 -50.492 -16.017 1.00 91.75 399 GLY A C 1
ATOM 2955 O O . GLY A 1 399 ? -1.663 -49.823 -17.047 1.00 91.75 399 GLY A O 1
ATOM 2956 N N . ARG A 1 400 ? -2.865 -50.981 -15.553 1.00 95.38 400 ARG A N 1
ATOM 2957 C CA . ARG A 1 400 ? -4.152 -50.653 -16.177 1.00 95.38 400 ARG A CA 1
ATOM 2958 C C . ARG A 1 400 ? -4.623 -49.289 -15.688 1.00 95.38 400 ARG A C 1
ATOM 2960 O O . ARG A 1 400 ? -4.692 -49.062 -14.482 1.00 95.38 400 ARG A O 1
ATOM 2967 N N . VAL A 1 401 ? -5.000 -48.421 -16.626 1.00 97.44 401 VAL A N 1
ATOM 2968 C CA . VAL A 1 401 ? -5.585 -47.105 -16.339 1.00 97.44 401 VAL A CA 1
ATOM 2969 C C . VAL A 1 401 ? -6.971 -47.285 -15.719 1.00 97.44 401 VAL A C 1
ATOM 2971 O O . VAL A 1 401 ? -7.849 -47.925 -16.296 1.00 97.44 401 VAL A O 1
ATOM 2974 N N . LEU A 1 402 ? -7.149 -46.739 -14.521 1.00 97.00 402 LEU A N 1
ATOM 2975 C CA . LEU A 1 402 ? -8.395 -46.753 -13.756 1.00 97.00 402 LEU A CA 1
ATOM 2976 C C . LEU A 1 402 ? -9.212 -45.483 -13.994 1.00 97.00 402 LEU A C 1
ATOM 2978 O O . LEU A 1 402 ? -10.439 -45.540 -14.043 1.00 97.00 402 LEU A O 1
ATOM 2982 N N . THR A 1 403 ? -8.530 -44.345 -14.119 1.00 97.19 403 THR A N 1
ATOM 2983 C CA . THR A 1 403 ? -9.111 -43.048 -14.472 1.00 97.19 403 THR A CA 1
ATOM 2984 C C . THR A 1 403 ? -8.046 -42.157 -15.106 1.00 97.19 403 THR A C 1
ATOM 2986 O O . THR A 1 403 ? -6.848 -42.359 -14.884 1.00 97.19 403 THR A O 1
ATOM 2989 N N . SER A 1 404 ? -8.476 -41.185 -15.900 1.00 96.19 404 SER A N 1
ATOM 2990 C CA . SER A 1 404 ? -7.604 -40.217 -16.556 1.00 96.19 404 SER A CA 1
ATOM 2991 C C . SER A 1 404 ? -8.313 -38.884 -16.729 1.00 96.19 404 SER A C 1
ATOM 2993 O O . SER A 1 404 ? -9.521 -38.855 -16.966 1.00 96.19 404 SER A O 1
ATOM 2995 N N . PHE A 1 405 ? -7.564 -37.792 -16.664 1.00 95.75 405 PHE A N 1
ATOM 2996 C CA . PHE A 1 405 ? -8.076 -36.446 -16.883 1.00 95.75 405 PHE A CA 1
ATOM 2997 C C . PHE A 1 405 ? -6.978 -35.542 -17.440 1.00 95.75 405 PHE A C 1
ATOM 2999 O O . PHE A 1 405 ? -5.788 -35.803 -17.262 1.00 95.75 405 PHE A O 1
ATOM 3006 N N . THR A 1 406 ? -7.379 -34.478 -18.125 1.00 94.50 406 THR A N 1
ATOM 3007 C CA . THR A 1 406 ? -6.461 -33.443 -18.601 1.00 94.50 406 THR A CA 1
ATOM 3008 C C . THR A 1 406 ? -6.446 -32.262 -17.643 1.00 94.50 406 THR A C 1
ATOM 3010 O O . THR A 1 406 ? -7.483 -31.916 -17.076 1.00 94.50 406 THR A O 1
ATOM 3013 N N . ALA A 1 407 ? -5.290 -31.625 -17.484 1.00 90.38 407 ALA A N 1
ATOM 3014 C CA . ALA A 1 407 ? -5.138 -30.413 -16.688 1.00 90.38 407 ALA A CA 1
ATOM 3015 C C . ALA A 1 407 ? -4.189 -29.439 -17.388 1.00 90.38 407 ALA A C 1
ATOM 3017 O O . ALA A 1 407 ? -3.136 -29.843 -17.879 1.00 90.38 407 ALA A O 1
ATOM 3018 N N . GLU A 1 408 ? -4.550 -28.160 -17.425 1.00 88.94 408 GLU A N 1
ATOM 3019 C CA . GLU A 1 408 ? -3.626 -27.109 -17.844 1.00 88.94 408 GLU A CA 1
ATOM 3020 C C . GLU A 1 408 ? -2.608 -26.872 -16.732 1.00 88.94 408 GLU A C 1
ATOM 3022 O O . GLU A 1 408 ? -2.969 -26.611 -15.583 1.00 88.94 408 GLU A O 1
ATOM 3027 N N . LEU A 1 409 ? -1.330 -27.009 -17.071 1.00 86.81 409 LEU A N 1
ATOM 3028 C CA . LEU A 1 409 ? -0.224 -26.770 -16.161 1.00 86.81 409 LEU A CA 1
ATOM 3029 C C . LEU A 1 409 ? 0.394 -25.412 -16.452 1.00 86.81 409 LEU A C 1
ATOM 3031 O O . LEU A 1 409 ? 0.574 -25.035 -17.612 1.00 86.81 409 LEU A O 1
ATOM 3035 N N . ARG A 1 410 ? 0.793 -24.715 -15.391 1.00 82.94 410 ARG A N 1
ATOM 3036 C CA . ARG A 1 410 ? 1.701 -23.567 -15.487 1.00 82.94 410 ARG A CA 1
ATOM 3037 C C . ARG A 1 410 ? 3.154 -24.044 -15.477 1.00 82.94 410 ARG A C 1
ATOM 3039 O O . ARG A 1 410 ? 3.442 -25.124 -14.966 1.00 82.94 410 ARG A O 1
ATOM 3046 N N . ALA A 1 411 ? 4.075 -23.233 -15.993 1.00 80.38 411 ALA A N 1
ATOM 3047 C CA . ALA A 1 411 ? 5.498 -23.445 -15.729 1.00 80.38 411 ALA A CA 1
ATOM 3048 C C . ALA A 1 411 ? 5.764 -23.351 -14.210 1.00 80.38 411 ALA A C 1
ATOM 3050 O O . ALA A 1 411 ? 5.115 -22.571 -13.512 1.00 80.38 411 ALA A O 1
ATOM 3051 N N . GLY A 1 412 ? 6.688 -24.157 -13.688 1.00 84.56 412 GLY A N 1
ATOM 3052 C CA . GLY A 1 412 ? 6.980 -24.239 -12.255 1.00 84.56 412 GLY A CA 1
ATOM 3053 C C . GLY A 1 412 ? 6.056 -25.200 -11.501 1.00 84.56 412 GLY A C 1
ATOM 3054 O O . GLY A 1 412 ? 5.623 -26.220 -12.038 1.00 84.56 412 GLY A O 1
ATOM 3055 N N . GLU A 1 413 ? 5.798 -24.931 -10.220 1.00 87.44 413 GLU A N 1
ATOM 3056 C CA . GLU A 1 413 ? 5.073 -25.859 -9.344 1.00 87.44 413 GLU A CA 1
ATOM 3057 C C . GLU A 1 413 ? 3.557 -25.880 -9.596 1.00 87.44 413 GLU A C 1
ATOM 3059 O O . GLU A 1 413 ? 2.891 -24.846 -9.684 1.00 87.44 413 GLU A O 1
ATOM 3064 N N . ASN A 1 414 ? 2.994 -27.083 -9.640 1.00 90.62 414 ASN A N 1
ATOM 3065 C CA . ASN A 1 414 ? 1.586 -27.366 -9.864 1.00 90.62 414 ASN A CA 1
ATOM 3066 C C . ASN A 1 414 ? 1.060 -28.343 -8.803 1.00 90.62 414 ASN A C 1
ATOM 3068 O O . ASN A 1 414 ? 1.778 -29.234 -8.340 1.00 90.62 414 ASN A O 1
ATOM 3072 N N . ALA A 1 415 ? -0.218 -28.191 -8.457 1.00 92.38 415 ALA A N 1
ATOM 3073 C CA . ALA A 1 415 ? -0.912 -28.993 -7.461 1.00 92.38 415 ALA A CA 1
ATOM 3074 C C . ALA A 1 415 ? -2.316 -29.346 -7.973 1.00 92.38 415 ALA A C 1
ATOM 3076 O O . ALA A 1 415 ? -3.152 -28.462 -8.151 1.00 92.38 415 ALA A O 1
ATOM 3077 N N . LEU A 1 416 ? -2.575 -30.633 -8.214 1.00 93.38 416 LEU A N 1
ATOM 3078 C CA . LEU A 1 416 ? -3.856 -31.116 -8.731 1.00 93.38 416 LEU A CA 1
ATOM 3079 C C . LEU A 1 416 ? -4.600 -31.936 -7.673 1.00 93.38 416 LEU A C 1
ATOM 3081 O O . LEU A 1 416 ? -4.089 -32.977 -7.246 1.00 93.38 416 LEU A O 1
ATOM 3085 N N . PRO A 1 417 ? -5.805 -31.517 -7.253 1.00 94.00 417 PRO A N 1
ATOM 3086 C CA . PRO A 1 417 ? -6.613 -32.309 -6.339 1.00 94.00 417 PRO A CA 1
ATOM 3087 C C . PRO A 1 417 ? -7.077 -33.602 -7.021 1.00 94.00 417 PRO A C 1
ATOM 3089 O O . PRO A 1 417 ? -7.567 -33.591 -8.149 1.00 94.00 417 PRO A O 1
ATOM 3092 N N . PHE A 1 418 ? -6.961 -34.723 -6.314 1.00 95.69 418 PHE A N 1
ATOM 3093 C CA . PHE A 1 418 ? -7.382 -36.043 -6.770 1.00 95.69 418 PHE A CA 1
ATOM 3094 C C . PHE A 1 418 ? -8.270 -36.722 -5.725 1.00 95.69 418 PHE A C 1
ATOM 3096 O O . PHE A 1 418 ? -7.979 -36.709 -4.528 1.00 95.69 418 PHE A O 1
ATOM 3103 N N . THR A 1 419 ? -9.350 -37.353 -6.189 1.00 96.31 419 THR A N 1
ATOM 3104 C CA . THR A 1 419 ? -10.223 -38.212 -5.376 1.00 96.31 419 THR A CA 1
ATOM 3105 C C . THR A 1 419 ? -10.163 -39.630 -5.930 1.00 96.31 419 THR A C 1
ATOM 3107 O O . THR A 1 419 ? -10.313 -39.815 -7.134 1.00 96.31 419 THR A O 1
ATOM 3110 N N . ALA A 1 420 ? -9.963 -40.629 -5.065 1.00 95.56 420 ALA A N 1
ATOM 3111 C CA . ALA A 1 420 ? -9.799 -42.031 -5.448 1.00 95.56 420 ALA A CA 1
ATOM 3112 C C . ALA A 1 420 ? -11.091 -42.692 -5.968 1.00 95.56 420 ALA A C 1
ATOM 3114 O O . ALA A 1 420 ? -11.688 -43.539 -5.297 1.00 95.56 420 ALA A O 1
ATOM 3115 N N . VAL A 1 421 ? -11.490 -42.335 -7.188 1.00 95.75 421 VAL A N 1
ATOM 3116 C CA . VAL A 1 421 ? -12.577 -42.954 -7.956 1.00 95.75 421 VAL A CA 1
ATOM 3117 C C . VAL A 1 421 ? -12.081 -43.431 -9.323 1.00 95.75 421 VAL A C 1
ATOM 3119 O O . VAL A 1 421 ? -11.138 -42.868 -9.880 1.00 95.75 421 VAL A O 1
ATOM 3122 N N . ASP A 1 422 ? -12.692 -44.485 -9.859 1.00 94.62 422 ASP A N 1
ATOM 3123 C CA . ASP A 1 422 ? -12.455 -44.933 -11.235 1.00 94.62 422 ASP A CA 1
ATOM 3124 C C . ASP A 1 422 ? -13.208 -44.063 -12.264 1.00 94.62 422 ASP A C 1
ATOM 3126 O O . ASP A 1 422 ? -13.956 -43.151 -11.909 1.00 94.62 422 ASP A O 1
ATOM 3130 N N . ALA A 1 423 ? -13.029 -44.354 -13.555 1.00 92.81 423 ALA A N 1
ATOM 3131 C CA . ALA A 1 423 ? -13.692 -43.641 -14.652 1.00 92.81 423 ALA A CA 1
ATOM 3132 C C . ALA A 1 423 ? -15.236 -43.700 -14.609 1.00 92.81 423 ALA A C 1
ATOM 3134 O O . ALA A 1 423 ? -15.895 -42.883 -15.246 1.00 92.81 423 ALA A O 1
ATOM 3135 N N . ALA A 1 424 ? -15.821 -44.645 -13.865 1.00 93.06 424 ALA A N 1
ATOM 3136 C CA . ALA A 1 424 ? -17.264 -44.756 -13.651 1.00 93.06 424 ALA A CA 1
ATOM 3137 C C . ALA A 1 424 ? -17.725 -44.074 -12.344 1.00 93.06 424 ALA A C 1
ATOM 3139 O O . ALA A 1 424 ? -18.879 -44.229 -11.945 1.00 93.06 424 ALA A O 1
ATOM 3140 N N . GLY A 1 425 ? -16.835 -43.351 -11.653 1.00 92.25 425 GLY A N 1
ATOM 3141 C CA . GLY A 1 425 ? -17.120 -42.677 -10.385 1.00 92.25 425 GLY A CA 1
ATOM 3142 C C . GLY A 1 425 ? -17.168 -43.610 -9.171 1.00 92.25 425 GLY A C 1
ATOM 3143 O O . GLY A 1 425 ? -17.586 -43.188 -8.091 1.00 92.25 425 GLY A O 1
ATOM 3144 N N . ARG A 1 426 ? -16.753 -44.876 -9.305 1.00 95.50 426 ARG A N 1
ATOM 3145 C CA . ARG A 1 426 ? -16.788 -45.848 -8.201 1.00 95.50 426 ARG A CA 1
ATOM 3146 C C . ARG A 1 426 ? -15.542 -45.699 -7.324 1.00 95.50 426 ARG A C 1
ATOM 3148 O O . ARG A 1 426 ? -14.442 -45.600 -7.869 1.00 95.50 426 ARG A O 1
ATOM 3155 N N . PRO A 1 427 ? -15.664 -45.735 -5.984 1.00 95.56 427 PRO A N 1
ATOM 3156 C CA . PRO A 1 427 ? -14.511 -45.630 -5.093 1.00 95.56 427 PRO A CA 1
ATOM 3157 C C . PRO A 1 427 ? -13.485 -46.744 -5.320 1.00 95.56 427 PRO A C 1
ATOM 3159 O O . PRO A 1 427 ? -13.836 -47.926 -5.344 1.00 95.56 427 PRO A O 1
ATOM 3162 N N . LEU A 1 428 ? -12.206 -46.381 -5.390 1.00 95.81 428 LEU A N 1
ATOM 3163 C CA . LEU A 1 428 ? -11.104 -47.344 -5.446 1.00 95.81 428 LEU A CA 1
ATOM 3164 C C . LEU A 1 428 ? -10.955 -48.086 -4.100 1.00 95.81 428 LEU A C 1
ATOM 3166 O O . LEU A 1 428 ? -11.383 -47.598 -3.050 1.00 95.81 428 LEU A O 1
ATOM 3170 N N . ALA A 1 429 ? -10.383 -49.292 -4.104 1.00 95.44 429 ALA A N 1
ATOM 3171 C CA . ALA A 1 429 ? -10.124 -50.078 -2.888 1.00 95.44 429 ALA A CA 1
ATOM 3172 C C . ALA A 1 429 ? -8.828 -49.629 -2.187 1.00 95.44 429 ALA A C 1
ATOM 3174 O O . ALA A 1 429 ? -7.936 -49.113 -2.853 1.00 95.44 429 ALA A O 1
ATOM 3175 N N . SER A 1 430 ? -8.682 -49.850 -0.874 1.00 96.44 430 SER A N 1
ATOM 3176 C CA . SER A 1 430 ? -7.398 -49.614 -0.191 1.00 96.44 430 SER A CA 1
ATOM 3177 C C . SER A 1 430 ? -6.270 -50.362 -0.903 1.00 96.44 430 SER A C 1
ATOM 3179 O O . SER A 1 430 ? -6.440 -51.521 -1.286 1.00 96.44 430 SER A O 1
ATOM 3181 N N . GLY A 1 431 ? -5.130 -49.707 -1.096 1.00 95.69 431 GLY A N 1
ATOM 3182 C CA . GLY A 1 431 ? -4.019 -50.288 -1.837 1.00 95.69 431 GLY A CA 1
ATOM 3183 C C . GLY A 1 431 ? -3.057 -49.256 -2.405 1.00 95.69 431 GLY A C 1
ATOM 3184 O O . GLY A 1 431 ? -3.189 -48.049 -2.194 1.00 95.69 431 GLY A O 1
ATOM 3185 N N . THR A 1 432 ? -2.066 -49.758 -3.132 1.00 96.94 432 THR A N 1
ATOM 3186 C CA . THR A 1 432 ? -1.074 -48.942 -3.830 1.00 96.94 432 THR A CA 1
ATOM 3187 C C . THR A 1 432 ? -1.499 -48.714 -5.274 1.00 96.94 432 THR A C 1
ATOM 3189 O O . THR A 1 432 ? -1.841 -49.657 -5.988 1.00 96.94 432 THR A O 1
ATOM 3192 N N . TYR A 1 433 ? -1.414 -47.459 -5.697 1.00 97.44 433 TYR A N 1
ATOM 3193 C CA . TYR A 1 433 ? -1.691 -47.000 -7.050 1.00 97.44 433 TYR A CA 1
ATOM 3194 C C . TYR A 1 433 ? -0.501 -46.210 -7.581 1.00 97.44 433 TYR A C 1
ATOM 3196 O O . TYR A 1 433 ? 0.310 -45.679 -6.814 1.00 97.44 433 TYR A O 1
ATOM 3204 N N . PHE A 1 434 ? -0.425 -46.102 -8.899 1.00 97.50 434 PHE A N 1
ATOM 3205 C CA . PHE A 1 434 ? 0.506 -45.206 -9.567 1.00 97.50 434 PHE A CA 1
ATOM 3206 C C . PHE A 1 434 ? -0.269 -44.098 -10.258 1.00 97.50 434 PHE A C 1
ATOM 3208 O O . PHE A 1 434 ? -1.394 -44.310 -10.698 1.00 97.50 434 PHE A O 1
ATOM 3215 N N . TYR A 1 435 ? 0.324 -42.921 -10.363 1.00 96.81 435 TYR A N 1
ATOM 3216 C CA . TYR A 1 435 ? -0.160 -41.885 -11.261 1.00 96.81 435 TYR A CA 1
ATOM 3217 C C . TYR A 1 435 ? 0.938 -41.533 -12.252 1.00 96.81 435 TYR A C 1
ATOM 3219 O O . TYR A 1 435 ? 2.121 -41.593 -11.915 1.00 96.81 435 TYR A O 1
ATOM 3227 N N . ARG A 1 436 ? 0.547 -41.186 -13.472 1.00 96.88 436 ARG A N 1
ATOM 3228 C CA . ARG A 1 436 ? 1.431 -40.769 -14.554 1.00 96.88 436 ARG A CA 1
ATOM 3229 C C . ARG A 1 436 ? 0.993 -39.400 -15.045 1.00 96.88 436 ARG A C 1
ATOM 3231 O O . ARG A 1 436 ? -0.191 -39.206 -15.296 1.00 96.88 436 ARG A O 1
ATOM 3238 N N . VAL A 1 437 ? 1.940 -38.477 -15.168 1.00 96.88 437 VAL A N 1
ATOM 3239 C CA . VAL A 1 437 ? 1.725 -37.141 -15.736 1.00 96.88 437 VAL A CA 1
ATOM 3240 C C . VAL A 1 437 ? 2.528 -37.054 -17.022 1.00 96.88 437 VAL A C 1
ATOM 3242 O O . VAL A 1 437 ? 3.736 -37.297 -17.000 1.00 96.88 437 VAL A O 1
ATOM 3245 N N . GLN A 1 438 ? 1.856 -36.728 -18.122 1.00 96.12 438 GLN A N 1
ATOM 3246 C CA . GLN A 1 438 ? 2.468 -36.542 -19.433 1.00 96.12 438 GLN A CA 1
ATOM 3247 C C . GLN A 1 438 ? 2.290 -35.094 -19.884 1.00 96.12 438 GLN A C 1
ATOM 3249 O O . GLN A 1 438 ? 1.164 -34.603 -19.907 1.00 96.12 438 GLN A O 1
ATOM 3254 N N . LEU A 1 439 ? 3.380 -34.429 -20.259 1.00 92.50 439 LEU A N 1
ATOM 3255 C CA . LEU A 1 439 ? 3.385 -33.054 -20.759 1.00 92.50 439 LEU A CA 1
ATOM 3256 C C . LEU A 1 439 ? 4.430 -32.935 -21.870 1.00 92.50 439 LEU A C 1
ATOM 3258 O O . LEU A 1 439 ? 5.588 -33.281 -21.658 1.00 92.50 439 LEU A O 1
ATOM 3262 N N . ASN A 1 440 ? 4.035 -32.429 -23.042 1.00 87.38 440 ASN A N 1
ATOM 3263 C CA . ASN A 1 440 ? 4.942 -32.126 -24.160 1.00 87.38 440 ASN A CA 1
ATOM 3264 C C . ASN A 1 440 ? 5.900 -33.279 -24.543 1.00 87.38 440 ASN A C 1
ATOM 3266 O O . ASN A 1 440 ? 7.048 -33.052 -24.913 1.00 87.38 440 ASN A O 1
ATOM 3270 N N . GLY A 1 441 ? 5.432 -34.528 -24.446 1.00 86.19 441 GLY A N 1
ATOM 3271 C CA . GLY A 1 441 ? 6.219 -35.729 -24.752 1.00 86.19 441 GLY A CA 1
ATOM 3272 C C . GLY A 1 441 ? 7.092 -36.254 -23.603 1.00 86.19 441 GLY A C 1
ATOM 3273 O O . GLY A 1 441 ? 7.611 -37.364 -23.713 1.00 86.19 441 GLY A O 1
ATOM 3274 N N . GLU A 1 442 ? 7.218 -35.526 -22.489 1.00 91.75 442 GLU A N 1
ATOM 3275 C CA . GLU A 1 442 ? 7.808 -36.045 -21.250 1.00 91.75 442 GLU A CA 1
ATOM 3276 C C . GLU A 1 442 ? 6.749 -36.765 -20.404 1.00 91.75 442 GLU A C 1
ATOM 3278 O O . GLU A 1 442 ? 5.583 -36.371 -20.372 1.00 91.75 442 GLU A O 1
ATOM 3283 N N . SER A 1 443 ? 7.155 -37.825 -19.700 1.00 93.69 443 SER A N 1
ATOM 3284 C CA . SER A 1 443 ? 6.278 -38.611 -18.829 1.00 93.69 443 SER A CA 1
ATOM 3285 C C . SER A 1 443 ? 6.985 -38.957 -17.525 1.00 93.69 443 SER A C 1
ATOM 3287 O O . SER A 1 443 ? 8.066 -39.543 -17.534 1.00 93.69 443 SER A O 1
ATOM 3289 N N . VAL A 1 444 ? 6.325 -38.683 -16.403 1.00 95.31 444 VAL A N 1
ATOM 3290 C CA . VAL A 1 444 ? 6.792 -39.036 -15.055 1.00 95.31 444 VAL A CA 1
ATOM 3291 C C . VAL A 1 444 ? 5.729 -39.826 -14.305 1.00 95.31 444 VAL A C 1
ATOM 3293 O O . VAL A 1 444 ? 4.536 -39.671 -14.562 1.00 95.31 444 VAL A O 1
ATOM 3296 N N . SER A 1 445 ? 6.134 -40.712 -13.392 1.00 95.50 445 SER A N 1
ATOM 3297 C CA . SER A 1 445 ? 5.201 -41.554 -12.631 1.00 95.50 445 SER A CA 1
ATOM 3298 C C . SER A 1 445 ? 5.518 -41.599 -11.140 1.00 95.50 445 SER A C 1
ATOM 3300 O O . SER A 1 445 ? 6.677 -41.726 -10.751 1.00 95.50 445 SER A O 1
ATOM 3302 N N . GLY A 1 446 ? 4.481 -41.481 -10.312 1.00 94.56 446 GLY A N 1
ATOM 3303 C CA . GLY A 1 446 ? 4.572 -41.440 -8.855 1.00 94.56 446 GLY A CA 1
ATOM 3304 C C . GLY A 1 446 ? 3.707 -42.514 -8.207 1.00 94.56 446 GLY A C 1
ATOM 3305 O O . GLY A 1 446 ? 2.747 -43.002 -8.801 1.00 94.56 446 GLY A O 1
ATOM 3306 N N . LYS A 1 447 ? 4.062 -42.904 -6.981 1.00 96.25 447 LYS A N 1
ATOM 3307 C CA . LYS A 1 447 ? 3.368 -43.937 -6.202 1.00 96.25 447 LYS A CA 1
ATOM 3308 C C . LYS A 1 447 ? 2.528 -43.291 -5.103 1.00 96.25 447 LYS A C 1
ATOM 3310 O O . LYS A 1 447 ? 3.052 -42.497 -4.328 1.00 96.25 447 LYS A O 1
ATOM 3315 N N . MET A 1 448 ? 1.276 -43.713 -4.965 1.00 96.38 448 MET A N 1
ATOM 3316 C CA . MET A 1 448 ? 0.370 -43.259 -3.909 1.00 96.38 448 MET A CA 1
ATOM 3317 C C . MET A 1 448 ? -0.300 -44.437 -3.193 1.00 96.38 448 MET A C 1
ATOM 3319 O O . MET A 1 448 ? -0.590 -45.465 -3.806 1.00 96.38 448 MET A O 1
ATOM 3323 N N . THR A 1 449 ? -0.550 -44.291 -1.892 1.00 97.12 449 THR A N 1
ATOM 3324 C CA . THR A 1 449 ? -1.167 -45.326 -1.052 1.00 97.12 449 THR A CA 1
ATOM 3325 C C . THR A 1 449 ? -2.513 -44.837 -0.527 1.00 97.12 449 THR A C 1
ATOM 3327 O O . THR A 1 449 ? -2.570 -43.875 0.232 1.00 97.12 449 THR A O 1
ATOM 3330 N N . LEU A 1 450 ? -3.597 -45.506 -0.913 1.00 96.62 450 LEU A N 1
ATOM 3331 C CA . LEU A 1 450 ? -4.942 -45.256 -0.395 1.00 96.62 450 LEU A CA 1
ATOM 3332 C C . LEU A 1 450 ? -5.192 -46.162 0.815 1.00 96.62 450 LEU A C 1
ATOM 3334 O O . LEU A 1 450 ? -5.085 -47.386 0.695 1.00 96.62 450 LEU A O 1
ATOM 3338 N N . LEU A 1 451 ? -5.563 -45.575 1.950 1.00 93.94 451 LEU A N 1
ATOM 3339 C CA . LEU A 1 451 ? -5.931 -46.298 3.167 1.00 93.94 451 LEU A CA 1
ATOM 3340 C C . LEU A 1 451 ? -7.350 -45.893 3.569 1.00 93.94 451 LEU A C 1
ATOM 3342 O O . LEU A 1 451 ? -7.554 -44.745 3.935 1.00 93.94 451 LEU A O 1
ATOM 3346 N N . LYS A 1 452 ? -8.319 -46.807 3.464 1.00 78.62 452 LYS A N 1
ATOM 3347 C CA . LYS A 1 452 ? -9.692 -46.563 3.933 1.00 78.62 452 LYS A CA 1
ATOM 3348 C C . LYS A 1 452 ? -9.828 -46.643 5.439 1.00 78.62 452 LYS A C 1
ATOM 3350 O O . LYS A 1 452 ? -9.167 -47.526 6.029 1.00 78.62 452 LYS A O 1
#

Solvent-accessible surface area (backbone atoms only — not comparable to full-atom values): 23881 Å² total; per-residue (Å²): 139,81,85,77,73,82,84,61,72,50,61,47,73,35,62,45,68,77,70,73,101,75,62,47,54,48,77,47,73,54,81,52,43,81,77,45,74,72,81,73,42,35,36,38,38,37,44,30,41,43,29,28,63,32,92,56,70,40,36,38,38,36,41,51,49,76,53,58,59,95,72,86,48,49,46,48,26,48,27,49,75,92,46,71,49,61,58,87,57,38,72,52,68,50,74,77,39,45,50,76,35,71,46,50,36,33,48,33,38,39,40,33,79,72,66,22,39,34,37,39,33,44,34,39,23,35,68,89,47,62,87,48,43,46,39,34,41,33,43,38,32,36,65,79,28,58,34,35,38,34,28,41,34,82,44,77,90,51,44,51,53,58,51,64,56,50,52,75,53,41,80,88,62,40,47,25,67,41,45,37,69,41,45,79,80,52,66,73,63,56,62,71,26,57,35,36,38,43,35,24,39,84,28,89,68,51,72,42,79,66,49,50,55,47,53,58,55,38,42,75,71,70,28,16,36,39,39,29,10,19,34,52,49,40,36,29,52,33,88,86,33,95,63,40,39,76,66,38,36,52,42,47,29,70,71,61,20,31,37,74,73,43,84,51,24,62,43,38,39,33,34,28,90,90,17,76,42,19,58,94,43,72,52,55,43,69,56,82,80,52,44,22,22,16,29,47,76,64,48,80,44,45,58,19,24,24,21,76,79,50,56,29,33,23,36,38,22,43,82,71,41,34,37,38,43,35,26,36,35,63,66,31,38,51,68,71,63,35,27,54,35,52,56,27,40,52,55,63,47,68,48,78,33,86,68,67,61,72,81,53,44,96,48,73,41,82,46,80,46,50,55,67,66,21,63,65,48,30,28,49,30,32,34,23,51,52,60,48,71,25,47,37,38,33,22,44,90,86,69,48,76,46,30,72,51,76,46,80,41,55,52,30,79,44,75,44,83,44,65,55,41,34,76,86,68,47,73,59,74,67,44,65,34,36,38,36,46,34,46,97,90,45,76,46,74,49,81,46,39,39,52,124

pLDDT: mean 86.0, std 13.09, range [26.62, 98.0]